Protein AF-0000000078100339 (afdb_homodimer)

Radius of gyration: 32.19 Å; Cα contacts (8 Å, |Δi|>4): 908; chains: 2; bounding box: 98×100×59 Å

Organism: Rosa chinensis (NCBI:txid74649)

Secondary structure (DSSP, 8-state):
-HHHHHHHHHHHHHHHHHHHHHHHHHHHHHHHHHHHHHHTS---HHHHHHHHHHHHHHHHHHHHHTT--HHHHHHHHHHHHHHTS-HHHHHHHHTTHHHHHHHHHHHTT-S---TT-HHHHHHHHHHHHHHHHHHHHHH---SB----TTTTSSHHHHHHHHHHHTT---------HHHHHHHHHHHHHHHHHHHHHHHHHHHH-THHHHHHHHHHHHHHHHHHHHHHHHHH---GGGG---TTHHHHHHHHHHIIIIIIHHHHHHHHHHHH-TTTTGGGTTHHHHHHHHHHHHH-TT--BHHHHHHHHHHHHHHHHHHHHHHHHHHHHHHHHHHHHHHHHHHHHHHTS-GGGS----/-HHHHHHHHHHHHHHHHHHHHHHHHHHHHHHHHHHHHHHTS---HHHHHHHHHHHHHHHHHHHHHTT-THHHHHHHHHHHHHHTS-HHHHHHHHTTHHHHHHHHHHHTT-S---TT-HHHHHHHHHHHHHHHHHHHHHH---SB----TTTTSSHHHHHHHHHHHTT---------HHHHHHHHHHHHHHHHHHHHHHHHHHHH-THHHHHHHHHHHHHHHHHHHHHHHHHH---GGGG---TTHHHHHHHHHHIIIIIIHHHHHHHHHHHH-TTTTGGGTTHHHHHHHHHHHHH-TT--BHHHHHHHHHHHHHHHHHHHHHHHHHHHHHHHHHHHHHHHHHHHHHTTS-GGG-----

Sequence (716 aa):
MMGIIMRSVKLVEMLPFSVMVVMEGCTILLTIWAKTSMTEYDMSPFVFVVYTHVLSSIILLLYSFVFHCKIAVSQNLAFLGLSYSSPILVCAMGLMLPTFSFLLSIILRRTKTDWRSSSFQAKVVGTIISIMGAIVVELYKGPYIRPSSVLSSSSYSVLFQKAGQYLVFSSPATEHWVLGGILLAGASISVSVWNIIQIGTMKLYPEVEVMEVVSYYSLLGTIQCVIFSLFIERSLSVWKLKLNMDLLLIVLTACFGGLVRSRVHNWCINMKGTHYVPMFKPFGIVFATIFGVSLSANNLHYGSVLGAVVTGVGYFTIMWGQIKEDEDEQCVNHNDQSHLESANSEAKVPLLEEEIGVMMGIIMRSVKLVEMLPFSVMVVMEGCTILLTIWAKTSMTEYDMSPFVFVVYTHVLSSIILLLYSFVFHCKIAVSQNLAFLGLSYSSPILVCAMGLMLPTFSFLLSIILRRTKTDWRSSSFQAKVVGTIISIMGAIVVELYKGPYIRPSSVLSSSSYSVLFQKAGQYLVFSSPATEHWVLGGILLAGASISVSVWNIIQIGTMKLYPEVEVMEVVSYYSLLGTIQCVIFSLFIERSLSVWKLKLNMDLLLIVLTACFGGLVRSRVHNWCINMKGTHYVPMFKPFGIVFATIFGVSLSANNLHYGSVLGAVVTGVGYFTIMWGQIKEDEDEQCVNHNDQSHLESANSEAKVPLLEEEIGV

Solvent-accessible surface area (backbone atoms only — not comparable to full-atom values): 36190 Å² total; per-residue (Å²): 112,65,62,58,48,49,44,48,51,49,44,62,65,40,41,60,56,53,52,49,52,50,49,34,44,49,51,44,51,42,48,46,47,53,40,42,38,35,68,70,63,63,37,48,49,48,50,50,53,32,53,21,34,47,51,20,25,50,55,36,43,57,63,50,50,75,77,48,59,38,53,28,55,20,48,51,28,36,41,49,10,39,71,26,43,46,60,50,53,52,48,34,36,56,46,40,28,65,44,44,35,50,53,49,33,56,73,66,63,71,55,85,84,45,81,86,37,70,32,51,46,32,32,52,53,11,35,53,39,23,51,52,10,50,50,32,36,64,72,34,49,66,60,73,51,68,62,61,75,70,61,68,69,45,74,67,33,47,54,44,31,53,54,12,59,76,38,55,76,64,80,73,70,86,56,47,46,61,56,11,49,51,30,27,43,48,13,28,44,40,41,27,50,41,48,52,51,50,53,52,43,43,71,75,37,57,61,56,62,55,49,50,48,50,32,40,50,38,39,51,20,28,53,46,29,43,56,53,30,51,70,70,53,71,57,69,74,69,66,61,76,57,91,50,73,55,47,54,48,35,52,51,38,10,47,48,68,33,52,49,42,51,52,51,51,52,53,41,30,74,73,70,30,81,67,52,64,68,68,50,55,57,55,28,52,56,42,28,50,53,44,30,41,56,36,31,60,85,72,40,29,49,20,37,53,53,10,29,52,38,15,36,53,10,38,51,33,28,51,51,14,49,54,48,45,54,52,50,51,50,51,48,52,50,48,49,52,49,48,50,51,50,49,57,57,57,65,67,58,75,79,70,78,66,83,77,78,116,112,66,64,58,48,48,47,48,50,48,45,61,65,40,41,60,56,53,52,50,53,51,48,34,43,50,52,44,50,41,47,46,48,54,39,43,38,36,69,71,64,64,37,48,49,51,52,51,51,32,54,23,34,44,50,20,27,50,54,36,44,56,62,50,51,73,78,48,60,38,52,28,54,20,50,50,28,37,41,50,11,38,70,25,43,48,62,50,55,51,47,35,35,56,47,40,29,64,44,44,35,49,53,50,34,57,74,68,62,71,55,84,83,44,79,86,36,69,32,51,46,32,32,52,52,12,37,54,39,23,51,52,10,50,49,33,36,66,72,33,48,66,61,72,51,68,62,61,76,70,62,68,69,46,73,68,33,49,55,43,31,54,56,11,58,76,37,53,74,63,81,75,66,85,57,48,45,61,56,11,49,50,30,27,43,47,13,28,43,41,41,28,53,40,49,52,50,49,53,52,42,42,70,74,36,55,62,54,61,55,47,50,48,50,33,39,50,38,40,52,22,30,52,46,30,44,56,53,31,52,71,71,54,71,56,68,76,69,67,60,76,58,91,50,74,55,46,55,49,35,50,51,37,10,46,49,68,34,52,50,41,51,52,52,52,51,51,42,30,74,72,69,29,81,68,51,65,66,68,48,55,58,57,28,52,57,42,28,50,55,44,30,40,56,36,30,59,84,72,39,29,48,20,38,54,52,11,28,51,37,14,36,52,10,37,51,33,28,50,50,13,50,54,49,44,53,52,51,51,52,51,50,53,50,48,50,51,49,48,52,50,51,51,58,57,58,68,64,59,75,77,71,75,70,77,87,73,128

Structure (mmCIF, N/CA/C/O backbone):
data_AF-0000000078100339-model_v1
#
loop_
_entity.id
_entity.type
_entity.pdbx_description
1 polymer 'WAT1-related protein'
#
loop_
_atom_site.group_PDB
_atom_site.id
_atom_site.type_symbol
_atom_site.label_atom_id
_atom_site.label_alt_id
_atom_site.label_comp_id
_atom_site.label_asym_id
_atom_site.label_entity_id
_atom_site.label_seq_id
_atom_site.pdbx_PDB_ins_code
_atom_site.Cartn_x
_atom_site.Cartn_y
_atom_site.Cartn_z
_atom_site.occupancy
_atom_site.B_iso_or_equiv
_atom_site.auth_seq_id
_atom_site.auth_comp_id
_atom_site.auth_asym_id
_atom_site.auth_atom_id
_atom_site.pdbx_PDB_model_num
ATOM 1 N N . MET A 1 1 ? 16.875 34.719 -25.969 1 46.16 1 MET A N 1
ATOM 2 C CA . MET A 1 1 ? 16.906 33.281 -25.797 1 46.16 1 MET A CA 1
ATOM 3 C C . MET A 1 1 ? 17.453 32.906 -24.422 1 46.16 1 MET A C 1
ATOM 5 O O . MET A 1 1 ? 16.891 32.062 -23.734 1 46.16 1 MET A O 1
ATOM 9 N N . MET A 1 2 ? 18.438 33.5 -23.938 1 53.81 2 MET A N 1
ATOM 10 C CA . MET A 1 2 ? 19.047 33.219 -22.641 1 53.81 2 MET A CA 1
ATOM 11 C C . MET A 1 2 ? 18.141 33.656 -21.5 1 53.81 2 MET A C 1
ATOM 13 O O . MET A 1 2 ? 18.031 32.969 -20.484 1 53.81 2 MET A O 1
ATOM 17 N N . GLY A 1 3 ? 17.516 34.656 -21.609 1 53.03 3 GLY A N 1
ATOM 18 C CA . GLY A 1 3 ? 16.609 35.156 -20.578 1 53.03 3 GLY A CA 1
ATOM 19 C C . GLY A 1 3 ? 15.406 34.281 -20.344 1 53.03 3 GLY A C 1
ATOM 20 O O . GLY A 1 3 ? 14.977 34.094 -19.203 1 53.03 3 GLY A O 1
ATOM 21 N N . ILE A 1 4 ? 14.859 33.812 -21.422 1 51.44 4 ILE A N 1
ATOM 22 C CA . ILE A 1 4 ? 13.719 32.906 -21.344 1 51.44 4 ILE A CA 1
ATOM 23 C C . ILE A 1 4 ? 14.148 31.594 -20.703 1 51.44 4 ILE A C 1
ATOM 25 O O . ILE A 1 4 ? 13.422 31.016 -19.891 1 51.44 4 ILE A O 1
ATOM 29 N N . ILE A 1 5 ? 15.305 31.188 -21.109 1 49.72 5 ILE A N 1
ATOM 30 C CA . ILE A 1 5 ? 15.828 29.953 -20.531 1 49.72 5 ILE A CA 1
ATOM 31 C C . ILE A 1 5 ? 16.109 30.172 -19.047 1 49.72 5 ILE A C 1
ATOM 33 O O . ILE A 1 5 ? 15.812 29.312 -18.219 1 49.72 5 ILE A O 1
ATOM 37 N N . MET A 1 6 ? 16.734 31.375 -18.828 1 49.78 6 MET A N 1
ATOM 38 C CA . MET A 1 6 ? 17.031 31.625 -17.422 1 49.78 6 MET A CA 1
ATOM 39 C C . MET A 1 6 ? 15.75 31.75 -16.609 1 49.78 6 MET A C 1
ATOM 41 O O . MET A 1 6 ? 15.695 31.312 -15.461 1 49.78 6 MET A O 1
ATOM 45 N N . ARG A 1 7 ? 14.852 32.344 -17.234 1 49.59 7 ARG A N 1
ATOM 46 C CA . ARG A 1 7 ? 13.562 32.5 -16.562 1 49.59 7 ARG A CA 1
ATOM 47 C C . ARG A 1 7 ? 12.859 31.156 -16.422 1 49.59 7 ARG A C 1
ATOM 49 O O . ARG A 1 7 ? 12.227 30.891 -15.391 1 49.59 7 ARG A O 1
ATOM 56 N N . SER A 1 8 ? 12.961 30.438 -17.469 1 54.66 8 SER A N 1
ATOM 57 C CA . SER A 1 8 ? 12.391 29.094 -17.422 1 54.66 8 SER A CA 1
ATOM 58 C C . SER A 1 8 ? 13.07 28.234 -16.359 1 54.66 8 SER A C 1
ATOM 60 O O . SER A 1 8 ? 12.414 27.453 -15.672 1 54.66 8 SER A O 1
ATOM 62 N N . VAL A 1 9 ? 14.414 28.422 -16.359 1 56.97 9 VAL A N 1
ATOM 63 C CA . VAL A 1 9 ? 15.172 27.672 -15.352 1 56.97 9 VAL A CA 1
ATOM 64 C C . VAL A 1 9 ? 14.812 28.188 -13.961 1 56.97 9 VAL A C 1
ATOM 66 O O . VAL A 1 9 ? 14.625 27.391 -13.031 1 56.97 9 VAL A O 1
ATOM 69 N N . LYS A 1 10 ? 14.766 29.484 -13.867 1 56.16 10 LYS A N 1
ATOM 70 C CA . LYS A 1 10 ? 14.414 30.078 -12.586 1 56.16 10 LYS A CA 1
ATOM 71 C C . LYS A 1 10 ? 12.984 29.719 -12.18 1 56.16 10 LYS A C 1
ATOM 73 O O . LYS A 1 10 ? 12.711 29.484 -11 1 56.16 10 LYS A O 1
ATOM 78 N N . LEU A 1 11 ? 12.172 29.703 -13.156 1 56.75 11 LEU A N 1
ATOM 79 C CA . LEU A 1 11 ? 10.781 29.328 -12.891 1 56.75 11 LEU A CA 1
ATOM 80 C C . LEU A 1 11 ? 10.672 27.875 -12.484 1 56.75 11 LEU A C 1
ATOM 82 O O . LEU A 1 11 ? 9.891 27.531 -11.586 1 56.75 11 LEU A O 1
ATOM 86 N N . VAL A 1 12 ? 11.375 27.078 -13.18 1 62.19 12 VAL A N 1
ATOM 87 C CA . VAL A 1 12 ? 11.375 25.656 -12.836 1 62.19 12 VAL A CA 1
ATOM 88 C C . VAL A 1 12 ? 11.969 25.453 -11.445 1 62.19 12 VAL A C 1
ATOM 90 O O . VAL A 1 12 ? 11.516 24.609 -10.68 1 62.19 12 VAL A O 1
ATOM 93 N N . GLU A 1 13 ? 12.875 26.391 -11.078 1 70.81 13 GLU A N 1
ATOM 94 C CA . GLU A 1 13 ? 13.492 26.281 -9.758 1 70.81 13 GLU A CA 1
ATOM 95 C C . GLU A 1 13 ? 12.562 26.812 -8.664 1 70.81 13 GLU A C 1
ATOM 97 O O . GLU A 1 13 ? 12.609 26.359 -7.523 1 70.81 13 GLU A O 1
ATOM 102 N N . MET A 1 14 ? 11.711 27.719 -9.172 1 81.94 14 MET A N 1
ATOM 103 C CA . MET A 1 14 ? 10.844 28.312 -8.164 1 81.94 14 MET A CA 1
ATOM 104 C C . MET A 1 14 ? 9.5 27.594 -8.102 1 81.94 14 MET A C 1
ATOM 106 O O . MET A 1 14 ? 8.672 27.891 -7.238 1 81.94 14 MET A O 1
ATOM 110 N N . LEU A 1 15 ? 9.328 26.672 -8.898 1 86.62 15 LEU A N 1
ATOM 111 C CA . LEU A 1 15 ? 8.039 26 -8.992 1 86.62 15 LEU A CA 1
ATOM 112 C C . LEU A 1 15 ? 7.738 25.219 -7.719 1 86.62 15 LEU A C 1
ATOM 114 O O . LEU A 1 15 ? 6.656 25.344 -7.145 1 86.62 15 LEU A O 1
ATOM 118 N N . PRO A 1 16 ? 8.695 24.531 -7.219 1 88.81 16 PRO A N 1
ATOM 119 C CA . PRO A 1 16 ? 8.398 23.812 -5.98 1 88.81 16 PRO A CA 1
ATOM 120 C C . PRO A 1 16 ? 8.094 24.734 -4.809 1 88.81 16 PRO A C 1
ATOM 122 O O . PRO A 1 16 ? 7.246 24.422 -3.969 1 88.81 16 PRO A O 1
ATOM 125 N N . PHE A 1 17 ? 8.734 25.875 -4.836 1 90.69 17 PHE A N 1
ATOM 126 C CA . PHE A 1 17 ? 8.508 26.859 -3.779 1 90.69 17 PHE A CA 1
ATOM 127 C C . PHE A 1 17 ? 7.09 27.422 -3.861 1 90.69 17 PHE A C 1
ATOM 129 O O . PHE A 1 17 ? 6.371 27.453 -2.861 1 90.69 17 PHE A O 1
ATOM 136 N N . SER A 1 18 ? 6.727 27.812 -5.027 1 91.12 18 SER A N 1
ATOM 137 C CA . SER A 1 18 ? 5.406 28.406 -5.211 1 91.12 18 SER A CA 1
ATOM 138 C C . SER A 1 18 ? 4.305 27.391 -4.938 1 91.12 18 SER A C 1
ATOM 140 O O . SER A 1 18 ? 3.289 27.719 -4.316 1 91.12 18 SER A O 1
ATOM 142 N N . VAL A 1 19 ? 4.566 26.188 -5.359 1 92.12 19 VAL A N 1
ATOM 143 C CA . VAL A 1 19 ? 3.557 25.141 -5.188 1 92.12 19 VAL A CA 1
ATOM 144 C C . VAL A 1 19 ? 3.391 24.828 -3.705 1 92.12 19 VAL A C 1
ATOM 146 O O . VAL A 1 19 ? 2.27 24.625 -3.229 1 92.12 19 VAL A O 1
ATOM 149 N N . MET A 1 20 ? 4.457 24.891 -2.971 1 92.69 20 MET A N 1
ATOM 150 C CA . MET A 1 20 ? 4.387 24.578 -1.546 1 92.69 20 MET A CA 1
ATOM 151 C C . MET A 1 20 ? 3.713 25.703 -0.774 1 92.69 20 MET A C 1
ATOM 153 O O . MET A 1 20 ? 2.969 25.453 0.176 1 92.69 20 MET A O 1
ATOM 157 N N . VAL A 1 21 ? 3.943 26.906 -1.198 1 91.19 21 VAL A N 1
ATOM 158 C CA . VAL A 1 21 ? 3.311 28.047 -0.551 1 91.19 21 VAL A CA 1
ATOM 159 C C . VAL A 1 21 ? 1.803 28 -0.789 1 91.19 21 VAL A C 1
ATOM 161 O O . VAL A 1 21 ? 1.016 28.188 0.144 1 91.19 21 VAL A O 1
ATOM 164 N N . VAL A 1 22 ? 1.455 27.703 -2.004 1 90.81 22 VAL A N 1
ATOM 165 C CA . VAL A 1 22 ? 0.04 27.609 -2.346 1 90.81 22 VAL A CA 1
ATOM 166 C C . VAL A 1 22 ? -0.602 26.453 -1.585 1 90.81 22 VAL A C 1
ATOM 168 O O . VAL A 1 22 ? -1.73 26.562 -1.104 1 90.81 22 VAL A O 1
ATOM 171 N N . MET A 1 23 ? 0.141 25.375 -1.474 1 91.56 23 MET A N 1
ATOM 172 C CA . MET A 1 23 ? -0.399 24.219 -0.785 1 91.56 23 MET A CA 1
ATOM 173 C C . MET A 1 23 ? -0.635 24.516 0.691 1 91.56 23 MET A C 1
ATOM 175 O O . MET A 1 23 ? -1.619 24.047 1.272 1 91.56 23 MET A O 1
ATOM 179 N N . GLU A 1 24 ? 0.197 25.297 1.259 1 91.25 24 GLU A N 1
ATOM 180 C CA . GLU A 1 24 ? -0.001 25.672 2.656 1 91.25 24 GLU A CA 1
ATOM 181 C C . GLU A 1 24 ? -1.207 26.594 2.816 1 91.25 24 GLU A C 1
ATOM 183 O O . GLU A 1 24 ? -1.96 26.469 3.785 1 91.25 24 GLU A O 1
ATOM 188 N N . GLY A 1 25 ? -1.318 27.5 1.883 1 89.69 25 GLY A N 1
ATOM 189 C CA . GLY A 1 25 ? -2.51 28.328 1.888 1 89.69 25 GLY A CA 1
ATOM 190 C C . GLY A 1 25 ? -3.795 27.531 1.744 1 89.69 25 GLY A C 1
ATOM 191 O O . GLY A 1 25 ? -4.77 27.781 2.457 1 89.69 25 GLY A O 1
ATOM 192 N N . CYS A 1 26 ? -3.75 26.594 0.891 1 89.12 26 CYS A N 1
ATOM 193 C CA . CYS A 1 26 ? -4.91 25.734 0.688 1 89.12 26 CYS A CA 1
ATOM 194 C C . CYS A 1 26 ? -5.211 24.906 1.938 1 89.12 26 CYS A C 1
ATOM 196 O O . CYS A 1 26 ? -6.371 24.719 2.301 1 89.12 26 CYS A O 1
ATOM 198 N N . THR A 1 27 ? -4.191 24.453 2.529 1 88.88 27 THR A N 1
ATOM 199 C CA . THR A 1 27 ? -4.367 23.641 3.729 1 88.88 27 THR A CA 1
ATOM 200 C C . THR A 1 27 ? -5.035 24.453 4.836 1 88.88 27 THR A C 1
ATOM 202 O O . THR A 1 27 ? -5.918 23.953 5.535 1 88.88 27 THR A O 1
ATOM 205 N N . ILE A 1 28 ? -4.648 25.641 5 1 88.56 28 ILE A N 1
ATOM 206 C CA . ILE A 1 28 ? -5.234 26.5 6.031 1 88.56 28 ILE A CA 1
ATOM 207 C C . ILE A 1 28 ? -6.676 26.844 5.66 1 88.56 28 ILE A C 1
ATOM 209 O O . ILE A 1 28 ? -7.555 26.875 6.523 1 88.56 28 ILE A O 1
ATOM 213 N N . LEU A 1 29 ? -6.887 27.062 4.422 1 85.75 29 LEU A N 1
ATOM 214 C CA . LEU A 1 29 ? -8.242 27.328 3.959 1 85.75 29 LEU A CA 1
ATOM 215 C C . LEU A 1 29 ? -9.164 26.141 4.246 1 85.75 29 LEU A C 1
ATOM 217 O O . LEU A 1 29 ? -10.312 26.328 4.648 1 85.75 29 LEU A O 1
ATOM 221 N N . LEU A 1 30 ? -8.664 25.016 4.07 1 86.81 30 LEU A N 1
ATOM 222 C CA . LEU A 1 30 ? -9.438 23.812 4.348 1 86.81 30 LEU A CA 1
ATOM 223 C C . LEU A 1 30 ? -9.75 23.688 5.836 1 86.81 30 LEU A C 1
ATOM 225 O O . LEU A 1 30 ? -10.828 23.234 6.215 1 86.81 30 LEU A O 1
ATOM 229 N N . THR A 1 31 ? -8.836 24.047 6.617 1 86.56 31 THR A N 1
ATOM 230 C CA . THR A 1 31 ? -9.047 24.016 8.062 1 86.56 31 THR A CA 1
ATOM 231 C C . THR A 1 31 ? -10.148 25 8.461 1 86.56 31 THR A C 1
ATOM 233 O O . THR A 1 31 ? -10.984 24.688 9.312 1 86.56 31 THR A O 1
ATOM 236 N N . ILE A 1 32 ? -10.086 26.062 7.848 1 83.31 32 ILE A N 1
ATOM 237 C CA . ILE A 1 32 ? -11.102 27.062 8.125 1 83.31 32 ILE A CA 1
ATOM 238 C C . ILE A 1 32 ? -12.469 26.562 7.652 1 83.31 32 ILE A C 1
ATOM 240 O O . ILE A 1 32 ? -13.477 26.75 8.344 1 83.31 32 ILE A O 1
ATOM 244 N N . TRP A 1 33 ? -12.438 25.938 6.531 1 80.62 33 TRP A N 1
ATOM 245 C CA . TRP A 1 33 ? -13.68 25.375 6.004 1 80.62 33 TRP A CA 1
ATOM 246 C C . TRP A 1 33 ? -14.203 24.266 6.914 1 80.62 33 TRP A C 1
ATOM 248 O O . TRP A 1 33 ? -15.414 24.125 7.105 1 80.62 33 TRP A O 1
ATOM 258 N N . ALA A 1 34 ? -13.367 23.5 7.418 1 84.06 34 ALA A N 1
ATOM 259 C CA . ALA A 1 34 ? -13.766 22.453 8.344 1 84.06 34 ALA A CA 1
ATOM 260 C C . ALA A 1 34 ? -14.414 23.031 9.594 1 84.06 34 ALA A C 1
ATOM 262 O O . ALA A 1 34 ? -15.43 22.531 10.07 1 84.06 34 ALA A O 1
ATOM 263 N N . LYS A 1 35 ? -13.859 24.062 10.062 1 83.62 35 LYS A N 1
ATOM 264 C CA . LYS A 1 35 ? -14.43 24.688 11.242 1 83.62 35 LYS A CA 1
ATOM 265 C C . LYS A 1 35 ? -15.812 25.266 10.945 1 83.62 35 LYS A C 1
ATOM 267 O O . LYS A 1 35 ? -16.734 25.172 11.758 1 83.62 35 LYS A O 1
ATOM 272 N N . THR A 1 36 ? -15.922 25.844 9.797 1 79.12 36 THR A N 1
ATOM 273 C CA . THR A 1 36 ? -17.188 26.438 9.391 1 79.12 36 THR A CA 1
ATOM 274 C C . THR A 1 36 ? -18.281 25.375 9.297 1 79.12 36 THR A C 1
ATOM 276 O O . THR A 1 36 ? -19.438 25.625 9.664 1 79.12 36 THR A O 1
ATOM 279 N N . SER A 1 37 ? -17.906 24.234 8.875 1 79.81 37 SER A N 1
ATOM 280 C CA . SER A 1 37 ? -18.875 23.141 8.766 1 79.81 37 SER A CA 1
ATOM 281 C C . SER A 1 37 ? -19.328 22.672 10.141 1 79.81 37 SER A C 1
ATOM 283 O O . SER A 1 37 ? -20.484 22.266 10.32 1 79.81 37 SER A O 1
ATOM 285 N N . MET A 1 38 ? -18.484 22.828 11.078 1 81.25 38 MET A N 1
ATOM 286 C CA . MET A 1 38 ? -18.797 22.328 12.414 1 81.25 38 MET A CA 1
ATOM 287 C C . MET A 1 38 ? -19.562 23.375 13.219 1 81.25 38 MET A C 1
ATOM 289 O O . MET A 1 38 ? -20.453 23.031 14.008 1 81.25 38 MET A O 1
ATOM 293 N N . THR A 1 39 ? -19.266 24.562 12.977 1 77.31 39 THR A N 1
ATOM 294 C CA . THR A 1 39 ? -19.875 25.625 13.773 1 77.31 39 THR A CA 1
ATOM 295 C C . THR A 1 39 ? -21.156 26.125 13.117 1 77.31 39 THR A C 1
ATOM 297 O O . THR A 1 39 ? -22.172 26.328 13.789 1 77.31 39 THR A O 1
ATOM 300 N N . GLU A 1 40 ? -21.094 26.266 11.836 1 73.94 40 GLU A N 1
ATOM 301 C CA . GLU A 1 40 ? -22.219 26.859 11.141 1 73.94 40 GLU A CA 1
ATOM 302 C C . GLU A 1 40 ? -23.25 25.812 10.75 1 73.94 40 GLU A C 1
ATOM 304 O O . GLU A 1 40 ? -24.453 26.047 10.82 1 73.94 40 GLU A O 1
ATOM 309 N N . TYR A 1 41 ? -22.734 24.734 10.43 1 76 41 TYR A N 1
ATOM 310 C CA . TYR A 1 41 ? -23.672 23.734 9.906 1 76 41 TYR A CA 1
ATOM 311 C C . TYR A 1 41 ? -23.875 22.609 10.906 1 76 41 TYR A C 1
ATOM 313 O O . TYR A 1 41 ? -24.547 21.609 10.602 1 76 41 TYR A O 1
ATOM 321 N N . ASP A 1 42 ? -23.312 22.719 12.031 1 78.81 42 ASP A N 1
ATOM 322 C CA . ASP A 1 42 ? -23.5 21.828 13.172 1 78.81 42 ASP A CA 1
ATOM 323 C C . ASP A 1 42 ? -23.141 20.391 12.805 1 78.81 42 ASP A C 1
ATOM 325 O O . ASP A 1 42 ? -23.859 19.453 13.18 1 78.81 42 ASP A O 1
ATOM 329 N N . MET A 1 43 ? -22.234 20.266 12.055 1 83.25 43 MET A N 1
ATOM 330 C CA . MET A 1 43 ? -21.766 18.922 11.734 1 83.25 43 MET A CA 1
ATOM 331 C C . MET A 1 43 ? -20.812 18.406 12.797 1 83.25 43 MET A C 1
ATOM 333 O O . MET A 1 43 ? -19.953 19.156 13.289 1 83.25 43 MET A O 1
ATOM 337 N N . SER A 1 44 ? -21.047 17.234 13.117 1 85.94 44 SER A N 1
ATOM 338 C CA . SER A 1 44 ? -20.141 16.609 14.07 1 85.94 44 SER A CA 1
ATOM 339 C C . SER A 1 44 ? -18.734 16.469 13.484 1 85.94 44 SER A C 1
ATOM 341 O O . SER A 1 44 ? -18.578 16.125 12.32 1 85.94 44 SER A O 1
ATOM 343 N N . PRO A 1 45 ? -17.766 16.859 14.305 1 86.38 45 PRO A N 1
ATOM 344 C CA . PRO A 1 45 ? -16.391 16.734 13.812 1 86.38 45 PRO A CA 1
ATOM 345 C C . PRO A 1 45 ? -16.016 15.305 13.43 1 86.38 45 PRO A C 1
ATOM 347 O O . PRO A 1 45 ? -15.266 15.094 12.484 1 86.38 45 PRO A O 1
ATOM 350 N N . PHE A 1 46 ? -16.547 14.352 14.062 1 86.69 46 PHE A N 1
ATOM 351 C CA . PHE A 1 46 ? -16.25 12.953 13.766 1 86.69 46 PHE A CA 1
ATOM 352 C C . PHE A 1 46 ? -16.844 12.547 12.422 1 86.69 46 PHE A C 1
ATOM 354 O O . PHE A 1 46 ? -16.203 11.828 11.656 1 86.69 46 PHE A O 1
ATOM 361 N N . VAL A 1 47 ? -18 13.016 12.188 1 86.06 47 VAL A N 1
ATOM 362 C CA . VAL A 1 47 ? -18.656 12.68 10.938 1 86.06 47 VAL A CA 1
ATOM 363 C C . VAL A 1 47 ? -17.969 13.383 9.773 1 86.06 47 VAL A C 1
ATOM 365 O O . VAL A 1 47 ? -17.828 12.812 8.688 1 86.06 47 VAL A O 1
ATOM 368 N N . PHE A 1 48 ? -17.547 14.602 10.039 1 86.62 48 PHE A N 1
ATOM 369 C CA . PHE A 1 48 ? -16.828 15.352 9.016 1 86.62 48 PHE A CA 1
ATOM 370 C C . PHE A 1 48 ? -15.539 14.633 8.617 1 86.62 48 PHE A C 1
ATOM 372 O O . PHE A 1 48 ? -15.219 14.531 7.434 1 86.62 48 PHE A O 1
ATOM 379 N N . VAL A 1 49 ? -14.883 14.164 9.633 1 86.44 49 VAL A N 1
ATOM 380 C CA . VAL A 1 49 ? -13.625 13.461 9.383 1 86.44 49 VAL A CA 1
ATOM 381 C C . VAL A 1 49 ? -13.883 12.203 8.555 1 86.44 49 VAL A C 1
ATOM 383 O O . VAL A 1 49 ? -13.156 11.922 7.598 1 86.44 49 VAL A O 1
ATOM 386 N N . VAL A 1 50 ? -14.898 11.523 8.836 1 88.12 50 VAL A N 1
ATOM 387 C CA . VAL A 1 50 ? -15.219 10.281 8.141 1 88.12 50 VAL A CA 1
ATOM 388 C C . VAL A 1 50 ? -15.562 10.57 6.688 1 88.12 50 VAL A C 1
ATOM 390 O O . VAL A 1 50 ? -15.039 9.93 5.773 1 88.12 50 VAL A O 1
ATOM 393 N N . TYR A 1 51 ? -16.391 11.555 6.469 1 88 51 TYR A N 1
ATOM 394 C CA . TYR A 1 51 ? -16.828 11.844 5.105 1 88 51 TYR A CA 1
ATOM 395 C C . TYR A 1 51 ? -15.656 12.305 4.246 1 88 51 TYR A C 1
ATOM 397 O O . TYR A 1 51 ? -15.531 11.898 3.09 1 88 51 TYR A O 1
ATOM 405 N N . THR A 1 52 ? -14.805 13.094 4.809 1 88.31 52 THR A N 1
ATOM 406 C CA . THR A 1 52 ? -13.664 13.602 4.051 1 88.31 52 THR A CA 1
ATOM 407 C C . THR A 1 52 ? -12.672 12.477 3.754 1 88.31 52 THR A C 1
ATOM 409 O O . THR A 1 52 ? -12.148 12.383 2.643 1 88.31 52 THR A O 1
ATOM 412 N N . HIS A 1 53 ? -12.469 11.656 4.688 1 88.25 53 HIS A N 1
ATOM 413 C CA . HIS A 1 53 ? -11.508 10.578 4.496 1 88.25 53 HIS A CA 1
ATOM 414 C C . HIS A 1 53 ? -12.062 9.508 3.564 1 88.25 53 HIS A C 1
ATOM 416 O O . HIS A 1 53 ? -11.32 8.914 2.777 1 88.25 53 HIS A O 1
ATOM 422 N N . VAL A 1 54 ? -13.352 9.227 3.666 1 88.69 54 VAL A N 1
ATOM 423 C CA . VAL A 1 54 ? -13.977 8.258 2.777 1 88.69 54 VAL A CA 1
ATOM 424 C C . VAL A 1 54 ? -13.867 8.734 1.331 1 88.69 54 VAL A C 1
ATOM 426 O O . VAL A 1 54 ? -13.461 7.977 0.448 1 88.69 54 VAL A O 1
ATOM 429 N N . LEU A 1 55 ? -14.203 9.961 1.179 1 88.81 55 LEU A N 1
ATOM 430 C CA . LEU A 1 55 ? -14.141 10.508 -0.172 1 88.81 55 LEU A CA 1
ATOM 431 C C . LEU A 1 55 ? -12.703 10.555 -0.679 1 88.81 55 LEU A C 1
ATOM 433 O O . LEU A 1 55 ? -12.438 10.227 -1.837 1 88.81 55 LEU A O 1
ATOM 437 N N . SER A 1 56 ? -11.828 10.961 0.183 1 88.38 56 SER A N 1
ATOM 438 C CA . SER A 1 56 ? -10.422 10.977 -0.199 1 88.38 56 SER A CA 1
ATOM 439 C C . SER A 1 56 ? -9.93 9.578 -0.554 1 88.38 56 SER A C 1
ATOM 441 O O . SER A 1 56 ? -9.203 9.398 -1.533 1 88.38 56 SER A O 1
ATOM 443 N N . SER A 1 57 ? -10.266 8.602 0.195 1 86.94 57 SER A N 1
ATOM 444 C CA . SER A 1 57 ? -9.852 7.223 -0.045 1 86.94 57 SER A CA 1
ATOM 445 C C . SER A 1 57 ? -10.414 6.699 -1.362 1 86.94 57 SER A C 1
ATOM 447 O O . SER A 1 57 ? -9.734 5.984 -2.096 1 86.94 57 SER A O 1
ATOM 449 N N . ILE A 1 58 ? -11.617 7.035 -1.68 1 86.25 58 ILE A N 1
ATOM 450 C CA . ILE A 1 58 ? -12.242 6.605 -2.926 1 86.25 58 ILE A CA 1
ATOM 451 C C . ILE A 1 58 ? -11.508 7.223 -4.113 1 86.25 58 ILE A C 1
ATOM 453 O O . ILE A 1 58 ? -11.211 6.539 -5.094 1 86.25 58 ILE A O 1
ATOM 457 N N . ILE A 1 59 ? -11.195 8.477 -3.973 1 85.88 59 ILE A N 1
ATOM 458 C CA . ILE A 1 59 ? -10.492 9.18 -5.043 1 85.88 59 ILE A CA 1
ATOM 459 C C . ILE A 1 59 ? -9.117 8.547 -5.258 1 85.88 59 ILE A C 1
ATOM 461 O O . ILE A 1 59 ? -8.719 8.281 -6.395 1 85.88 59 ILE A O 1
ATOM 465 N N . LEU A 1 60 ? -8.484 8.266 -4.188 1 84.69 60 LEU A N 1
ATOM 466 C CA . LEU A 1 60 ? -7.152 7.676 -4.281 1 84.69 60 LEU A CA 1
ATOM 467 C C . LEU A 1 60 ? -7.223 6.242 -4.797 1 84.69 60 LEU A C 1
ATOM 469 O O . LEU A 1 60 ? -6.352 5.805 -5.551 1 84.69 60 LEU A O 1
ATOM 473 N N . LEU A 1 61 ? -8.211 5.551 -4.398 1 82.31 61 LEU A N 1
ATOM 474 C CA . LEU A 1 61 ? -8.406 4.18 -4.852 1 82.31 61 LEU A CA 1
ATOM 475 C C . LEU A 1 61 ? -8.664 4.133 -6.352 1 82.31 61 LEU A C 1
ATOM 477 O O . LEU A 1 61 ? -8.141 3.27 -7.055 1 82.31 61 LEU A O 1
ATOM 481 N N . LEU A 1 62 ? -9.5 5.035 -6.797 1 79.25 62 LEU A N 1
ATOM 482 C CA . LEU A 1 62 ? -9.805 5.102 -8.219 1 79.25 62 LEU A CA 1
ATOM 483 C C . LEU A 1 62 ? -8.562 5.434 -9.031 1 79.25 62 LEU A C 1
ATOM 485 O O . LEU A 1 62 ? -8.375 4.914 -10.133 1 79.25 62 LEU A O 1
ATOM 489 N N . TYR A 1 63 ? -7.789 6.188 -8.445 1 74.44 63 TYR A N 1
ATOM 490 C CA . TYR A 1 63 ? -6.523 6.531 -9.086 1 74.44 63 TYR A CA 1
ATOM 491 C C . TYR A 1 63 ? -5.629 5.305 -9.211 1 74.44 63 TYR A C 1
ATOM 493 O O . TYR A 1 63 ? -5 5.09 -10.25 1 74.44 63 TYR A O 1
ATOM 501 N N . SER A 1 64 ? -5.629 4.453 -8.18 1 73.94 64 SER A N 1
ATOM 502 C CA . SER A 1 64 ? -4.777 3.268 -8.164 1 73.94 64 SER A CA 1
ATOM 503 C C . SER A 1 64 ? -5.387 2.141 -8.992 1 73.94 64 SER A C 1
ATOM 505 O O . SER A 1 64 ? -4.66 1.3 -9.531 1 73.94 64 SER A O 1
ATOM 507 N N . PHE A 1 65 ? -6.699 2.123 -9.125 1 73.25 65 PHE A N 1
ATOM 508 C CA . PHE A 1 65 ? -7.438 1.061 -9.797 1 73.25 65 PHE A CA 1
ATOM 509 C C . PHE A 1 65 ? -7.062 0.996 -11.273 1 73.25 65 PHE A C 1
ATOM 511 O O . PHE A 1 65 ? -6.984 -0.09 -11.852 1 73.25 65 PHE A O 1
ATOM 518 N N . VAL A 1 66 ? -6.746 2.018 -11.844 1 63.25 66 VAL A N 1
ATOM 519 C CA . VAL A 1 66 ? -6.5 2.057 -13.281 1 63.25 66 VAL A CA 1
ATOM 520 C C . VAL A 1 66 ? -5.156 1.395 -13.594 1 63.25 66 VAL A C 1
ATOM 522 O O . VAL A 1 66 ? -5.012 0.728 -14.625 1 63.25 66 VAL A O 1
ATOM 525 N N . PHE A 1 67 ? -4.289 1.307 -12.641 1 62.41 67 PHE A N 1
ATOM 526 C CA . PHE A 1 67 ? -2.947 0.833 -12.953 1 62.41 67 PHE A CA 1
ATOM 527 C C . PHE A 1 67 ? -2.766 -0.613 -12.508 1 62.41 67 PHE A C 1
ATOM 529 O O . PHE A 1 67 ? -1.758 -1.245 -12.828 1 62.41 67 PHE A O 1
ATOM 536 N N . HIS A 1 68 ? -3.83 -1.171 -11.82 1 68.25 68 HIS A N 1
ATOM 537 C CA . HIS A 1 68 ? -3.518 -2.492 -11.289 1 68.25 68 HIS A CA 1
ATOM 538 C C . HIS A 1 68 ? -4.637 -3.484 -11.586 1 68.25 68 HIS A C 1
ATOM 540 O O . HIS A 1 68 ? -5.148 -4.141 -10.68 1 68.25 68 HIS A O 1
ATOM 546 N N . CYS A 1 69 ? -5.004 -3.668 -12.797 1 65.38 69 CYS A N 1
ATOM 547 C CA . CYS A 1 69 ? -6.008 -4.68 -13.102 1 65.38 69 CYS A CA 1
ATOM 548 C C . CYS A 1 69 ? -5.359 -6.047 -13.305 1 65.38 69 CYS A C 1
ATOM 550 O O . CYS A 1 69 ? -6.016 -6.992 -13.742 1 65.38 69 CYS A O 1
ATOM 552 N N . LYS A 1 70 ? -4.176 -6.211 -12.938 1 68.06 70 LYS A N 1
ATOM 553 C CA . LYS A 1 70 ? -3.355 -7.391 -13.188 1 68.06 70 LYS A CA 1
ATOM 554 C C . LYS A 1 70 ? -3.895 -8.609 -12.438 1 68.06 70 LYS A C 1
ATOM 556 O O . LYS A 1 70 ? -4.09 -9.672 -13.031 1 68.06 70 LYS A O 1
ATOM 561 N N . ILE A 1 71 ? -4.258 -8.438 -11.234 1 71.5 71 ILE A N 1
ATOM 562 C CA . ILE A 1 71 ? -4.582 -9.57 -10.359 1 71.5 71 ILE A CA 1
ATOM 563 C C . ILE A 1 71 ? -5.941 -10.141 -10.742 1 71.5 71 ILE A C 1
ATOM 565 O O . ILE A 1 71 ? -6.094 -11.359 -10.867 1 71.5 71 ILE A O 1
ATOM 569 N N . ALA A 1 72 ? -6.816 -9.25 -11.109 1 77.81 72 ALA A N 1
ATOM 570 C CA . ALA A 1 72 ? -8.18 -9.711 -11.367 1 77.81 72 ALA A CA 1
ATOM 571 C C . ALA A 1 72 ? -8.258 -10.516 -12.656 1 77.81 72 ALA A C 1
ATOM 573 O O . ALA A 1 72 ? -8.859 -11.594 -12.688 1 77.81 72 ALA A O 1
ATOM 574 N N . VAL A 1 73 ? -7.629 -10.031 -13.68 1 81.19 73 VAL A N 1
ATOM 575 C CA . VAL A 1 73 ? -7.711 -10.711 -14.969 1 81.19 73 VAL A CA 1
ATOM 576 C C . VAL A 1 73 ? -6.938 -12.023 -14.914 1 81.19 73 VAL A C 1
ATOM 578 O O . VAL A 1 73 ? -7.449 -13.07 -15.336 1 81.19 73 VAL A O 1
ATOM 581 N N . SER A 1 74 ? -5.812 -11.977 -14.367 1 87.06 74 SER A N 1
ATOM 582 C CA . SER A 1 74 ? -4.957 -13.156 -14.352 1 87.06 74 SER A CA 1
ATOM 583 C C . SER A 1 74 ? -5.539 -14.242 -13.453 1 87.06 74 SER A C 1
ATOM 585 O O . SER A 1 74 ? -5.551 -15.422 -13.82 1 87.06 74 SER A O 1
ATOM 587 N N . GLN A 1 75 ? -6.047 -13.875 -12.344 1 86.06 75 GLN A N 1
ATOM 588 C CA . GLN A 1 75 ? -6.547 -14.875 -11.406 1 86.06 75 GLN A CA 1
ATOM 589 C C . GLN A 1 75 ? -7.844 -15.5 -11.914 1 86.06 75 GLN A C 1
ATOM 591 O O . GLN A 1 75 ? -8.055 -16.703 -11.766 1 86.06 75 GLN A O 1
ATOM 596 N N . ASN A 1 76 ? -8.734 -14.688 -12.469 1 87.44 76 ASN A N 1
ATOM 597 C CA . ASN A 1 76 ? -9.977 -15.234 -13 1 87.44 76 ASN A CA 1
ATOM 598 C C . ASN A 1 76 ? -9.719 -16.172 -14.18 1 87.44 76 ASN A C 1
ATOM 600 O O . ASN A 1 76 ? -10.359 -17.219 -14.297 1 87.44 76 ASN A O 1
ATOM 604 N N . LEU A 1 77 ? -8.797 -15.805 -14.977 1 89.31 77 LEU A N 1
ATOM 605 C CA . LEU A 1 77 ? -8.445 -16.672 -16.094 1 89.31 77 LEU A CA 1
ATOM 606 C C . LEU A 1 77 ? -7.777 -17.953 -15.602 1 89.31 77 LEU A C 1
ATOM 608 O O . LEU A 1 77 ? -8.031 -19.031 -16.141 1 89.31 77 LEU A O 1
ATOM 612 N N . ALA A 1 78 ? -6.984 -17.781 -14.633 1 89.44 78 ALA A N 1
ATOM 613 C CA . ALA A 1 78 ? -6.262 -18.938 -14.102 1 89.44 78 ALA A CA 1
ATOM 614 C C . ALA A 1 78 ? -7.223 -19.953 -13.477 1 89.44 78 ALA A C 1
ATOM 616 O O . ALA A 1 78 ? -7.129 -21.156 -13.734 1 89.44 78 ALA A O 1
ATOM 617 N N . PHE A 1 79 ? -8.133 -19.484 -12.703 1 88.06 79 PHE A N 1
ATOM 618 C CA . PHE A 1 79 ? -9.039 -20.406 -12.031 1 88.06 79 PHE A CA 1
ATOM 619 C C . PHE A 1 79 ? -10.086 -20.953 -13 1 88.06 79 PHE A C 1
ATOM 621 O O . PHE A 1 79 ? -10.523 -22.094 -12.883 1 88.06 79 PHE A O 1
ATOM 628 N N . LEU A 1 80 ? -10.484 -20.109 -13.883 1 87 80 LEU A N 1
ATOM 629 C CA . LEU A 1 80 ? -11.359 -20.609 -14.938 1 87 80 LEU A CA 1
ATOM 630 C C . LEU A 1 80 ? -10.648 -21.688 -15.758 1 87 80 LEU A C 1
ATOM 632 O O . LEU A 1 80 ? -11.25 -22.719 -16.094 1 87 80 LEU A O 1
ATOM 636 N N . GLY A 1 81 ? -9.398 -21.406 -16.062 1 89.44 81 GLY A N 1
ATOM 637 C CA . GLY A 1 81 ? -8.617 -22.406 -16.781 1 89.44 81 GLY A CA 1
ATOM 638 C C . GLY A 1 81 ? -8.414 -23.688 -15.992 1 89.44 81 GLY A C 1
ATOM 639 O O . GLY A 1 81 ? -8.422 -24.781 -16.562 1 89.44 81 GLY A O 1
ATOM 640 N N . LEU A 1 82 ? -8.227 -23.516 -14.758 1 86.69 82 LEU A N 1
ATOM 641 C CA . LEU A 1 82 ? -8.047 -24.656 -13.875 1 86.69 82 LEU A CA 1
ATOM 642 C C . LEU A 1 82 ? -9.289 -25.547 -13.867 1 86.69 82 LEU A C 1
ATOM 644 O O . LEU A 1 82 ? -9.188 -26.766 -13.797 1 86.69 82 LEU A O 1
ATOM 648 N N . SER A 1 83 ? -10.43 -24.938 -13.977 1 85.56 83 SER A N 1
ATOM 649 C CA . SER A 1 83 ? -11.68 -25.688 -13.969 1 85.56 83 SER A CA 1
ATOM 650 C C . SER A 1 83 ? -11.773 -26.594 -15.188 1 85.56 83 SER A C 1
ATOM 652 O O . SER A 1 83 ? -12.406 -27.656 -15.125 1 85.56 83 SER A O 1
ATOM 654 N N . TYR A 1 84 ? -11.023 -26.203 -16.266 1 83.88 84 TYR A N 1
ATOM 655 C CA . TYR A 1 84 ? -11.078 -26.984 -17.5 1 83.88 84 TYR A CA 1
ATOM 656 C C . TYR A 1 84 ? -9.82 -27.828 -17.672 1 83.88 84 TYR A C 1
ATOM 658 O O . TYR A 1 84 ? -9.633 -28.469 -18.703 1 83.88 84 TYR A O 1
ATOM 666 N N . SER A 1 85 ? -9.016 -27.797 -16.672 1 85.75 85 SER A N 1
ATOM 667 C CA . SER A 1 85 ? -7.73 -28.453 -16.875 1 85.75 85 SER A CA 1
ATOM 668 C C . SER A 1 85 ? -7.27 -29.172 -15.617 1 85.75 85 SER A C 1
ATOM 670 O O . SER A 1 85 ? -8.078 -29.484 -14.742 1 85.75 85 SER A O 1
ATOM 672 N N . SER A 1 86 ? -5.996 -29.609 -15.617 1 82.44 86 SER A N 1
ATOM 673 C CA . SER A 1 86 ? -5.391 -30.297 -14.484 1 82.44 86 SER A CA 1
ATOM 674 C C . SER A 1 86 ? -4.344 -29.422 -13.797 1 82.44 86 SER A C 1
ATOM 676 O O . SER A 1 86 ? -3.865 -28.453 -14.375 1 82.44 86 SER A O 1
ATOM 678 N N . PRO A 1 87 ? -4.125 -29.719 -12.547 1 84 87 PRO A N 1
ATOM 679 C CA . PRO A 1 87 ? -3.131 -28.938 -11.805 1 84 87 PRO A CA 1
ATOM 680 C C . PRO A 1 87 ? -1.76 -28.938 -12.477 1 84 87 PRO A C 1
ATOM 682 O O . PRO A 1 87 ? -1.031 -27.953 -12.406 1 84 87 PRO A O 1
ATOM 685 N N . ILE A 1 88 ? -1.395 -30.031 -13.156 1 85.5 88 ILE A N 1
ATOM 686 C CA . ILE A 1 88 ? -0.091 -30.094 -13.805 1 85.5 88 ILE A CA 1
ATOM 687 C C . ILE A 1 88 ? -0.058 -29.125 -14.984 1 85.5 88 ILE A C 1
ATOM 689 O O . ILE A 1 88 ? 0.978 -28.516 -15.273 1 85.5 88 ILE A O 1
ATOM 693 N N . LEU A 1 89 ? -1.155 -29 -15.648 1 86.94 89 LEU A N 1
ATOM 694 C CA . LEU A 1 89 ? -1.242 -28.047 -16.75 1 86.94 89 LEU A CA 1
ATOM 695 C C . LEU A 1 89 ? -1.126 -26.625 -16.25 1 86.94 89 LEU A C 1
ATOM 697 O O . LEU A 1 89 ? -0.505 -25.781 -16.891 1 86.94 89 LEU A O 1
ATOM 701 N N . VAL A 1 90 ? -1.722 -26.344 -15.078 1 88.38 90 VAL A N 1
ATOM 702 C CA . VAL A 1 90 ? -1.635 -25.031 -14.469 1 88.38 90 VAL A CA 1
ATOM 703 C C . VAL A 1 90 ? -0.179 -24.703 -14.141 1 88.38 90 VAL A C 1
ATOM 705 O O . VAL A 1 90 ? 0.293 -23.594 -14.406 1 88.38 90 VAL A O 1
ATOM 708 N N . CYS A 1 91 ? 0.45 -25.625 -13.641 1 89.19 91 CYS A N 1
ATOM 709 C CA . CYS A 1 91 ? 1.852 -25.453 -13.273 1 89.19 91 CYS A CA 1
ATOM 710 C C . CYS A 1 91 ? 2.709 -25.219 -14.516 1 89.19 91 CYS A C 1
ATOM 712 O O . CYS A 1 91 ? 3.529 -24.297 -14.547 1 89.19 91 CYS A O 1
ATOM 714 N N . ALA A 1 92 ? 2.518 -26.031 -15.516 1 89.69 92 ALA A N 1
ATOM 715 C CA . ALA A 1 92 ? 3.301 -25.922 -16.75 1 89.69 92 ALA A CA 1
ATOM 716 C C . ALA A 1 92 ? 3.08 -24.578 -17.438 1 89.69 92 ALA A C 1
ATOM 718 O O . ALA A 1 92 ? 4.035 -23.938 -17.875 1 89.69 92 ALA A O 1
ATOM 719 N N . MET A 1 93 ? 1.841 -24.172 -17.484 1 90.88 93 MET A N 1
ATOM 720 C CA . MET A 1 93 ? 1.538 -22.906 -18.156 1 90.88 93 MET A CA 1
ATOM 721 C C . MET A 1 93 ? 2.018 -21.719 -17.328 1 90.88 93 MET A C 1
ATOM 723 O O . MET A 1 93 ? 2.367 -20.672 -17.875 1 90.88 93 MET A O 1
ATOM 727 N N . GLY A 1 94 ? 2.049 -21.906 -16.016 1 91.5 94 GLY A N 1
ATOM 728 C CA . GLY A 1 94 ? 2.617 -20.875 -15.164 1 91.5 94 GLY A CA 1
ATOM 729 C C . GLY A 1 94 ? 4.094 -20.625 -15.422 1 91.5 94 GLY A C 1
ATOM 730 O O . GLY A 1 94 ? 4.578 -19.516 -15.258 1 91.5 94 GLY A O 1
ATOM 731 N N . LEU A 1 95 ? 4.754 -21.656 -15.914 1 93.19 95 LEU A N 1
ATOM 732 C CA . LEU A 1 95 ? 6.184 -21.562 -16.188 1 93.19 95 LEU A CA 1
ATOM 733 C C . LEU A 1 95 ? 6.449 -20.797 -17.469 1 93.19 95 LEU A C 1
ATOM 735 O O . LEU A 1 95 ? 7.59 -20.438 -17.766 1 93.19 95 LEU A O 1
ATOM 739 N N . MET A 1 96 ? 5.359 -20.406 -18.141 1 93.31 96 MET A N 1
ATOM 740 C CA . MET A 1 96 ? 5.508 -19.688 -19.406 1 93.31 96 MET A CA 1
ATOM 741 C C . MET A 1 96 ? 5.59 -18.188 -19.172 1 93.31 96 MET A C 1
ATOM 743 O O . MET A 1 96 ? 5.758 -17.422 -20.109 1 93.31 96 MET A O 1
ATOM 747 N N . LEU A 1 97 ? 5.547 -17.797 -17.969 1 91.94 97 LEU A N 1
ATOM 748 C CA . LEU A 1 97 ? 5.523 -16.375 -17.656 1 91.94 97 LEU A CA 1
ATOM 749 C C . LEU A 1 97 ? 6.77 -15.688 -18.188 1 91.94 97 LEU A C 1
ATOM 751 O O . LEU A 1 97 ? 6.668 -14.695 -18.922 1 91.94 97 LEU A O 1
ATOM 755 N N . PRO A 1 98 ? 7.961 -16.172 -17.906 1 90.81 98 PRO A N 1
ATOM 756 C CA . PRO A 1 98 ? 9.141 -15.484 -18.438 1 90.81 98 PRO A CA 1
ATOM 757 C C . PRO A 1 98 ? 9.227 -15.547 -19.953 1 90.81 98 PRO A C 1
ATOM 759 O O . PRO A 1 98 ? 9.781 -14.641 -20.594 1 90.81 98 PRO A O 1
ATOM 762 N N . THR A 1 99 ? 8.711 -16.641 -20.484 1 92.5 99 THR A N 1
ATOM 763 C CA . THR A 1 99 ? 8.672 -16.766 -21.938 1 92.5 99 THR A CA 1
ATOM 764 C C . THR A 1 99 ? 7.844 -15.656 -22.562 1 92.5 99 THR A C 1
ATOM 766 O O . THR A 1 99 ? 8.312 -14.961 -23.469 1 92.5 99 THR A O 1
ATOM 769 N N . PHE A 1 100 ? 6.695 -15.453 -22.047 1 93.44 100 PHE A N 1
ATOM 770 C CA . PHE A 1 100 ? 5.824 -14.406 -22.578 1 93.44 100 PHE A CA 1
ATOM 771 C C . PHE A 1 100 ? 6.395 -13.023 -22.281 1 93.44 100 PHE A C 1
ATOM 773 O O . PHE A 1 100 ? 6.262 -12.109 -23.094 1 93.44 100 PHE A O 1
ATOM 780 N N . SER A 1 101 ? 6.922 -12.891 -21.109 1 90.94 101 SER A N 1
ATOM 781 C CA . SER A 1 101 ? 7.547 -11.617 -20.766 1 90.94 101 SER A CA 1
ATOM 782 C C . SER A 1 101 ? 8.664 -11.273 -21.75 1 90.94 101 SER A C 1
ATOM 784 O O . SER A 1 101 ? 8.797 -10.117 -22.172 1 90.94 101 SER A O 1
ATOM 786 N N . PHE A 1 102 ? 9.453 -12.266 -22.109 1 91 102 PHE A N 1
ATOM 787 C CA . PHE A 1 102 ? 10.555 -12.047 -23.031 1 91 102 PHE A CA 1
ATOM 788 C C . PHE A 1 102 ? 10.031 -11.719 -24.422 1 91 102 PHE A C 1
ATOM 790 O O . PHE A 1 102 ? 10.508 -10.789 -25.078 1 91 102 PHE A O 1
ATOM 797 N N . LEU A 1 103 ? 9.078 -12.43 -24.844 1 91.12 103 LEU A N 1
ATOM 798 C CA . LEU A 1 103 ? 8.49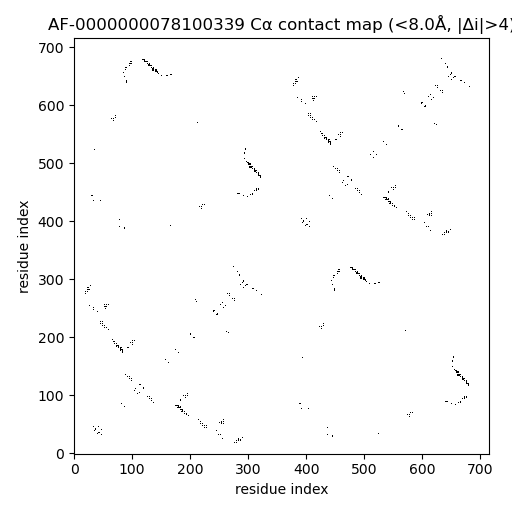2 -12.195 -26.156 1 91.12 103 LEU A CA 1
ATOM 799 C C . LEU A 1 103 ? 7.887 -10.805 -26.234 1 91.12 103 LEU A C 1
ATOM 801 O O . LEU A 1 103 ? 8.078 -10.094 -27.234 1 91.12 103 LEU A O 1
ATOM 805 N N . LEU A 1 104 ? 7.219 -10.453 -25.234 1 89.44 104 LEU A N 1
ATOM 806 C CA . LEU A 1 104 ? 6.602 -9.133 -25.188 1 89.44 104 LEU A CA 1
ATOM 807 C C . LEU A 1 104 ? 7.664 -8.039 -25.156 1 89.44 104 LEU A C 1
ATOM 809 O O . LEU A 1 104 ? 7.484 -6.969 -25.75 1 89.44 104 LEU A O 1
ATOM 813 N N . SER A 1 105 ? 8.711 -8.312 -24.422 1 86.62 105 SER A N 1
ATOM 814 C CA . SER A 1 105 ? 9.789 -7.336 -24.344 1 86.62 105 SER A CA 1
ATOM 815 C C . SER A 1 105 ? 10.445 -7.121 -25.703 1 86.62 105 SER A C 1
ATOM 817 O O . SER A 1 105 ? 10.883 -6.016 -26.016 1 86.62 105 SER A O 1
ATOM 819 N N . ILE A 1 106 ? 10.539 -8.148 -26.531 1 85.19 106 ILE A N 1
ATOM 820 C CA . ILE A 1 106 ? 11.078 -8.039 -27.875 1 85.19 106 ILE A CA 1
ATOM 821 C C . ILE A 1 106 ? 10.125 -7.223 -28.75 1 85.19 106 ILE A C 1
ATOM 823 O O . ILE A 1 106 ? 10.562 -6.352 -29.5 1 85.19 106 ILE A O 1
ATOM 827 N N . ILE A 1 107 ? 8.875 -7.496 -28.578 1 84.75 107 ILE A N 1
ATOM 828 C CA . ILE A 1 107 ? 7.855 -6.832 -29.375 1 84.75 107 ILE A CA 1
ATOM 829 C C . ILE A 1 107 ? 7.832 -5.34 -29.047 1 84.75 107 ILE A C 1
ATOM 831 O O . ILE A 1 107 ? 7.695 -4.508 -29.953 1 84.75 107 ILE A O 1
ATOM 835 N N . LEU A 1 108 ? 8 -5.031 -27.781 1 81.81 108 LEU A N 1
ATOM 836 C CA . LEU A 1 108 ? 7.949 -3.635 -27.359 1 81.81 108 LEU A CA 1
ATOM 837 C C . LEU A 1 108 ? 9.32 -2.977 -27.5 1 81.81 108 LEU A C 1
ATOM 839 O O . LEU A 1 108 ? 9.484 -1.799 -27.172 1 81.81 108 LEU A O 1
ATOM 843 N N . ARG A 1 109 ? 10.32 -3.615 -28 1 71.25 109 ARG A N 1
ATOM 844 C CA . ARG A 1 109 ? 11.664 -3.125 -28.281 1 71.25 109 ARG A CA 1
ATOM 845 C C . ARG A 1 109 ? 12.305 -2.533 -27.031 1 71.25 109 ARG A C 1
ATOM 847 O O . ARG A 1 109 ? 12.891 -1.451 -27.062 1 71.25 109 ARG A O 1
ATOM 854 N N . ARG A 1 110 ? 12.07 -3.219 -26 1 71.56 110 ARG A N 1
ATOM 855 C CA . ARG A 1 110 ? 12.633 -2.74 -24.75 1 71.56 110 ARG A CA 1
ATOM 856 C C . ARG A 1 110 ? 13.992 -3.387 -24.469 1 71.56 110 ARG A C 1
ATOM 858 O O . ARG A 1 110 ? 14.781 -2.867 -23.688 1 71.56 110 ARG A O 1
ATOM 865 N N . THR A 1 111 ? 14.203 -4.562 -25.078 1 66.06 111 THR A N 1
ATOM 866 C CA . THR A 1 111 ? 15.461 -5.27 -24.844 1 66.06 111 THR A CA 1
ATOM 867 C C . THR A 1 111 ? 16.453 -4.992 -25.953 1 66.06 111 THR A C 1
ATOM 869 O O . THR A 1 111 ? 16.062 -4.777 -27.109 1 66.06 111 THR A O 1
ATOM 872 N N . LYS A 1 112 ? 17.672 -4.773 -25.438 1 67.19 112 LYS A N 1
ATOM 873 C CA . LYS A 1 112 ? 18.75 -4.688 -26.422 1 67.19 112 LYS A CA 1
ATOM 874 C C . LYS A 1 112 ? 18.938 -6.02 -27.141 1 67.19 112 LYS A C 1
ATOM 876 O O . LYS A 1 112 ? 19.203 -7.039 -26.5 1 67.19 112 LYS A O 1
ATOM 881 N N . THR A 1 113 ? 18.516 -6.047 -28.344 1 74.38 113 THR A N 1
ATOM 882 C CA . THR A 1 113 ? 18.625 -7.285 -29.109 1 74.38 113 THR A CA 1
ATOM 883 C C . THR A 1 113 ? 20.047 -7.457 -29.641 1 74.38 113 THR A C 1
ATOM 885 O O . THR A 1 113 ? 20.359 -7.023 -30.75 1 74.38 113 THR A O 1
ATOM 888 N N . ASP A 1 114 ? 20.859 -7.754 -28.656 1 77.44 114 ASP A N 1
ATOM 889 C CA . ASP A 1 114 ? 22.203 -8.125 -29.109 1 77.44 114 ASP A CA 1
ATOM 890 C C . ASP A 1 114 ? 22.297 -9.625 -29.344 1 77.44 114 ASP A C 1
ATOM 892 O O . ASP A 1 114 ? 22.484 -10.398 -28.406 1 77.44 114 ASP A O 1
ATOM 896 N N . TRP A 1 115 ? 22.25 -9.984 -30.609 1 79.75 115 TRP A N 1
ATOM 897 C CA . TRP A 1 115 ? 22.234 -11.398 -30.969 1 79.75 115 TRP A CA 1
ATOM 898 C C . TRP A 1 115 ? 23.531 -12.078 -30.562 1 79.75 115 TRP A C 1
ATOM 900 O O . TRP A 1 115 ? 23.578 -13.297 -30.422 1 79.75 115 TRP A O 1
ATOM 910 N N . ARG A 1 116 ? 24.625 -11.219 -30.359 1 78.44 116 ARG A N 1
ATOM 911 C CA . ARG A 1 116 ? 25.938 -11.781 -30.031 1 78.44 116 ARG A CA 1
ATOM 912 C C . ARG A 1 116 ? 26.078 -11.992 -28.531 1 78.44 116 ARG A C 1
ATOM 914 O O . ARG A 1 116 ? 26.969 -12.711 -28.078 1 78.44 116 ARG A O 1
ATOM 921 N N . SER A 1 117 ? 25.078 -11.641 -27.781 1 85.88 117 SER A N 1
ATOM 922 C CA . SER A 1 117 ? 25.188 -11.766 -26.328 1 85.88 117 SER A CA 1
ATOM 923 C C . SER A 1 117 ? 24.703 -13.133 -25.844 1 85.88 117 SER A C 1
ATOM 925 O O . SER A 1 117 ? 23.688 -13.633 -26.312 1 85.88 117 SER A O 1
ATOM 927 N N . SER A 1 118 ? 25.5 -13.867 -25.078 1 88.25 118 SER A N 1
ATOM 928 C CA . SER A 1 118 ? 25.172 -15.18 -24.531 1 88.25 118 SER A CA 1
ATOM 929 C C . SER A 1 118 ? 23.859 -15.141 -23.766 1 88.25 118 SER A C 1
ATOM 931 O O . SER A 1 118 ? 23.109 -16.109 -23.75 1 88.25 118 SER A O 1
ATOM 933 N N . SER A 1 119 ? 23.594 -14.016 -23.203 1 89.19 119 SER A N 1
ATOM 934 C CA . SER A 1 119 ? 22.359 -13.859 -22.438 1 89.19 119 SER A CA 1
ATOM 935 C C . SER A 1 119 ? 21.141 -13.867 -23.359 1 89.19 119 SER A C 1
ATOM 937 O O . SER A 1 119 ? 20.141 -14.531 -23.078 1 89.19 119 SER A O 1
ATOM 939 N N . PHE A 1 120 ? 21.188 -13.195 -24.406 1 90.19 120 PHE A N 1
ATOM 940 C CA . PHE A 1 120 ? 20.094 -13.133 -25.359 1 90.19 120 PHE A CA 1
ATOM 941 C C . PHE A 1 120 ? 19.875 -14.484 -26.016 1 90.19 120 PHE A C 1
ATOM 943 O O . PHE A 1 120 ? 18.719 -14.914 -26.203 1 90.19 120 PHE A O 1
ATOM 950 N N . GLN A 1 121 ? 20.953 -15.172 -26.391 1 92.75 121 GLN A N 1
ATOM 951 C CA . GLN A 1 121 ? 20.844 -16.5 -27.016 1 92.75 121 GLN A CA 1
ATOM 952 C C . GLN A 1 121 ? 20.172 -17.484 -26.062 1 92.75 121 GLN A C 1
ATOM 954 O O . GLN A 1 121 ? 19.344 -18.297 -26.484 1 92.75 121 GLN A O 1
ATOM 959 N N . ALA A 1 122 ? 20.578 -17.438 -24.844 1 93.44 122 ALA A N 1
ATOM 960 C CA . ALA A 1 122 ? 19.984 -18.312 -23.844 1 93.44 122 ALA A CA 1
ATOM 961 C C . ALA A 1 122 ? 18.484 -18.062 -23.734 1 93.44 122 ALA A C 1
ATOM 963 O O . ALA A 1 122 ? 17.688 -19.016 -23.641 1 93.44 122 ALA A O 1
ATOM 964 N N . LYS A 1 123 ? 18.062 -16.875 -23.766 1 94.06 123 LYS A N 1
ATOM 965 C CA . LYS A 1 123 ? 16.641 -16.531 -23.641 1 94.06 123 LYS A CA 1
ATOM 966 C C . LYS A 1 123 ? 15.859 -17 -24.859 1 94.06 123 LYS A C 1
ATOM 968 O O . LYS A 1 123 ? 14.734 -17.484 -24.734 1 94.06 123 LYS A O 1
ATOM 973 N N . VAL A 1 124 ? 16.453 -16.875 -26.031 1 94.12 124 VAL A N 1
ATOM 974 C CA . VAL A 1 124 ? 15.805 -17.312 -27.25 1 94.12 124 VAL A CA 1
ATOM 975 C C . VAL A 1 124 ? 15.648 -18.828 -27.25 1 94.12 124 VAL A C 1
ATOM 977 O O . VAL A 1 124 ? 14.57 -19.359 -27.516 1 94.12 124 VAL A O 1
ATOM 980 N N . VAL A 1 125 ? 16.734 -19.516 -26.938 1 95.25 125 VAL A N 1
ATOM 981 C CA . VAL A 1 125 ? 16.703 -20.984 -26.891 1 95.25 125 VAL A CA 1
ATOM 982 C C . VAL A 1 125 ? 15.703 -21.438 -25.828 1 95.25 125 VAL A C 1
ATOM 984 O O . VAL A 1 125 ? 14.922 -22.359 -26.078 1 95.25 125 VAL A O 1
ATOM 987 N N . GLY A 1 126 ? 15.789 -20.812 -24.672 1 96.12 126 GLY A N 1
ATOM 988 C CA . GLY A 1 126 ? 14.836 -21.125 -23.625 1 96.12 126 GLY A CA 1
ATOM 989 C C . GLY A 1 126 ? 13.391 -20.922 -24.047 1 96.12 126 GLY A C 1
ATOM 990 O O . GLY A 1 126 ? 12.516 -21.719 -23.688 1 96.12 126 GLY A O 1
ATOM 991 N N . THR A 1 127 ? 13.141 -19.891 -24.766 1 95.56 127 THR A N 1
ATOM 992 C CA . THR A 1 127 ? 11.797 -19.594 -25.266 1 95.56 127 THR A CA 1
ATOM 993 C C . THR A 1 127 ? 11.312 -20.688 -26.203 1 95.56 127 THR A C 1
ATOM 995 O O . THR A 1 127 ? 10.18 -21.156 -26.094 1 95.56 127 THR A O 1
ATOM 998 N N . ILE A 1 128 ? 12.164 -21.125 -27.094 1 95.88 128 ILE A N 1
ATOM 999 C CA . ILE A 1 128 ? 11.812 -22.172 -28.047 1 95.88 128 ILE A CA 1
ATOM 1000 C C . ILE A 1 128 ? 11.508 -23.469 -27.297 1 95.88 128 ILE A C 1
ATOM 1002 O O . ILE A 1 128 ? 10.492 -24.109 -27.547 1 95.88 128 ILE A O 1
ATOM 1006 N N . ILE A 1 129 ? 12.328 -23.797 -26.359 1 96.06 129 ILE A N 1
ATOM 1007 C CA . ILE A 1 129 ? 12.148 -25.016 -25.578 1 96.06 129 ILE A CA 1
ATOM 1008 C C . ILE A 1 129 ? 10.844 -24.922 -24.797 1 96.06 129 ILE A C 1
ATOM 1010 O O . ILE A 1 129 ? 10.078 -25.891 -24.734 1 96.06 129 ILE A O 1
ATOM 1014 N N . SER A 1 130 ? 10.602 -23.797 -24.188 1 95.88 130 SER A N 1
ATOM 1015 C CA . SER A 1 130 ? 9.398 -23.609 -23.391 1 95.88 130 SER A CA 1
ATOM 1016 C C . SER A 1 130 ? 8.141 -23.734 -24.234 1 95.88 130 SER A C 1
ATOM 1018 O O . SER A 1 130 ? 7.16 -24.359 -23.828 1 95.88 130 SER A O 1
ATOM 1020 N N . ILE A 1 131 ? 8.148 -23.172 -25.406 1 93.94 131 ILE A N 1
ATOM 1021 C CA . ILE A 1 131 ? 6.996 -23.234 -26.297 1 93.94 131 ILE A CA 1
ATOM 1022 C C . ILE A 1 131 ? 6.773 -24.672 -26.75 1 93.94 131 ILE A C 1
ATOM 1024 O O . ILE A 1 131 ? 5.633 -25.156 -26.781 1 93.94 131 ILE A O 1
ATOM 1028 N N . MET A 1 132 ? 7.809 -25.344 -27.078 1 94.06 132 MET A N 1
ATOM 1029 C CA . MET A 1 132 ? 7.703 -26.75 -27.438 1 94.06 132 MET A CA 1
ATOM 1030 C C . MET A 1 132 ? 7.102 -27.562 -26.297 1 94.06 132 MET A C 1
ATOM 1032 O O . MET A 1 132 ? 6.254 -28.438 -26.516 1 94.06 132 MET A O 1
ATOM 1036 N N . GLY A 1 133 ? 7.598 -27.312 -25.109 1 93.69 133 GLY A N 1
ATOM 1037 C CA . GLY A 1 133 ? 7.035 -27.984 -23.953 1 93.69 133 GLY A CA 1
ATOM 1038 C C . GLY A 1 133 ? 5.555 -27.719 -23.766 1 93.69 133 GLY A C 1
ATOM 1039 O O . GLY A 1 133 ? 4.789 -28.625 -23.453 1 93.69 133 GLY A O 1
ATOM 1040 N N . ALA A 1 134 ? 5.141 -26.484 -23.938 1 91.44 134 ALA A N 1
ATOM 1041 C CA . ALA A 1 134 ? 3.738 -26.094 -23.812 1 91.44 134 ALA A CA 1
ATOM 1042 C C . ALA A 1 134 ? 2.875 -26.828 -24.844 1 91.44 134 ALA A C 1
ATOM 1044 O O . ALA A 1 134 ? 1.764 -27.25 -24.531 1 91.44 134 ALA A O 1
ATOM 1045 N N . ILE A 1 135 ? 3.379 -26.953 -26.062 1 89.38 135 ILE A N 1
ATOM 1046 C CA . ILE A 1 135 ? 2.66 -27.656 -27.109 1 89.38 135 ILE A CA 1
ATOM 1047 C C . ILE A 1 135 ? 2.506 -29.125 -26.734 1 89.38 135 ILE A C 1
ATOM 1049 O O . ILE A 1 135 ? 1.435 -29.703 -26.906 1 89.38 135 ILE A O 1
ATOM 1053 N N . VAL A 1 136 ? 3.547 -29.672 -26.188 1 89.81 136 VAL A N 1
ATOM 1054 C CA . VAL A 1 136 ? 3.521 -31.078 -25.797 1 89.81 136 VAL A CA 1
ATOM 1055 C C . VAL A 1 136 ? 2.502 -31.297 -24.688 1 89.81 136 VAL A C 1
ATOM 1057 O O . VAL A 1 136 ? 1.698 -32.219 -24.734 1 89.81 136 VAL A O 1
ATOM 1060 N N . VAL A 1 137 ? 2.508 -30.453 -23.734 1 87.81 137 VAL A N 1
ATOM 1061 C CA . VAL A 1 137 ? 1.605 -30.609 -22.594 1 87.81 137 VAL A CA 1
ATOM 1062 C C . VAL A 1 137 ? 0.157 -30.484 -23.062 1 87.81 137 VAL A C 1
ATOM 1064 O O . VAL A 1 137 ? -0.732 -31.156 -22.531 1 87.81 137 VAL A O 1
ATOM 1067 N N . GLU A 1 138 ? -0.1 -29.656 -24.031 1 85.12 138 GLU A N 1
ATOM 1068 C CA . GLU A 1 138 ? -1.458 -29.359 -24.484 1 85.12 138 GLU A CA 1
ATOM 1069 C C . GLU A 1 138 ? -1.952 -30.406 -25.484 1 85.12 138 GLU A C 1
ATOM 1071 O O . GLU A 1 138 ? -3.129 -30.766 -25.469 1 85.12 138 GLU A O 1
ATOM 1076 N N . LEU A 1 139 ? -1.111 -30.875 -26.328 1 83 139 LEU A N 1
ATOM 1077 C CA . LEU A 1 139 ? -1.595 -31.672 -27.453 1 83 139 LEU A CA 1
ATOM 1078 C C . LEU A 1 139 ? -1.297 -33.156 -27.25 1 83 139 LEU A C 1
ATOM 1080 O O . LEU A 1 139 ? -1.97 -34 -27.828 1 83 139 LEU A O 1
ATOM 1084 N N . TYR A 1 140 ? -0.264 -33.438 -26.484 1 79.62 140 TYR A N 1
ATOM 1085 C CA . TYR A 1 140 ? 0.114 -34.844 -26.297 1 79.62 140 TYR A CA 1
ATOM 1086 C C . TYR A 1 140 ? -0.385 -35.375 -24.969 1 79.62 140 TYR A C 1
ATOM 1088 O O . TYR A 1 140 ? 0.123 -34.969 -23.906 1 79.62 140 TYR A O 1
ATOM 1096 N N . LYS A 1 141 ? -1.328 -36.156 -24.844 1 72.81 141 LYS A N 1
ATOM 1097 C CA . LYS A 1 141 ? -1.838 -36.719 -23.594 1 72.81 141 LYS A CA 1
ATOM 1098 C C . LYS A 1 141 ? -1.093 -38 -23.219 1 72.81 141 LYS A C 1
ATOM 1100 O O . LYS A 1 141 ? -0.606 -38.125 -22.094 1 72.81 141 LYS A O 1
ATOM 1105 N N . GLY A 1 142 ? -0.672 -38.75 -24.094 1 71.81 142 GLY A N 1
ATOM 1106 C CA . GLY A 1 142 ? 0.022 -40.031 -23.844 1 71.81 142 GLY A CA 1
ATOM 1107 C C . GLY A 1 142 ? -0.748 -40.938 -22.922 1 71.81 142 GLY A C 1
ATOM 1108 O O . GLY A 1 142 ? -1.897 -40.688 -22.578 1 71.81 142 GLY A O 1
ATOM 1109 N N . PRO A 1 143 ? -0.217 -42.094 -22.562 1 75 143 PRO A N 1
ATOM 1110 C CA . PRO A 1 143 ? -0.884 -43.062 -21.688 1 75 143 PRO A CA 1
ATOM 1111 C C . PRO A 1 143 ? -1.016 -42.594 -20.25 1 75 143 PRO A C 1
ATOM 1113 O O . PRO A 1 143 ? -0.284 -41.688 -19.828 1 75 143 PRO A O 1
ATOM 1116 N N . TYR A 1 144 ? -2.033 -43.125 -19.516 1 74.88 144 TYR A N 1
ATOM 1117 C CA . TYR A 1 144 ? -2.281 -42.781 -18.109 1 74.88 144 TYR A CA 1
ATOM 1118 C C . TYR A 1 144 ? -1.185 -43.344 -17.219 1 74.88 144 TYR A C 1
ATOM 1120 O O . TYR A 1 144 ? -0.706 -44.469 -17.438 1 74.88 144 TYR A O 1
ATOM 1128 N N . ILE A 1 145 ? -0.725 -42.438 -16.391 1 71 145 ILE A N 1
ATOM 1129 C CA . ILE A 1 145 ? 0.24 -42.906 -15.406 1 71 145 ILE A CA 1
ATOM 1130 C C . ILE A 1 145 ? -0.493 -43.562 -14.234 1 71 145 ILE A C 1
ATOM 1132 O O . ILE A 1 145 ? -1.296 -42.906 -13.555 1 71 145 ILE A O 1
ATOM 1136 N N . ARG A 1 146 ? -0.605 -44.969 -14.086 1 60.41 146 ARG A N 1
ATOM 1137 C CA . ARG A 1 146 ? -1.256 -45.719 -13.016 1 60.41 146 ARG A CA 1
ATOM 1138 C C . ARG A 1 146 ? -0.386 -45.75 -11.766 1 60.41 146 ARG A C 1
ATOM 1140 O O . ARG A 1 146 ? 0.837 -45.875 -11.859 1 60.41 146 ARG A O 1
ATOM 1147 N N . PRO A 1 147 ? -0.926 -45.156 -10.648 1 57 147 PRO A N 1
ATOM 1148 C CA . PRO A 1 147 ? -0.142 -45.281 -9.422 1 57 147 PRO A CA 1
ATOM 1149 C C . PRO A 1 147 ? 0.398 -46.688 -9.203 1 57 147 PRO A C 1
ATOM 1151 O O . PRO A 1 147 ? -0.276 -47.656 -9.523 1 57 147 PRO A O 1
ATOM 1154 N N . SER A 1 148 ? 1.604 -46.938 -9.281 1 49.06 148 SER A N 1
ATOM 1155 C CA . SER A 1 148 ? 2.076 -48.281 -8.898 1 49.06 148 SER A CA 1
ATOM 1156 C C . SER A 1 148 ? 1.416 -48.75 -7.609 1 49.06 148 SER A C 1
ATOM 1158 O O . SER A 1 148 ? 1.036 -47.938 -6.766 1 49.06 148 SER A O 1
ATOM 1160 N N . SER A 1 149 ? 0.819 -50 -7.48 1 44.06 149 SER A N 1
ATOM 1161 C CA . SER A 1 149 ? 0.365 -50.719 -6.301 1 44.06 149 SER A CA 1
ATOM 1162 C C . SER A 1 149 ? 1.146 -50.312 -5.059 1 44.06 149 SER A C 1
ATOM 1164 O O . SER A 1 149 ? 0.803 -50.719 -3.943 1 44.06 149 SER A O 1
ATOM 1166 N N . VAL A 1 150 ? 2.252 -50 -5.059 1 41.16 150 VAL A N 1
ATOM 1167 C CA . VAL A 1 150 ? 3.148 -49.781 -3.924 1 41.16 150 VAL A CA 1
ATOM 1168 C C . VAL A 1 150 ? 2.686 -48.594 -3.098 1 41.16 150 VAL A C 1
ATOM 1170 O O . VAL A 1 150 ? 2.781 -48.594 -1.867 1 41.16 150 VAL A O 1
ATOM 1173 N N . LEU A 1 151 ? 2.301 -47.5 -3.621 1 44.16 151 LEU A N 1
ATOM 1174 C CA . LEU A 1 151 ? 1.877 -46.375 -2.809 1 44.16 151 LEU A CA 1
ATOM 1175 C C . LEU A 1 151 ? 0.494 -46.625 -2.213 1 44.16 151 LEU A C 1
ATOM 1177 O O . LEU A 1 151 ? 0.042 -45.875 -1.351 1 44.16 151 LEU A O 1
ATOM 1181 N N . SER A 1 152 ? -0.378 -47.375 -2.756 1 41.88 152 SER A N 1
ATOM 1182 C CA . SER A 1 152 ? -1.671 -47.812 -2.232 1 41.88 152 SER A CA 1
ATOM 1183 C C . SER A 1 152 ? -1.523 -48.469 -0.869 1 41.88 152 SER A C 1
ATOM 1185 O O . SER A 1 152 ? -2.486 -48.562 -0.103 1 41.88 152 SER A O 1
ATOM 1187 N N . SER A 1 153 ? -0.583 -49.312 -0.626 1 38.91 153 SER A N 1
ATOM 1188 C CA . SER A 1 153 ? -0.565 -50.094 0.611 1 38.91 153 SER A CA 1
ATOM 1189 C C . SER A 1 153 ? -0.221 -49.219 1.808 1 38.91 153 SER A C 1
ATOM 1191 O O . SER A 1 153 ? -0.24 -49.656 2.951 1 38.91 153 SER A O 1
ATOM 1193 N N . SER A 1 154 ? 0.64 -48.25 1.74 1 37.88 154 SER A N 1
ATOM 1194 C CA . SER A 1 154 ? 1.04 -47.656 3.014 1 37.88 154 SER A CA 1
ATOM 1195 C C . SER A 1 154 ? -0.076 -46.812 3.604 1 37.88 154 SER A C 1
ATOM 1197 O O . SER A 1 154 ? -0.927 -46.312 2.871 1 37.88 154 SER A O 1
ATOM 1199 N N . SER A 1 155 ? -0.308 -46.844 4.965 1 40.31 155 SER A N 1
ATOM 1200 C CA . SER A 1 155 ? -1.254 -46.188 5.863 1 40.31 155 SER A CA 1
ATOM 1201 C C . SER A 1 155 ? -1.457 -44.719 5.48 1 40.31 155 SER A C 1
ATOM 1203 O O . SER A 1 155 ? -2.49 -44.125 5.801 1 40.31 155 SER A O 1
ATOM 1205 N N . TYR A 1 156 ? -0.431 -44.125 5.152 1 38.66 156 TYR A N 1
ATOM 1206 C CA . TYR A 1 156 ? -0.551 -42.688 4.902 1 38.66 156 TYR A CA 1
ATOM 1207 C C . TYR A 1 156 ? -1.318 -42.438 3.611 1 38.66 156 TYR A C 1
ATOM 1209 O O . TYR A 1 156 ? -1.865 -41.344 3.418 1 38.66 156 TYR A O 1
ATOM 1217 N N . SER A 1 157 ? -1.339 -43.312 2.66 1 42.28 157 SER A N 1
ATOM 1218 C CA . SER A 1 157 ? -2.07 -43.25 1.398 1 42.28 157 SER A CA 1
ATOM 1219 C C . SER A 1 157 ? -3.576 -43.281 1.631 1 42.28 157 SER A C 1
ATOM 1221 O O . SER A 1 157 ? -4.336 -42.688 0.861 1 42.28 157 SER A O 1
ATOM 1223 N N . VAL A 1 158 ? -3.994 -44.125 2.584 1 41.09 158 VAL A N 1
ATOM 1224 C CA . VAL A 1 158 ? -5.398 -44.125 2.982 1 41.09 158 VAL A CA 1
ATOM 1225 C C . VAL A 1 158 ? -5.832 -42.75 3.408 1 41.09 158 VAL A C 1
ATOM 1227 O O . VAL A 1 158 ? -6.945 -42.312 3.094 1 41.09 158 VAL A O 1
ATOM 1230 N N . LEU A 1 159 ? -5.008 -42.156 4.172 1 37.91 159 LEU A N 1
ATOM 1231 C CA . LEU A 1 159 ? -5.375 -40.812 4.621 1 37.91 159 LEU A CA 1
ATOM 1232 C C . LEU A 1 159 ? -5.504 -39.844 3.436 1 37.91 159 LEU A C 1
ATOM 1234 O O . LEU A 1 159 ? -6.445 -39.062 3.371 1 37.91 159 LEU A O 1
ATOM 1238 N N . PHE A 1 160 ? -4.469 -39.938 2.609 1 41.5 160 PHE A N 1
ATOM 1239 C CA . PHE A 1 160 ? -4.516 -39.125 1.41 1 41.5 160 PHE A CA 1
ATOM 1240 C C . PHE A 1 160 ? -5.543 -39.656 0.42 1 41.5 160 PHE A C 1
ATOM 1242 O O . PHE A 1 160 ? -6.191 -38.875 -0.287 1 41.5 160 PHE A O 1
ATOM 1249 N N . GLN A 1 161 ? -5.676 -41.031 0.295 1 41.69 161 GLN A N 1
ATOM 1250 C CA . GLN A 1 161 ? -6.719 -41.656 -0.513 1 41.69 161 GLN A CA 1
ATOM 1251 C C . GLN A 1 161 ? -8.109 -41.312 0.011 1 41.69 161 GLN A C 1
ATOM 1253 O O . GLN A 1 161 ? -9.023 -41.031 -0.771 1 41.69 161 GLN A O 1
ATOM 1258 N N . LYS A 1 162 ? -8.32 -41.625 1.276 1 40.31 162 LYS A N 1
ATOM 1259 C CA . LYS A 1 162 ? -9.578 -41.188 1.874 1 40.31 162 LYS A CA 1
ATOM 1260 C C . LYS A 1 162 ? -9.781 -39.688 1.688 1 40.31 162 LYS A C 1
ATOM 1262 O O . LYS A 1 162 ? -10.898 -39.219 1.417 1 40.31 162 LYS A O 1
ATOM 1267 N N . ALA A 1 163 ? -8.758 -38.969 1.98 1 39.09 163 ALA A N 1
ATOM 1268 C CA . ALA A 1 163 ? -8.852 -37.562 1.642 1 39.09 163 ALA A CA 1
ATOM 1269 C C . ALA A 1 163 ? -9.062 -37.344 0.143 1 39.09 163 ALA A C 1
ATOM 1271 O O . ALA A 1 163 ? -9.797 -36.469 -0.278 1 39.09 163 ALA A O 1
ATOM 1272 N N . GLY A 1 164 ? -8.352 -38.156 -0.677 1 39.34 164 GLY A N 1
ATOM 1273 C CA . GLY A 1 164 ? -8.5 -38.219 -2.121 1 39.34 164 GLY A CA 1
ATOM 1274 C C . GLY A 1 164 ? -9.828 -38.812 -2.553 1 39.34 164 GLY A C 1
ATOM 1275 O O . GLY A 1 164 ? -10.336 -38.5 -3.635 1 39.34 164 GLY A O 1
ATOM 1276 N N . GLN A 1 165 ? -10.273 -40.062 -1.955 1 38.19 165 GLN A N 1
ATOM 1277 C CA . GLN A 1 165 ? -11.594 -40.594 -2.252 1 38.19 165 GLN A CA 1
ATOM 1278 C C . GLN A 1 165 ? -12.664 -39.531 -2.16 1 38.19 165 GLN A C 1
ATOM 1280 O O . GLN A 1 165 ? -13.641 -39.531 -2.918 1 38.19 165 GLN A O 1
ATOM 1285 N N . TYR A 1 166 ? -12.602 -38.844 -1.13 1 33.94 166 TYR A N 1
ATOM 1286 C CA . TYR A 1 166 ? -13.5 -37.719 -1.057 1 33.94 166 TYR A CA 1
ATOM 1287 C C . TYR A 1 166 ? -13.156 -36.688 -2.123 1 33.94 166 TYR A C 1
ATOM 1289 O O . TYR A 1 166 ? -13.969 -35.812 -2.436 1 33.94 166 TYR A O 1
ATOM 1297 N N . LEU A 1 167 ? -11.914 -36.719 -2.453 1 33.66 167 LEU A N 1
ATOM 1298 C CA . LEU A 1 167 ? -11.422 -35.844 -3.527 1 33.66 167 LEU A CA 1
ATOM 1299 C C . LEU A 1 167 ? -11.57 -36.531 -4.879 1 33.66 167 LEU A C 1
ATOM 1301 O O . LEU A 1 167 ? -10.57 -36.906 -5.504 1 33.66 167 LEU A O 1
ATOM 1305 N N . VAL A 1 168 ? -12.336 -37.656 -5.008 1 32.47 168 VAL A N 1
ATOM 1306 C CA . VAL A 1 168 ? -12.57 -38.406 -6.234 1 32.47 168 VAL A CA 1
ATOM 1307 C C . VAL A 1 168 ? -12.812 -37.438 -7.395 1 32.47 168 VAL A C 1
ATOM 1309 O O . VAL A 1 168 ? -13.727 -36.594 -7.348 1 32.47 168 VAL A O 1
ATOM 1312 N N . PHE A 1 169 ? -11.805 -37.219 -8.047 1 34.69 169 PHE A N 1
ATOM 1313 C CA . PHE A 1 169 ? -11.727 -36.5 -9.32 1 34.69 169 PHE A CA 1
ATOM 1314 C C . PHE A 1 169 ? -12.625 -37.156 -10.367 1 34.69 169 PHE A C 1
ATOM 1316 O O . PHE A 1 169 ? -12.18 -38.031 -11.109 1 34.69 169 PHE A O 1
ATOM 1323 N N . SER A 1 170 ? -13.781 -37.781 -10.062 1 31.95 170 SER A N 1
ATOM 1324 C CA . SER A 1 170 ? -14.57 -38.562 -11.023 1 31.95 170 SER A CA 1
ATOM 1325 C C . SER A 1 170 ? -14.852 -37.75 -12.281 1 31.95 170 SER A C 1
ATOM 1327 O O . SER A 1 170 ? -15.383 -38.281 -13.266 1 31.95 170 SER A O 1
ATOM 1329 N N . SER A 1 171 ? -15.32 -36.469 -12.219 1 36.34 171 SER A N 1
ATOM 1330 C CA . SER A 1 171 ? -16.312 -36.25 -13.266 1 36.34 171 SER A CA 1
ATOM 1331 C C . SER A 1 171 ? -15.672 -36.219 -14.648 1 36.34 171 SER A C 1
ATOM 1333 O O . SER A 1 171 ? -14.648 -35.562 -14.852 1 36.34 171 SER A O 1
ATOM 1335 N N . PRO A 1 172 ? -15.992 -37.156 -15.617 1 37.44 172 PRO A N 1
ATOM 1336 C CA . PRO A 1 172 ? -15.773 -37.188 -17.062 1 37.44 172 PRO A CA 1
ATOM 1337 C C . PRO A 1 172 ? -15.984 -35.812 -17.734 1 37.44 172 PRO A C 1
ATOM 1339 O O . PRO A 1 172 ? -16.219 -35.75 -18.938 1 37.44 172 PRO A O 1
ATOM 1342 N N . ALA A 1 173 ? -16.516 -34.844 -17.125 1 41.41 173 ALA A N 1
ATOM 1343 C CA . ALA A 1 173 ? -16.891 -33.781 -18.031 1 41.41 173 ALA A CA 1
ATOM 1344 C C . ALA A 1 173 ? -15.828 -33.562 -19.109 1 41.41 173 ALA A C 1
ATOM 1346 O O . ALA A 1 173 ? -14.633 -33.75 -18.859 1 41.41 173 ALA A O 1
ATOM 1347 N N . THR A 1 174 ? -16.094 -33.719 -20.422 1 44.22 174 THR A N 1
ATOM 1348 C CA . THR A 1 174 ? -15.406 -33.406 -21.656 1 44.22 174 THR A CA 1
ATOM 1349 C C . THR A 1 174 ? -14.445 -32.219 -21.469 1 44.22 174 THR A C 1
ATOM 1351 O O . THR A 1 174 ? -14.883 -31.078 -21.344 1 44.22 174 THR A O 1
ATOM 1354 N N . GLU A 1 175 ? -13.461 -32.25 -20.578 1 54.34 175 GLU A N 1
ATOM 1355 C CA . GLU A 1 175 ? -12.367 -31.359 -20.203 1 54.34 175 GLU A CA 1
ATOM 1356 C C . GLU A 1 175 ? -11.766 -30.688 -21.438 1 54.34 175 GLU A C 1
ATOM 1358 O O . GLU A 1 175 ? -11.297 -31.359 -22.359 1 54.34 175 GLU A O 1
ATOM 1363 N N . HIS A 1 176 ? -12.422 -29.781 -22.016 1 72.38 176 HIS A N 1
ATOM 1364 C CA . HIS A 1 176 ? -11.797 -28.984 -23.062 1 72.38 176 HIS A CA 1
ATOM 1365 C C . HIS A 1 176 ? -10.43 -28.484 -22.625 1 72.38 176 HIS A C 1
ATOM 1367 O O . HIS A 1 176 ? -10.273 -27.312 -22.281 1 72.38 176 HIS A O 1
ATOM 1373 N N . TRP A 1 177 ? -9.492 -29.5 -22.672 1 77 177 TRP A N 1
ATOM 1374 C CA . TRP A 1 177 ? -8.109 -29.297 -22.266 1 77 177 TRP A CA 1
ATOM 1375 C C . TRP A 1 177 ? -7.477 -28.141 -23.031 1 77 177 TRP A C 1
ATOM 1377 O O . TRP A 1 177 ? -6.73 -27.328 -22.453 1 77 177 TRP A O 1
ATOM 1387 N N . VAL A 1 178 ? -7.93 -28.062 -24.234 1 83.25 178 VAL A N 1
ATOM 1388 C CA . VAL A 1 178 ? -7.348 -27.016 -25.062 1 83.25 178 VAL A CA 1
ATOM 1389 C C . VAL A 1 178 ? -7.844 -25.656 -24.594 1 83.25 178 VAL A C 1
ATOM 1391 O O . VAL A 1 178 ? -7.066 -24.688 -24.531 1 83.25 178 VAL A O 1
ATOM 1394 N N . LEU A 1 179 ? -9.094 -25.672 -24.203 1 87.25 179 LEU A N 1
ATOM 1395 C CA . LEU A 1 179 ? -9.633 -24.422 -23.688 1 87.25 179 LEU A CA 1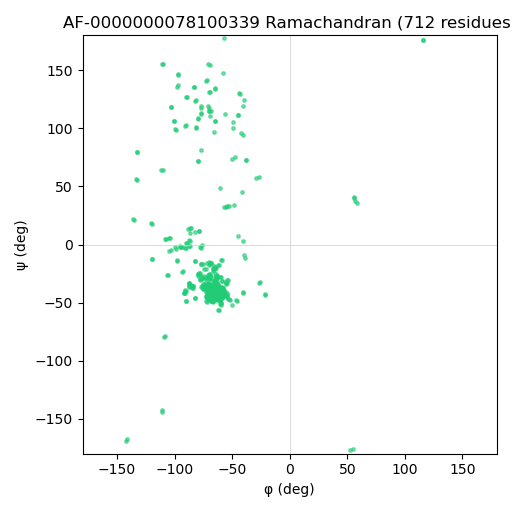
ATOM 1396 C C . LEU A 1 179 ? -8.977 -24.031 -22.375 1 87.25 179 LEU A C 1
ATOM 1398 O O . LEU A 1 179 ? -8.664 -22.859 -22.141 1 87.25 179 LEU A O 1
ATOM 1402 N N . GLY A 1 180 ? -8.781 -25.016 -21.516 1 88.94 180 GLY A N 1
ATOM 1403 C CA . GLY A 1 180 ? -8.078 -24.75 -20.266 1 88.94 180 GLY A CA 1
ATOM 1404 C C . GLY A 1 180 ? -6.676 -24.203 -20.484 1 88.94 180 GLY A C 1
ATOM 1405 O O . GLY A 1 180 ? -6.27 -23.25 -19.828 1 88.94 180 GLY A O 1
ATOM 1406 N N . GLY A 1 181 ? -6.027 -24.812 -21.484 1 88.75 181 GLY A N 1
ATOM 1407 C CA . GLY A 1 181 ? -4.68 -24.359 -21.797 1 88.75 181 GLY A CA 1
ATOM 1408 C C . GLY A 1 181 ? -4.633 -22.953 -22.344 1 88.75 181 GLY A C 1
ATOM 1409 O O . GLY A 1 181 ? -3.752 -22.172 -21.984 1 88.75 181 GLY A O 1
ATOM 1410 N N . ILE A 1 182 ? -5.582 -22.609 -23.094 1 90.06 182 ILE A N 1
ATOM 1411 C CA . ILE A 1 182 ? -5.637 -21.281 -23.688 1 90.06 182 ILE A CA 1
ATOM 1412 C C . ILE A 1 182 ? -5.918 -20.234 -22.609 1 90.06 182 ILE A C 1
ATOM 1414 O O . ILE A 1 182 ? -5.312 -19.156 -22.594 1 90.06 182 ILE A O 1
ATOM 1418 N N . LEU A 1 183 ? -6.805 -20.562 -21.703 1 92.62 183 LEU A N 1
ATOM 1419 C CA . LEU A 1 183 ? -7.137 -19.656 -20.609 1 92.62 183 LEU A CA 1
ATOM 1420 C C . LEU A 1 183 ? -5.945 -19.453 -19.672 1 92.62 183 LEU A C 1
ATOM 1422 O O . LEU A 1 183 ? -5.672 -18.344 -19.234 1 92.62 183 LEU A O 1
ATOM 1426 N N . LEU A 1 184 ? -5.273 -20.547 -19.484 1 93.62 184 LEU A N 1
ATOM 1427 C CA . LEU A 1 184 ? -4.102 -20.469 -18.625 1 93.62 184 LEU A CA 1
ATOM 1428 C C . LEU A 1 184 ? -2.979 -19.688 -19.297 1 93.62 184 LEU A C 1
ATOM 1430 O O . LEU A 1 184 ? -2.27 -18.922 -18.641 1 93.62 184 LEU A O 1
ATOM 1434 N N . ALA A 1 185 ? -2.855 -19.891 -20.578 1 92.38 185 ALA A N 1
ATOM 1435 C CA . ALA A 1 185 ? -1.904 -19.078 -21.328 1 92.38 185 ALA A CA 1
ATOM 1436 C C . ALA A 1 185 ? -2.285 -17.609 -21.281 1 92.38 185 ALA A C 1
ATOM 1438 O O . ALA A 1 185 ? -1.421 -16.734 -21.125 1 92.38 185 ALA A O 1
ATOM 1439 N N . GLY A 1 186 ? -3.543 -17.375 -21.391 1 92.44 186 GLY A N 1
ATOM 1440 C CA . GLY A 1 186 ? -4.031 -16.016 -21.266 1 92.44 186 GLY A CA 1
ATOM 1441 C C . GLY A 1 186 ? -3.729 -15.391 -19.922 1 92.44 186 GLY A C 1
ATOM 1442 O O . GLY A 1 186 ? -3.4 -14.203 -19.844 1 92.44 186 GLY A O 1
ATOM 1443 N N . ALA A 1 187 ? -3.836 -16.172 -18.891 1 92.69 187 ALA A N 1
ATOM 1444 C CA . ALA A 1 187 ? -3.504 -15.688 -17.547 1 92.69 187 ALA A CA 1
ATOM 1445 C C . ALA A 1 187 ? -2.033 -15.289 -17.453 1 92.69 187 ALA A C 1
ATOM 1447 O O . ALA A 1 187 ? -1.701 -14.227 -16.922 1 92.69 187 ALA A O 1
ATOM 1448 N N . SER A 1 188 ? -1.188 -16.078 -18 1 92.19 188 SER A N 1
ATOM 1449 C CA . SER A 1 188 ? 0.244 -15.805 -17.969 1 92.19 188 SER A CA 1
ATOM 1450 C C . SER A 1 188 ? 0.591 -14.594 -18.828 1 92.19 188 SER A C 1
ATOM 1452 O O . SER A 1 188 ? 1.443 -13.781 -18.453 1 92.19 188 SER A O 1
ATOM 1454 N N . ILE A 1 189 ? -0.053 -14.5 -19.906 1 91.88 189 ILE A N 1
ATOM 1455 C CA . ILE A 1 189 ? 0.16 -13.344 -20.781 1 91.88 189 ILE A CA 1
ATOM 1456 C C . ILE A 1 189 ? -0.29 -12.07 -20.062 1 91.88 189 ILE A C 1
ATOM 1458 O O . ILE A 1 189 ? 0.394 -11.047 -20.109 1 91.88 189 ILE A O 1
ATOM 1462 N N . SER A 1 190 ? -1.396 -12.172 -19.438 1 89.75 190 SER A N 1
ATOM 1463 C CA . SER A 1 190 ? -1.921 -11.023 -18.703 1 89.75 190 SER A CA 1
ATOM 1464 C C . SER A 1 190 ? -0.941 -10.555 -17.625 1 89.75 190 SER A C 1
ATOM 1466 O O . SER A 1 190 ? -0.654 -9.359 -17.531 1 89.75 190 SER A O 1
ATOM 1468 N N . VAL A 1 191 ? -0.454 -11.5 -16.922 1 88.56 191 VAL A N 1
ATOM 1469 C CA . VAL A 1 191 ? 0.505 -11.156 -15.875 1 88.56 191 VAL A CA 1
ATOM 1470 C C . VAL A 1 191 ? 1.745 -10.523 -16.5 1 88.56 191 VAL A C 1
ATOM 1472 O O . VAL A 1 191 ? 2.26 -9.523 -15.984 1 88.56 191 VAL A O 1
ATOM 1475 N N . SER A 1 192 ? 2.234 -11.039 -17.578 1 89.06 192 SER A N 1
ATOM 1476 C CA . SER A 1 192 ? 3.426 -10.531 -18.25 1 89.06 192 SER A CA 1
ATOM 1477 C C . SER A 1 192 ? 3.211 -9.109 -18.75 1 89.06 192 SER A C 1
ATOM 1479 O O . SER A 1 192 ? 4.074 -8.242 -18.578 1 89.06 192 SER A O 1
ATOM 1481 N N . VAL A 1 193 ? 2.1 -8.906 -19.297 1 86.5 193 VAL A N 1
ATOM 1482 C CA . VAL A 1 193 ? 1.78 -7.59 -19.844 1 86.5 193 VAL A CA 1
ATOM 1483 C C . VAL A 1 193 ? 1.746 -6.562 -18.703 1 86.5 193 VAL A C 1
ATOM 1485 O O . VAL A 1 193 ? 2.367 -5.504 -18.797 1 86.5 193 VAL A O 1
ATOM 1488 N N . TRP A 1 194 ? 1.125 -6.926 -17.688 1 82.94 194 TRP A N 1
ATOM 1489 C CA . TRP A 1 194 ? 0.981 -5.988 -16.578 1 82.94 194 TRP A CA 1
ATOM 1490 C C . TRP A 1 194 ? 2.316 -5.77 -15.867 1 82.94 194 TRP A C 1
ATOM 1492 O O . TRP A 1 194 ? 2.596 -4.668 -15.383 1 82.94 194 TRP A O 1
ATOM 1502 N N . ASN A 1 195 ? 3.051 -6.77 -15.836 1 81.94 195 ASN A N 1
ATOM 1503 C CA . ASN A 1 195 ? 4.379 -6.605 -15.25 1 81.94 195 ASN A CA 1
ATOM 1504 C C . ASN A 1 195 ? 5.223 -5.613 -16.047 1 81.94 195 ASN A C 1
ATOM 1506 O O . ASN A 1 195 ? 5.922 -4.781 -15.469 1 81.94 195 ASN A O 1
ATOM 1510 N N . ILE A 1 196 ? 5.199 -5.699 -17.25 1 81.62 196 ILE A N 1
ATOM 1511 C CA . ILE A 1 196 ? 5.977 -4.812 -18.109 1 81.62 196 ILE A CA 1
ATOM 1512 C C . ILE A 1 196 ? 5.465 -3.379 -17.953 1 81.62 196 ILE A C 1
ATOM 1514 O O . ILE A 1 196 ? 6.254 -2.438 -17.859 1 81.62 196 ILE A O 1
ATOM 1518 N N . ILE A 1 197 ? 4.148 -3.271 -17.938 1 77.62 197 ILE A N 1
ATOM 1519 C CA . ILE A 1 197 ? 3.555 -1.948 -17.766 1 77.62 197 ILE A CA 1
ATOM 1520 C C . ILE A 1 197 ? 3.957 -1.368 -16.406 1 77.62 197 ILE A C 1
ATOM 1522 O O . ILE A 1 197 ? 4.32 -0.193 -16.312 1 77.62 197 ILE A O 1
ATOM 1526 N N . GLN A 1 198 ? 3.928 -2.182 -15.43 1 76.31 198 GLN A N 1
ATOM 1527 C CA . GLN A 1 198 ? 4.262 -1.739 -14.078 1 76.31 198 GLN A CA 1
ATOM 1528 C C . GLN A 1 198 ? 5.723 -1.312 -13.984 1 76.31 198 GLN A C 1
ATOM 1530 O O . GLN A 1 198 ? 6.039 -0.284 -13.383 1 76.31 198 GLN A O 1
ATOM 1535 N N . ILE A 1 199 ? 6.586 -2.049 -14.578 1 75.31 199 ILE A N 1
ATOM 1536 C CA . ILE A 1 199 ? 8.008 -1.722 -14.555 1 75.31 199 ILE A CA 1
ATOM 1537 C C . ILE A 1 199 ? 8.25 -0.418 -15.312 1 75.31 199 ILE A C 1
ATOM 1539 O O . ILE A 1 199 ? 9.016 0.438 -14.852 1 75.31 199 ILE A O 1
ATOM 1543 N N . GLY A 1 200 ? 7.648 -0.309 -16.422 1 74.62 200 GLY A N 1
ATOM 1544 C CA . GLY A 1 200 ? 7.773 0.917 -17.188 1 74.62 200 GLY A CA 1
ATOM 1545 C C . GLY A 1 200 ? 7.234 2.137 -16.469 1 74.62 200 GLY A C 1
ATOM 1546 O O . GLY A 1 200 ? 7.855 3.199 -16.484 1 74.62 200 GLY A O 1
ATOM 1547 N N . THR A 1 201 ? 6.16 1.936 -15.797 1 72.88 201 THR A N 1
ATOM 1548 C CA . THR A 1 201 ? 5.539 3.043 -15.086 1 72.88 201 THR A CA 1
ATOM 1549 C C . THR A 1 201 ? 6.375 3.438 -13.867 1 72.88 201 THR A C 1
ATOM 1551 O O . THR A 1 201 ? 6.508 4.625 -13.562 1 72.88 201 THR A O 1
ATOM 1554 N N . MET A 1 202 ? 6.902 2.49 -13.234 1 73.62 202 MET A N 1
ATOM 1555 C CA . MET A 1 202 ? 7.719 2.76 -12.055 1 73.62 202 MET A CA 1
ATOM 1556 C C . MET A 1 202 ? 9.008 3.475 -12.438 1 73.62 202 MET A C 1
ATOM 1558 O O . MET A 1 202 ? 9.523 4.285 -11.664 1 73.62 202 MET A O 1
ATOM 1562 N N . LYS A 1 203 ? 9.508 3.111 -13.578 1 73.5 203 LYS A N 1
ATOM 1563 C CA . LYS A 1 203 ? 10.734 3.754 -14.047 1 73.5 203 LYS A CA 1
ATOM 1564 C C . LYS A 1 203 ? 10.469 5.191 -14.484 1 73.5 203 LYS A C 1
ATOM 1566 O O . LYS A 1 203 ? 11.258 6.09 -14.188 1 73.5 203 LYS A O 1
ATOM 1571 N N . LEU A 1 204 ? 9.352 5.355 -15.062 1 72.44 204 LEU A N 1
ATOM 1572 C CA . LEU A 1 204 ? 9.023 6.672 -15.594 1 72.44 204 LEU A CA 1
ATOM 1573 C C . LEU A 1 204 ? 8.43 7.562 -14.508 1 72.44 204 L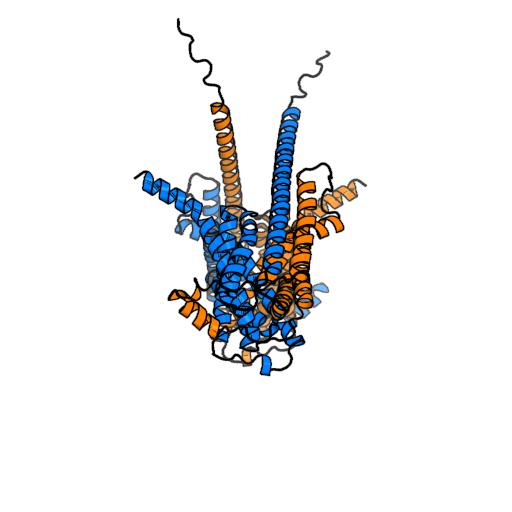EU A C 1
ATOM 1575 O O . LEU A 1 204 ? 8.688 8.766 -14.477 1 72.44 204 LEU A O 1
ATOM 1579 N N . TYR A 1 205 ? 7.652 6.879 -13.641 1 72.94 205 TYR A N 1
ATOM 1580 C CA . TYR A 1 205 ? 6.953 7.625 -12.602 1 72.94 205 TYR A CA 1
ATOM 1581 C C . TYR A 1 205 ? 7.133 6.961 -11.234 1 72.94 205 TYR A C 1
ATOM 1583 O O . TYR A 1 205 ? 6.199 6.348 -10.711 1 72.94 205 TYR A O 1
ATOM 1591 N N . PRO A 1 206 ? 8.211 7.191 -10.664 1 70.94 206 PRO A N 1
ATOM 1592 C CA . PRO A 1 206 ? 8.484 6.555 -9.375 1 70.94 206 PRO A CA 1
ATOM 1593 C C . PRO A 1 206 ? 7.488 6.969 -8.297 1 70.94 206 PRO A C 1
ATOM 1595 O O . PRO A 1 206 ? 7.297 6.246 -7.316 1 70.94 206 PRO A O 1
ATOM 1598 N N . GLU A 1 207 ? 6.82 8.039 -8.57 1 71.44 207 GLU A N 1
ATOM 1599 C CA . GLU A 1 207 ? 5.863 8.57 -7.609 1 71.44 207 GLU A CA 1
ATOM 1600 C C . GLU A 1 207 ? 4.641 7.668 -7.492 1 71.44 207 GLU A C 1
ATOM 1602 O O . GLU A 1 207 ? 3.936 7.699 -6.48 1 71.44 207 GLU A O 1
ATOM 1607 N N . VAL A 1 208 ? 4.477 6.832 -8.445 1 71.75 208 VAL A N 1
ATOM 1608 C CA . VAL A 1 208 ? 3.287 5.984 -8.469 1 71.75 208 VAL A CA 1
ATOM 1609 C C . VAL A 1 208 ? 3.338 4.988 -7.316 1 71.75 208 VAL A C 1
ATOM 1611 O O . VAL A 1 208 ? 2.318 4.711 -6.68 1 71.75 208 VAL A O 1
ATOM 1614 N N . GLU A 1 209 ? 4.469 4.516 -7.039 1 72 209 GLU A N 1
ATOM 1615 C CA . GLU A 1 209 ? 4.625 3.553 -5.953 1 72 209 GLU A CA 1
ATOM 1616 C C . GLU A 1 209 ? 4.316 4.191 -4.602 1 72 209 GLU A C 1
ATOM 1618 O O . GLU A 1 209 ? 3.629 3.592 -3.771 1 72 209 GLU A O 1
ATOM 1623 N N . VAL A 1 210 ? 4.758 5.402 -4.52 1 76.75 210 VAL A N 1
ATOM 1624 C CA . VAL A 1 210 ? 4.539 6.113 -3.262 1 76.75 210 VAL A CA 1
ATOM 1625 C C . VAL A 1 210 ? 3.055 6.43 -3.098 1 76.75 210 VAL A C 1
ATOM 1627 O O . VAL A 1 210 ? 2.51 6.324 -1.996 1 76.75 210 VAL A O 1
ATOM 1630 N N . MET A 1 211 ? 2.443 6.691 -4.219 1 80.06 211 MET A N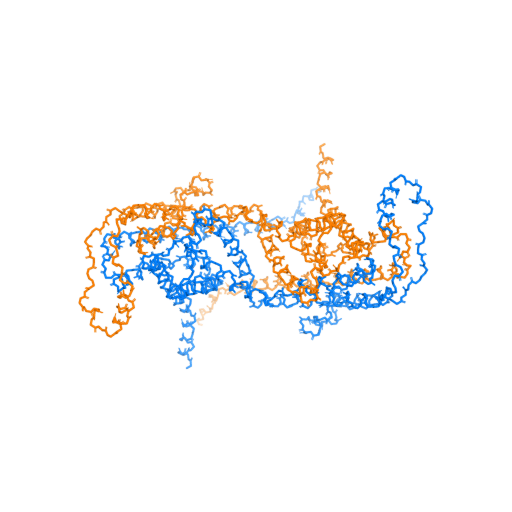 1
ATOM 1631 C CA . MET A 1 211 ? 1.024 7.035 -4.176 1 80.06 211 MET A CA 1
ATOM 1632 C C . MET A 1 211 ? 0.184 5.824 -3.779 1 80.06 211 MET A C 1
ATOM 1634 O O . MET A 1 211 ? -0.861 5.969 -3.143 1 80.06 211 MET A O 1
ATOM 1638 N N . GLU A 1 212 ? 0.671 4.66 -4.121 1 79.5 212 GLU A N 1
ATOM 1639 C CA . GLU A 1 212 ? -0.046 3.445 -3.74 1 79.5 212 GLU A CA 1
ATOM 1640 C C . GLU A 1 212 ? 0.015 3.219 -2.232 1 79.5 212 GLU A C 1
ATOM 1642 O O . GLU A 1 212 ? -0.977 2.818 -1.619 1 79.5 212 GLU A O 1
ATOM 1647 N N . VAL A 1 213 ? 1.106 3.533 -1.728 1 77.06 213 VAL A N 1
ATOM 1648 C CA . VAL A 1 213 ? 1.269 3.4 -0.284 1 77.06 213 VAL A CA 1
ATOM 1649 C C . VAL A 1 213 ? 0.391 4.426 0.432 1 77.06 213 VAL A C 1
ATOM 1651 O O . VAL A 1 213 ? -0.253 4.105 1.435 1 77.06 213 VAL A O 1
ATOM 1654 N N . VAL A 1 214 ? 0.362 5.559 -0.146 1 80.69 214 VAL A N 1
ATOM 1655 C CA . VAL A 1 214 ? -0.455 6.625 0.428 1 80.69 214 VAL A CA 1
ATOM 1656 C C . VAL A 1 214 ? -1.931 6.242 0.353 1 80.69 214 VAL A C 1
ATOM 1658 O O . VAL A 1 214 ? -2.684 6.461 1.305 1 80.69 214 VAL A O 1
ATOM 1661 N N . SER A 1 215 ? -2.258 5.715 -0.744 1 83.5 215 SER A N 1
ATOM 1662 C CA . SER A 1 215 ? -3.639 5.281 -0.927 1 83.5 215 SER A CA 1
ATOM 1663 C C . SER A 1 215 ? -4.016 4.199 0.08 1 83.5 215 SER A C 1
ATOM 1665 O O . SER A 1 215 ? -5.121 4.211 0.627 1 83.5 215 SER A O 1
ATOM 1667 N N . TYR A 1 216 ? -3.164 3.355 0.319 1 82.31 216 TYR A N 1
ATOM 1668 C CA . TYR A 1 216 ? -3.418 2.277 1.268 1 82.31 216 TYR A CA 1
ATOM 1669 C C . TYR A 1 216 ? -3.572 2.82 2.684 1 82.31 216 TYR A C 1
ATOM 1671 O O . TYR A 1 216 ? -4.484 2.424 3.41 1 82.31 216 TYR A O 1
ATOM 1679 N N . TYR A 1 217 ? -2.729 3.74 3.035 1 78.69 217 TYR A N 1
ATOM 1680 C CA . TYR A 1 217 ? -2.783 4.332 4.367 1 78.69 217 TYR A CA 1
ATOM 1681 C C . TYR A 1 217 ? -4.062 5.141 4.551 1 78.69 217 TYR A C 1
ATOM 1683 O O . TYR A 1 217 ? -4.652 5.141 5.633 1 78.69 217 TYR A O 1
ATOM 1691 N N . SER A 1 218 ? -4.371 5.773 3.504 1 83.31 218 SER A N 1
ATOM 1692 C CA . SER A 1 218 ? -5.605 6.551 3.559 1 83.31 218 SER A CA 1
ATOM 1693 C C . SER A 1 218 ? -6.82 5.648 3.764 1 83.31 218 SER A C 1
ATOM 1695 O O . SER A 1 218 ? -7.738 5.992 4.508 1 83.31 218 SER A O 1
ATOM 1697 N N . LEU A 1 219 ? -6.809 4.539 3.16 1 84.44 219 LEU A N 1
ATOM 1698 C CA . LEU A 1 219 ? -7.906 3.588 3.293 1 84.44 219 LEU A CA 1
ATOM 1699 C C . LEU A 1 219 ? -7.965 3.02 4.707 1 84.44 219 LEU A C 1
ATOM 1701 O O . LEU A 1 219 ? -9.039 2.924 5.301 1 84.44 219 LEU A O 1
ATOM 1705 N N . LEU A 1 220 ? -6.855 2.648 5.207 1 84 220 LEU A N 1
ATOM 1706 C CA . LEU A 1 220 ? -6.797 2.119 6.566 1 84 220 LEU A CA 1
ATOM 1707 C C . LEU A 1 220 ? -7.258 3.166 7.574 1 84 220 LEU A C 1
ATOM 1709 O O . LEU A 1 220 ? -8.016 2.854 8.5 1 84 220 LEU A O 1
ATOM 1713 N N . GLY A 1 221 ? -6.715 4.34 7.359 1 83.75 221 GLY A N 1
ATOM 1714 C CA . GLY A 1 221 ? -7.145 5.43 8.219 1 83.7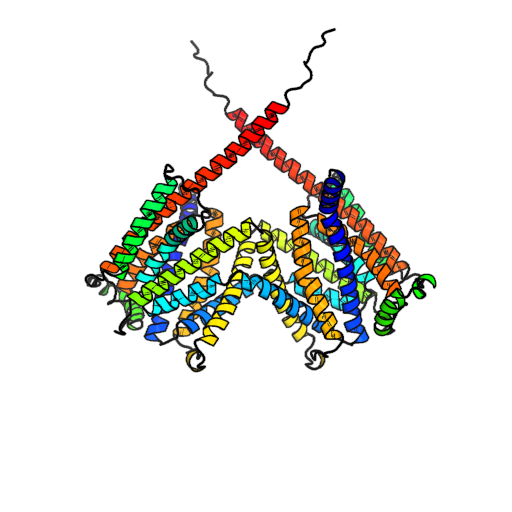5 221 GLY A CA 1
ATOM 1715 C C . GLY A 1 221 ? -8.641 5.684 8.164 1 83.75 221 GLY A C 1
ATOM 1716 O O . GLY A 1 221 ? -9.266 5.973 9.18 1 83.75 221 GLY A O 1
ATOM 1717 N N . THR A 1 222 ? -9.18 5.559 6.984 1 86.81 222 THR A N 1
ATOM 1718 C CA . THR A 1 222 ? -10.609 5.758 6.797 1 86.81 222 THR A CA 1
ATOM 1719 C C . THR A 1 222 ? -11.406 4.707 7.566 1 86.81 222 THR A C 1
ATOM 1721 O O . THR A 1 222 ? -12.375 5.035 8.258 1 86.81 222 THR A O 1
ATOM 1724 N N . ILE A 1 223 ? -11.008 3.484 7.441 1 85 223 ILE A N 1
ATOM 1725 C CA . ILE A 1 223 ? -11.703 2.402 8.133 1 85 223 ILE A CA 1
ATOM 1726 C C . ILE A 1 223 ? -11.656 2.641 9.641 1 85 223 ILE A C 1
ATOM 1728 O O . ILE A 1 223 ? -12.664 2.484 10.336 1 85 223 ILE A O 1
ATOM 1732 N N . GLN A 1 224 ? -10.594 3.014 10.117 1 85.38 224 GLN A N 1
ATOM 1733 C CA . GLN A 1 224 ? -10.43 3.268 11.547 1 85.38 224 GLN A CA 1
ATOM 1734 C C . GLN A 1 224 ? -11.289 4.449 11.992 1 85.38 224 GLN A C 1
ATOM 1736 O O . GLN A 1 224 ? -11.914 4.398 13.055 1 85.38 224 GLN A O 1
ATOM 1741 N N . CYS A 1 225 ? -11.234 5.512 11.203 1 86.75 225 CYS A N 1
ATOM 1742 C CA . CYS A 1 225 ? -12.039 6.68 11.539 1 86.75 225 CYS A CA 1
ATOM 1743 C C . CYS A 1 225 ? -13.523 6.328 11.562 1 86.75 225 CYS A C 1
ATOM 1745 O O . CYS A 1 225 ? -14.266 6.824 12.406 1 86.75 225 CYS A O 1
ATOM 1747 N N . VAL A 1 226 ? -13.961 5.48 10.664 1 87.12 226 VAL A N 1
ATOM 1748 C CA . VAL A 1 226 ? -15.359 5.074 10.602 1 87.12 226 VAL A CA 1
ATOM 1749 C C . VAL A 1 226 ? -15.727 4.281 11.852 1 87.12 226 VAL A C 1
ATOM 1751 O O . VAL A 1 226 ? -16.75 4.539 12.484 1 87.12 226 VAL A O 1
ATOM 1754 N N . ILE A 1 227 ? -14.859 3.359 12.211 1 83.56 227 ILE A N 1
ATOM 1755 C CA . ILE A 1 227 ? -15.102 2.537 13.391 1 83.56 227 ILE A CA 1
ATOM 1756 C C . ILE A 1 227 ? -15.156 3.422 14.633 1 83.56 227 ILE A C 1
ATOM 1758 O O . ILE A 1 227 ? -16.078 3.299 15.445 1 83.56 227 ILE A O 1
ATOM 1762 N N . PHE A 1 228 ? -14.25 4.363 14.727 1 83.81 228 PHE A N 1
ATOM 1763 C CA . PHE A 1 228 ? -14.172 5.266 15.875 1 83.81 228 PHE A CA 1
ATOM 1764 C C . PHE A 1 228 ? -15.398 6.164 15.938 1 83.81 228 PHE A C 1
ATOM 1766 O O . PHE A 1 228 ? -16 6.34 17 1 83.81 228 PHE A O 1
ATOM 1773 N N . SER A 1 229 ? -15.766 6.715 14.812 1 87.44 229 SER A N 1
ATOM 1774 C CA . SER A 1 229 ? -16.875 7.668 14.773 1 87.44 229 SER A CA 1
ATOM 1775 C C . SER A 1 229 ? -18.203 6.977 15.016 1 87.44 229 SER A C 1
ATOM 1777 O O . SER A 1 229 ? -19.109 7.559 15.617 1 87.44 229 SER A O 1
ATOM 1779 N N . LEU A 1 230 ? -18.359 5.723 14.57 1 87.38 230 LEU A N 1
ATOM 1780 C CA . LEU A 1 230 ? -19.594 4.973 14.789 1 87.38 230 LEU A CA 1
ATOM 1781 C C . LEU A 1 230 ? -19.766 4.625 16.266 1 87.38 230 LEU A C 1
ATOM 1783 O O . LEU A 1 230 ? -20.891 4.508 16.766 1 87.38 230 LEU A O 1
ATOM 1787 N N . PHE A 1 231 ? -18.625 4.516 16.953 1 84.88 231 PHE A N 1
ATOM 1788 C CA . PHE A 1 231 ? -18.672 4.211 18.375 1 84.88 231 PHE A CA 1
ATOM 1789 C C . PHE A 1 231 ? -19.031 5.445 19.188 1 84.88 231 PHE A C 1
ATOM 1791 O O . PHE A 1 231 ? -19.672 5.34 20.234 1 84.88 231 PHE A O 1
ATOM 1798 N N . ILE A 1 232 ? -18.672 6.625 18.719 1 84.5 232 ILE A N 1
ATOM 1799 C CA . ILE A 1 232 ? -18.906 7.863 19.453 1 84.5 232 ILE A CA 1
ATOM 1800 C C . ILE A 1 232 ? -20.266 8.445 19.078 1 84.5 232 ILE A C 1
ATOM 1802 O O . ILE A 1 232 ? -21.047 8.812 19.953 1 84.5 232 ILE A O 1
ATOM 1806 N N . GLU A 1 233 ? -20.453 8.5 17.766 1 86.44 233 GLU A N 1
ATOM 1807 C CA . GLU A 1 233 ? -21.719 9.047 17.25 1 86.44 233 GLU A CA 1
ATOM 1808 C C . GLU A 1 233 ? -22.688 7.93 16.875 1 86.44 233 GLU A C 1
ATOM 1810 O O . GLU A 1 233 ? -22.688 7.473 15.727 1 86.44 233 GLU A O 1
ATOM 1815 N N . ARG A 1 234 ? -23.609 7.605 17.703 1 82 234 ARG A N 1
ATOM 1816 C CA . ARG A 1 234 ? -24.484 6.461 17.5 1 82 234 ARG A CA 1
ATOM 1817 C C . ARG A 1 234 ? -25.812 6.895 16.891 1 82 234 ARG A C 1
ATOM 1819 O O . ARG A 1 234 ? -26.531 6.078 16.312 1 82 234 ARG A O 1
ATOM 1826 N N . SER A 1 235 ? -25.969 8.195 16.969 1 83.38 235 SER A N 1
ATOM 1827 C CA . SER A 1 235 ? -27.234 8.68 16.422 1 83.38 235 SER A CA 1
ATOM 1828 C C . SER A 1 235 ? -27.172 8.82 14.906 1 83.38 235 SER A C 1
ATOM 1830 O O . SER A 1 235 ? -26.281 9.484 14.375 1 83.38 235 SER A O 1
ATOM 1832 N N . LEU A 1 236 ? -28 8.242 14.219 1 82.12 236 LEU A N 1
ATOM 1833 C CA . LEU A 1 236 ? -28.047 8.234 12.758 1 82.12 236 LEU A CA 1
ATOM 1834 C C . LEU A 1 236 ? -28.359 9.633 12.227 1 82.12 236 LEU A C 1
ATOM 1836 O O . LEU A 1 236 ? -28.031 9.945 11.078 1 82.12 236 LEU A O 1
ATOM 1840 N N . SER A 1 237 ? -28.922 10.453 13.047 1 80.06 237 SER A N 1
ATOM 1841 C CA . SER A 1 237 ? -29.312 11.789 12.609 1 80.06 237 SER A CA 1
ATOM 1842 C C . SER A 1 237 ? -28.094 12.664 12.344 1 80.06 237 SER A C 1
ATOM 1844 O O . SER A 1 237 ? -28.125 13.547 11.484 1 80.06 237 SER A O 1
ATOM 1846 N N . VAL A 1 238 ? -27 12.297 13.039 1 82.75 238 VAL A N 1
ATOM 1847 C CA . VAL A 1 238 ? -25.797 13.109 12.93 1 82.75 238 VAL A CA 1
ATOM 1848 C C . VAL A 1 238 ? -25.094 12.812 11.609 1 82.75 238 VAL A C 1
ATOM 1850 O O . VAL A 1 238 ? -24.297 13.625 11.117 1 82.75 238 VAL A O 1
ATOM 1853 N N . TRP A 1 239 ? -25.469 11.703 11.016 1 84.56 239 TRP A N 1
ATOM 1854 C CA . TRP A 1 239 ? -24.781 11.258 9.797 1 84.56 239 TRP A CA 1
ATOM 1855 C C . TRP A 1 239 ? -25.516 11.742 8.555 1 84.56 239 TRP A C 1
ATOM 1857 O O . TRP A 1 239 ? -25.078 11.508 7.43 1 84.56 239 TRP A O 1
ATOM 1867 N N . LYS A 1 240 ? -26.625 12.422 8.727 1 80.12 240 LYS A N 1
ATOM 1868 C CA . LYS A 1 240 ? -27.406 12.891 7.578 1 80.12 240 LYS A CA 1
ATOM 1869 C C . LYS A 1 240 ? -26.672 14.008 6.84 1 80.12 240 LYS A C 1
ATOM 1871 O O . LYS A 1 240 ? -26.281 15.008 7.445 1 80.12 240 LYS A O 1
ATOM 1876 N N . LEU A 1 241 ? -26.328 13.672 5.652 1 76.25 241 LEU A N 1
ATOM 1877 C CA . LEU A 1 241 ? -25.625 14.633 4.801 1 76.25 241 LEU A CA 1
ATOM 1878 C C . LEU A 1 241 ? -26.594 15.664 4.23 1 76.25 241 LEU A C 1
ATOM 1880 O O . LEU A 1 241 ? -27.625 15.297 3.646 1 76.25 241 LEU A O 1
ATOM 1884 N N . LYS A 1 242 ? -26.406 16.812 4.668 1 71.38 242 LYS A N 1
ATOM 1885 C CA . LYS A 1 242 ? -27.188 17.875 4.051 1 71.38 242 LYS A CA 1
ATOM 1886 C C . LYS A 1 242 ? -26.594 18.312 2.715 1 71.38 242 LYS A C 1
ATOM 1888 O O . LYS A 1 242 ? -25.375 18.453 2.598 1 71.38 242 LYS A O 1
ATOM 1893 N N . LEU A 1 243 ? -27.25 17.984 1.588 1 68.25 243 LEU A N 1
ATOM 1894 C CA . LEU A 1 243 ? -26.812 18.281 0.228 1 68.25 243 LEU A CA 1
ATOM 1895 C C . LEU A 1 243 ? -26.531 19.781 0.061 1 68.25 243 LEU A C 1
ATOM 1897 O O . LEU A 1 243 ? -26.484 20.281 -1.062 1 68.25 243 LEU A O 1
ATOM 1901 N N . ASN A 1 244 ? -26.094 20.406 1.002 1 69.81 244 ASN A N 1
ATOM 1902 C CA . ASN A 1 244 ? -25.828 21.828 0.824 1 69.81 244 ASN A CA 1
ATOM 1903 C C . ASN A 1 244 ? -24.328 22.125 0.847 1 69.81 244 ASN A C 1
ATOM 1905 O O . ASN A 1 244 ? -23.531 21.359 0.281 1 69.81 244 ASN A O 1
ATOM 1909 N N . MET A 1 245 ? -23.938 23.203 1.407 1 71.88 245 MET A N 1
ATOM 1910 C CA . MET A 1 245 ? -22.578 23.734 1.504 1 71.88 245 MET A CA 1
ATOM 1911 C C . MET A 1 245 ? -21.672 22.766 2.238 1 71.88 245 MET A C 1
ATOM 1913 O O . MET A 1 245 ? -20.469 22.719 1.989 1 71.88 245 MET A O 1
ATOM 1917 N N . ASP A 1 246 ? -22.266 21.812 2.861 1 77.19 246 ASP A N 1
ATOM 1918 C CA . ASP A 1 246 ? -21.484 20.828 3.604 1 77.19 246 ASP A CA 1
ATOM 1919 C C . ASP A 1 246 ? -20.797 19.844 2.66 1 77.19 246 ASP A C 1
ATOM 1921 O O . ASP A 1 246 ? -19.625 19.5 2.85 1 77.19 246 ASP A O 1
ATOM 1925 N N . LEU A 1 247 ? -21.562 19.547 1.652 1 80.5 247 LEU A N 1
ATOM 1926 C CA . LEU A 1 247 ? -21.031 18.594 0.7 1 80.5 247 LEU A CA 1
ATOM 1927 C C . LEU A 1 247 ? -19.859 19.188 -0.076 1 80.5 247 LEU A C 1
ATOM 1929 O O . LEU A 1 247 ? -18.859 18.5 -0.326 1 80.5 247 LEU A O 1
ATOM 1933 N N . LEU A 1 248 ? -20.047 20.422 -0.387 1 80.75 248 LEU A N 1
ATOM 1934 C CA . LEU A 1 248 ? -18.984 21.094 -1.131 1 80.75 248 LEU A CA 1
ATOM 1935 C C . LEU A 1 248 ? -17.703 21.172 -0.3 1 80.75 248 LEU A C 1
ATOM 1937 O O . LEU A 1 248 ? -16.609 20.953 -0.814 1 80.75 248 LEU A O 1
ATOM 1941 N N . LEU A 1 249 ? -17.859 21.453 0.954 1 82.38 249 LEU A N 1
ATOM 1942 C CA . LEU A 1 249 ? -16.703 21.578 1.826 1 82.38 249 LEU A CA 1
ATOM 1943 C C . LEU A 1 249 ? -16.016 20.234 2.023 1 82.38 249 LEU A C 1
ATOM 1945 O O . LEU A 1 249 ? -14.789 20.156 2.049 1 82.38 249 LEU A O 1
ATOM 1949 N N . ILE A 1 250 ? -16.828 19.266 2.059 1 85.88 250 ILE A N 1
ATOM 1950 C CA . ILE A 1 250 ? -16.297 17.906 2.217 1 85.88 250 ILE A CA 1
ATOM 1951 C C . ILE A 1 250 ? -15.531 17.516 0.96 1 85.88 250 ILE A C 1
ATOM 1953 O O . ILE A 1 250 ? -14.422 16.984 1.047 1 85.88 250 ILE A O 1
ATOM 1957 N N . VAL A 1 251 ? -16.078 17.797 -0.195 1 86.38 251 VAL A N 1
ATOM 1958 C CA . VAL A 1 251 ? -15.477 17.422 -1.467 1 86.38 251 VAL A CA 1
ATOM 1959 C C . VAL A 1 251 ? -14.164 18.188 -1.662 1 86.38 251 VAL A C 1
ATOM 1961 O O . VAL A 1 251 ? -13.156 17.609 -2.062 1 86.38 251 VAL A O 1
ATOM 1964 N N . LEU A 1 252 ? -14.203 19.422 -1.327 1 85.12 252 LEU A N 1
ATOM 1965 C CA . LEU A 1 252 ? -13.008 20.25 -1.481 1 85.12 252 LEU A CA 1
ATOM 1966 C C . LEU A 1 252 ? -11.914 19.797 -0.521 1 85.12 252 LEU A C 1
ATOM 1968 O O . LEU A 1 252 ? -10.742 19.719 -0.899 1 85.12 252 LEU A O 1
ATOM 1972 N N . THR A 1 253 ? -12.328 19.453 0.628 1 84.94 253 THR A N 1
ATOM 1973 C CA . THR A 1 253 ? -11.367 18.984 1.618 1 84.94 253 THR A CA 1
ATOM 1974 C C . THR A 1 253 ? -10.781 17.641 1.205 1 84.94 253 THR A C 1
ATOM 1976 O O . THR A 1 253 ? -9.586 17.391 1.357 1 84.94 253 THR A O 1
ATOM 1979 N N . ALA A 1 254 ? -11.594 16.812 0.691 1 87.06 254 ALA A N 1
ATOM 1980 C CA . ALA A 1 254 ? -11.148 15.484 0.278 1 87.06 254 ALA A CA 1
ATOM 1981 C C . ALA A 1 254 ? -10.203 15.57 -0.915 1 87.06 254 ALA A C 1
ATOM 1983 O O . ALA A 1 254 ? -9.172 14.891 -0.949 1 87.06 254 ALA A O 1
ATOM 1984 N N . CYS A 1 255 ? -10.492 16.344 -1.854 1 86.5 255 CYS A N 1
ATOM 1985 C CA . CYS A 1 255 ? -9.695 16.469 -3.072 1 86.5 255 CYS A CA 1
ATOM 1986 C C . CYS A 1 255 ? -8.359 17.141 -2.793 1 86.5 255 CYS A C 1
ATOM 1988 O O . CYS A 1 255 ? -7.305 16.625 -3.152 1 86.5 255 CYS A O 1
ATOM 1990 N N . PHE A 1 256 ? -8.391 18.219 -2.082 1 86.44 256 PHE A N 1
ATOM 1991 C CA . PHE A 1 256 ? -7.176 18.984 -1.847 1 86.44 256 PHE A CA 1
ATOM 1992 C C . PHE A 1 256 ? -6.395 18.406 -0.668 1 86.44 256 PHE A C 1
ATOM 1994 O O . PHE A 1 256 ? -5.164 18.359 -0.697 1 86.44 256 PHE A O 1
ATOM 2001 N N . GLY A 1 257 ? -7.117 17.938 0.281 1 83 257 GLY A N 1
ATOM 2002 C CA . GLY A 1 257 ? -6.465 17.406 1.466 1 83 257 GLY A CA 1
ATOM 2003 C C . GLY A 1 257 ? -5.996 15.977 1.291 1 83 257 GLY A C 1
ATOM 2004 O O . GLY A 1 257 ? -5.141 15.5 2.041 1 83 257 GLY A O 1
ATOM 2005 N N . GLY A 1 258 ? -6.469 15.352 0.27 1 83.62 258 GLY A N 1
ATOM 2006 C CA . GLY A 1 258 ? -6.117 13.961 0.029 1 83.62 258 GLY A CA 1
ATOM 2007 C C . GLY A 1 258 ? -5.195 13.781 -1.161 1 83.62 258 GLY A C 1
ATOM 2008 O O . GLY A 1 258 ? -3.975 13.883 -1.028 1 83.62 258 GLY A O 1
ATOM 2009 N N . LEU A 1 259 ? -5.742 13.812 -2.293 1 82.12 259 LEU A N 1
ATOM 2010 C CA . LEU A 1 259 ? -5.031 13.469 -3.52 1 82.12 259 LEU A CA 1
ATOM 2011 C C . LEU A 1 259 ? -4.023 14.562 -3.885 1 82.12 259 LEU A C 1
ATOM 2013 O O . LEU A 1 259 ? -2.84 14.273 -4.074 1 82.12 259 LEU A O 1
ATOM 2017 N N . VAL A 1 260 ? -4.449 15.805 -3.887 1 87.44 260 VAL A N 1
ATOM 2018 C CA . VAL A 1 260 ? -3.602 16.891 -4.371 1 87.44 260 VAL A CA 1
ATOM 2019 C C . VAL A 1 260 ? -2.43 17.094 -3.412 1 87.44 260 VAL A C 1
ATOM 2021 O O . VAL A 1 260 ? -1.278 17.203 -3.84 1 87.44 260 VAL A O 1
ATOM 2024 N N . ARG A 1 261 ? -2.705 17.125 -2.209 1 88.69 261 ARG A N 1
ATOM 2025 C CA . ARG A 1 261 ? -1.657 17.328 -1.214 1 88.69 261 ARG A CA 1
ATOM 2026 C C . ARG A 1 261 ? -0.629 16.203 -1.27 1 88.69 261 ARG A C 1
ATOM 2028 O O . ARG A 1 261 ? 0.577 16.453 -1.26 1 88.69 261 ARG A O 1
ATOM 2035 N N . SER A 1 262 ? -1.072 15.039 -1.351 1 87.25 262 SER A N 1
ATOM 2036 C CA . SER A 1 262 ? -0.16 13.898 -1.381 1 87.25 262 SER A CA 1
ATOM 2037 C C . SER A 1 262 ? 0.702 13.914 -2.639 1 87.25 262 SER A C 1
ATOM 2039 O O . SER A 1 262 ? 1.896 13.617 -2.582 1 87.25 262 SER A O 1
ATOM 2041 N N . ARG A 1 263 ? 0.102 14.227 -3.695 1 84.38 263 ARG A N 1
ATOM 2042 C CA . ARG A 1 263 ? 0.846 14.273 -4.949 1 84.38 263 ARG A CA 1
ATOM 2043 C C . ARG A 1 263 ? 1.884 15.391 -4.93 1 84.38 263 ARG A C 1
ATOM 2045 O O . ARG A 1 263 ? 3.023 15.188 -5.355 1 84.38 263 ARG A O 1
ATOM 2052 N N . VAL A 1 264 ? 1.544 16.5 -4.445 1 88 264 VAL A N 1
ATOM 2053 C CA . VAL A 1 264 ? 2.441 17.641 -4.398 1 88 264 VAL A CA 1
ATOM 2054 C C . VAL A 1 264 ? 3.578 17.375 -3.414 1 88 264 VAL A C 1
ATOM 2056 O O . VAL A 1 264 ? 4.746 17.625 -3.719 1 88 264 VAL A O 1
ATOM 2059 N N . HIS A 1 265 ? 3.211 16.859 -2.244 1 89.69 265 HIS A N 1
ATOM 2060 C CA . HIS A 1 265 ? 4.223 16.547 -1.241 1 89.69 265 HIS A CA 1
ATOM 2061 C C . HIS A 1 265 ? 5.242 15.555 -1.775 1 89.69 265 HIS A C 1
ATOM 2063 O O . HIS A 1 265 ? 6.453 15.766 -1.651 1 89.69 265 HIS A O 1
ATOM 2069 N N . ASN A 1 266 ? 4.754 14.539 -2.422 1 84.44 266 ASN A N 1
ATOM 2070 C CA . ASN A 1 266 ? 5.656 13.516 -2.943 1 84.44 266 ASN A CA 1
ATOM 2071 C C . ASN A 1 266 ? 6.5 14.055 -4.098 1 84.44 266 ASN A C 1
ATOM 2073 O O . ASN A 1 266 ? 7.672 13.695 -4.234 1 84.44 266 ASN A O 1
ATOM 2077 N N . TRP A 1 267 ? 5.859 14.82 -4.871 1 84.44 267 TRP A N 1
ATOM 2078 C CA . TRP A 1 267 ? 6.578 15.445 -5.977 1 84.44 267 TRP A CA 1
ATOM 2079 C C . TRP A 1 267 ? 7.703 16.344 -5.457 1 84.44 267 TRP A C 1
ATOM 2081 O O . TRP A 1 267 ? 8.82 16.297 -5.973 1 84.44 267 TRP A O 1
ATOM 2091 N N . CYS A 1 268 ? 7.512 17.062 -4.418 1 87 268 CYS A N 1
ATOM 2092 C CA . CYS A 1 268 ? 8.5 17.969 -3.848 1 87 268 CYS A CA 1
ATOM 2093 C C . CYS A 1 268 ? 9.594 17.203 -3.117 1 87 268 CYS A C 1
ATOM 2095 O O . CYS A 1 268 ? 10.773 17.547 -3.203 1 87 268 CYS A O 1
ATOM 2097 N N . ILE A 1 269 ? 9.227 16.172 -2.471 1 86.5 269 ILE A N 1
ATOM 2098 C CA . ILE A 1 269 ? 10.188 15.352 -1.744 1 86.5 269 ILE A CA 1
ATOM 2099 C C . ILE A 1 269 ? 11.148 14.688 -2.73 1 86.5 269 ILE A C 1
ATOM 2101 O O . ILE A 1 269 ? 12.352 14.609 -2.48 1 86.5 269 ILE A O 1
ATOM 2105 N N . ASN A 1 270 ? 10.586 14.258 -3.83 1 80.62 270 ASN A N 1
ATOM 2106 C CA . ASN A 1 270 ? 11.414 13.602 -4.836 1 80.62 270 ASN A CA 1
ATOM 2107 C C . ASN A 1 270 ? 12.359 14.586 -5.52 1 80.62 270 ASN A C 1
ATOM 2109 O O . ASN A 1 270 ? 13.469 14.211 -5.91 1 80.62 270 ASN A O 1
ATOM 2113 N N . MET A 1 271 ? 11.945 15.836 -5.562 1 82.75 271 MET A N 1
ATOM 2114 C CA . MET A 1 271 ? 12.734 16.828 -6.285 1 82.75 271 MET A CA 1
ATOM 2115 C C . MET A 1 271 ? 13.758 17.484 -5.367 1 82.75 271 MET A C 1
ATOM 2117 O O . MET A 1 271 ? 14.898 17.734 -5.773 1 82.75 271 MET A O 1
ATOM 2121 N N . LYS A 1 272 ? 13.344 17.781 -4.086 1 86.81 272 LYS A N 1
ATOM 2122 C CA . LYS A 1 272 ? 14.18 18.641 -3.254 1 86.81 272 LYS A CA 1
ATOM 2123 C C . LYS A 1 272 ? 14.625 17.906 -1.989 1 86.81 272 LYS A C 1
ATOM 2125 O O . LYS A 1 272 ? 15.477 18.406 -1.25 1 86.81 272 LYS A O 1
ATOM 2130 N N . GLY A 1 273 ? 14.047 16.828 -1.736 1 81.56 273 GLY A N 1
ATOM 2131 C CA . GLY A 1 273 ? 14.445 16.062 -0.562 1 81.56 273 GLY A CA 1
ATOM 2132 C C . GLY A 1 273 ? 13.344 15.945 0.478 1 81.56 273 GLY A C 1
ATOM 2133 O O . GLY A 1 273 ? 12.312 16.609 0.368 1 81.56 273 GLY A O 1
ATOM 2134 N N . THR A 1 274 ? 13.625 15.227 1.482 1 82.19 274 THR A N 1
ATOM 2135 C CA . THR A 1 274 ? 12.625 14.867 2.477 1 82.19 274 THR A CA 1
ATOM 2136 C C . THR A 1 274 ? 12.367 16.031 3.438 1 82.19 274 THR A C 1
ATOM 2138 O O . THR A 1 274 ? 11.273 16.156 3.992 1 82.19 274 THR A O 1
ATOM 2141 N N . HIS A 1 275 ? 13.328 16.953 3.611 1 87 275 HIS A N 1
ATOM 2142 C CA . HIS A 1 275 ? 13.188 18.016 4.586 1 87 275 HIS A CA 1
ATOM 2143 C C . HIS A 1 275 ? 12.547 19.25 3.963 1 87 275 HIS A C 1
ATOM 2145 O O . HIS A 1 275 ? 12.211 20.203 4.664 1 87 275 HIS A O 1
ATOM 2151 N N . TYR A 1 276 ? 12.273 19.234 2.711 1 88.81 276 TYR A N 1
ATOM 2152 C CA . TYR A 1 276 ? 11.805 20.406 1.988 1 88.81 276 TYR A CA 1
ATOM 2153 C C . TYR A 1 276 ? 10.367 20.734 2.373 1 88.81 276 TYR A C 1
ATOM 2155 O O . TYR A 1 276 ? 10.055 21.891 2.684 1 88.81 276 TYR A O 1
ATOM 2163 N N . VAL A 1 277 ? 9.555 19.797 2.432 1 90.06 277 VAL A N 1
ATOM 2164 C CA . VAL A 1 277 ? 8.117 19.984 2.637 1 90.06 277 VAL A CA 1
ATOM 2165 C C . VAL A 1 277 ? 7.863 20.516 4.047 1 90.06 277 VAL A C 1
ATOM 2167 O O . VAL A 1 277 ? 7.16 21.516 4.223 1 90.06 277 VAL A O 1
ATOM 2170 N N . PRO A 1 278 ? 8.5 19.938 5.039 1 89.44 278 PRO A N 1
ATOM 2171 C CA . PRO A 1 278 ? 8.234 20.422 6.395 1 89.44 278 PRO A CA 1
ATOM 2172 C C . PRO A 1 278 ? 8.711 21.859 6.602 1 89.44 278 PRO A C 1
ATOM 2174 O O . PRO A 1 278 ? 8.18 22.578 7.453 1 89.44 278 PRO A O 1
ATOM 2177 N N . MET A 1 279 ? 9.578 22.359 5.848 1 90.19 279 MET A N 1
ATOM 2178 C CA . MET A 1 279 ? 10.125 23.703 6.008 1 90.19 279 MET A CA 1
ATOM 2179 C C . MET A 1 279 ? 9.07 24.766 5.703 1 90.19 279 MET A C 1
ATOM 2181 O O . MET A 1 279 ? 9.211 25.922 6.102 1 90.19 279 MET A O 1
ATOM 2185 N N . PHE A 1 280 ? 8.062 24.391 5.102 1 92.06 280 PHE A N 1
ATOM 2186 C CA . PHE A 1 280 ? 7.062 25.359 4.688 1 92.06 280 PHE A CA 1
ATOM 2187 C C . PHE A 1 280 ? 5.902 25.406 5.672 1 92.06 280 PHE A C 1
ATOM 2189 O O . PHE A 1 280 ? 5.02 26.266 5.566 1 92.06 280 PHE A O 1
ATOM 2196 N N . LYS A 1 281 ? 5.906 24.578 6.664 1 90.62 281 LYS A N 1
ATOM 2197 C CA . LYS A 1 281 ? 4.785 24.453 7.594 1 90.62 281 LYS A CA 1
ATOM 2198 C C . LYS A 1 281 ? 4.547 25.75 8.352 1 90.62 281 LYS A C 1
ATOM 2200 O O . LYS A 1 281 ? 3.404 26.172 8.539 1 90.62 281 LYS A O 1
ATOM 2205 N N . PRO A 1 282 ? 5.57 26.5 8.742 1 91.06 282 PRO A N 1
ATOM 2206 C CA . PRO A 1 282 ? 5.336 27.734 9.5 1 91.06 282 PRO A CA 1
ATOM 2207 C C . PRO A 1 282 ? 4.688 28.828 8.648 1 91.06 282 PRO A C 1
ATOM 2209 O O . PRO A 1 282 ? 4.137 29.781 9.195 1 91.06 282 PRO A O 1
ATOM 2212 N N . PHE A 1 283 ? 4.719 28.672 7.352 1 90.12 283 PHE A N 1
ATOM 2213 C CA . PHE A 1 283 ? 4.031 29.625 6.488 1 90.12 283 PHE A CA 1
ATOM 2214 C C . PHE A 1 283 ? 2.525 29.578 6.719 1 90.12 283 PHE A C 1
ATOM 2216 O O . PHE A 1 283 ? 1.811 30.531 6.391 1 90.12 283 PHE A O 1
ATOM 2223 N N . GLY A 1 284 ? 2.111 28.516 7.273 1 90.69 284 GLY A N 1
ATOM 2224 C CA . GLY A 1 284 ? 0.699 28.391 7.594 1 90.69 284 GLY A CA 1
ATOM 2225 C C . GLY A 1 284 ? 0.201 29.469 8.539 1 90.69 284 GLY A C 1
ATOM 2226 O O . GLY A 1 284 ? -0.956 29.875 8.453 1 90.69 284 GLY A O 1
ATOM 2227 N N . ILE A 1 285 ? 1.111 29.969 9.367 1 88.81 285 ILE A N 1
ATOM 2228 C CA . ILE A 1 285 ? 0.748 31.016 10.336 1 88.81 285 ILE A CA 1
ATOM 2229 C C . ILE A 1 285 ? 0.33 32.281 9.594 1 88.81 285 ILE A C 1
ATOM 2231 O O . ILE A 1 285 ? -0.646 32.938 9.969 1 88.81 285 ILE A O 1
ATOM 2235 N N . VAL A 1 286 ? 1.082 32.531 8.555 1 88.19 286 VAL A N 1
ATOM 2236 C CA . VAL A 1 286 ? 0.806 33.719 7.77 1 88.19 286 VAL A CA 1
ATOM 2237 C C . VAL A 1 286 ? -0.582 33.625 7.141 1 88.19 286 VAL A C 1
ATOM 2239 O O . VAL A 1 286 ? -1.389 34.562 7.246 1 88.19 286 VAL A O 1
ATOM 2242 N N . PHE A 1 287 ? -0.869 32.531 6.621 1 89.44 287 PHE A N 1
ATOM 2243 C CA . PHE A 1 287 ? -2.158 32.344 5.969 1 89.44 287 PHE A CA 1
ATOM 2244 C C . PHE A 1 287 ? -3.283 32.281 6.996 1 89.44 287 PHE A C 1
ATOM 2246 O O . PHE A 1 287 ? -4.375 32.812 6.754 1 89.44 287 PHE A O 1
ATOM 2253 N N . ALA A 1 288 ? -3.027 31.625 8.109 1 87.5 288 ALA A N 1
ATOM 2254 C CA . ALA A 1 288 ? -4.031 31.562 9.172 1 87.5 288 ALA A CA 1
ATOM 2255 C C . ALA A 1 288 ? -4.387 32.969 9.664 1 87.5 288 ALA A C 1
ATOM 2257 O O . ALA A 1 288 ? -5.547 33.25 9.969 1 87.5 288 ALA A O 1
ATOM 2258 N N . THR A 1 289 ? -3.398 33.812 9.703 1 83.69 289 THR A N 1
ATOM 2259 C CA . THR A 1 289 ? -3.615 35.188 10.141 1 83.69 289 THR A CA 1
ATOM 2260 C C . THR A 1 289 ? -4.383 35.969 9.086 1 83.69 289 THR A C 1
ATOM 2262 O O . THR A 1 289 ? -5.355 36.656 9.398 1 83.69 289 THR A O 1
ATOM 2265 N N . ILE A 1 290 ? -3.971 35.812 7.859 1 83.19 290 ILE A N 1
ATOM 2266 C CA . ILE A 1 290 ? -4.605 36.531 6.766 1 83.19 290 ILE A CA 1
ATOM 2267 C C . ILE A 1 290 ? -6.066 36.125 6.645 1 83.19 290 ILE A C 1
ATOM 2269 O O . ILE A 1 290 ? -6.961 36.969 6.59 1 83.19 290 ILE A O 1
ATOM 2273 N N . PHE A 1 291 ? -6.277 34.844 6.684 1 81.81 291 PHE A N 1
ATOM 2274 C CA . PHE A 1 291 ? -7.633 34.344 6.523 1 81.81 291 PHE A CA 1
ATOM 2275 C C . PHE A 1 291 ? -8.453 34.562 7.785 1 81.81 291 PHE A C 1
ATOM 2277 O O . PHE A 1 291 ? -9.664 34.781 7.711 1 81.81 291 PHE A O 1
ATOM 2284 N N . GLY A 1 292 ? -7.816 34.469 8.898 1 75 292 GLY A N 1
ATOM 2285 C CA . GLY A 1 292 ? -8.5 34.75 10.148 1 75 292 GLY A CA 1
ATOM 2286 C C . GLY A 1 292 ? -9.039 36.156 10.234 1 75 292 GLY A C 1
ATOM 2287 O O . GLY A 1 292 ? -10.148 36.375 10.734 1 75 292 GLY A O 1
ATOM 2288 N N . VAL A 1 293 ? -8.25 37.031 9.711 1 72.19 293 VAL A N 1
ATOM 2289 C CA . VAL A 1 293 ? -8.664 38.438 9.727 1 72.19 293 VAL A CA 1
ATOM 2290 C C . VAL A 1 293 ? -9.719 38.688 8.656 1 72.19 293 VAL A C 1
ATOM 2292 O O . VAL A 1 293 ? -10.68 39.438 8.875 1 72.19 293 VAL A O 1
ATOM 2295 N N . SER A 1 294 ? -9.516 37.969 7.551 1 71.06 294 SER A N 1
ATOM 2296 C CA . SER A 1 294 ? -10.367 38.25 6.398 1 71.06 294 SER A CA 1
ATOM 2297 C C . SER A 1 294 ? -11.703 37.531 6.512 1 71.06 294 SER A C 1
ATOM 2299 O O . SER A 1 294 ? -12.742 38.062 6.133 1 71.06 294 SER A O 1
ATOM 2301 N N . LEU A 1 295 ? -11.547 36.312 6.859 1 60.81 295 LEU A N 1
ATOM 2302 C CA . LEU A 1 295 ? -12.742 35.469 6.805 1 60.81 295 LEU A CA 1
ATOM 2303 C C . LEU A 1 295 ? -13.469 35.5 8.148 1 60.81 295 LEU A C 1
ATOM 2305 O O . LEU A 1 295 ? -14.695 35.344 8.195 1 60.81 295 LEU A O 1
ATOM 2309 N N . SER A 1 296 ? -12.633 35.438 9.281 1 55.81 296 SER A N 1
ATOM 2310 C CA . SER A 1 296 ? -13.297 35.281 10.57 1 55.81 296 SER A CA 1
ATOM 2311 C C . SER A 1 296 ? -13.195 36.562 11.414 1 55.81 296 SER A C 1
ATOM 2313 O O . SER A 1 296 ? -12.211 36.75 12.117 1 55.81 296 SER A O 1
ATOM 2315 N N . ALA A 1 297 ? -13.812 37.719 10.969 1 48.72 297 ALA A N 1
ATOM 2316 C CA . ALA A 1 297 ? -13.758 39.094 11.508 1 48.72 297 ALA A CA 1
ATOM 2317 C C . ALA A 1 297 ? -13.344 39.062 12.977 1 48.72 297 ALA A C 1
ATOM 2319 O O . ALA A 1 297 ? -12.68 40 13.453 1 48.72 297 ALA A O 1
ATOM 2320 N N . ASN A 1 298 ? -13.875 38.094 13.906 1 49.44 298 ASN A N 1
ATOM 2321 C CA . ASN A 1 298 ? -13.914 38.5 15.305 1 49.44 298 ASN A CA 1
ATOM 2322 C C . ASN A 1 298 ? -13.086 37.562 16.188 1 49.44 298 ASN A C 1
ATOM 2324 O O . ASN A 1 298 ? -13.164 37.625 17.406 1 49.44 298 ASN A O 1
ATOM 2328 N N . ASN A 1 299 ? -12.148 36.781 15.516 1 60.16 299 ASN A N 1
ATOM 2329 C CA . ASN A 1 299 ? -11.688 35.875 16.562 1 60.16 299 ASN A CA 1
ATOM 2330 C C . ASN A 1 299 ? -10.172 35.719 16.531 1 60.16 299 ASN A C 1
ATOM 2332 O O . ASN A 1 299 ? -9.633 34.781 17.125 1 60.16 299 ASN A O 1
ATOM 2336 N N . LEU A 1 300 ? -9.57 36.75 15.906 1 75.06 300 LEU A N 1
ATOM 2337 C CA . LEU A 1 300 ? -8.125 36.594 15.961 1 75.06 300 LEU A CA 1
ATOM 2338 C C . LEU A 1 300 ? -7.504 37.5 17 1 75.06 300 LEU A C 1
ATOM 2340 O O . LEU A 1 300 ? -7.727 38.719 16.984 1 75.06 300 LEU A O 1
ATOM 2344 N N . HIS A 1 301 ? -6.859 36.938 18 1 77.69 301 HIS A N 1
ATOM 2345 C CA . HIS A 1 301 ? -6.227 37.625 19.109 1 77.69 301 HIS A CA 1
ATOM 2346 C C . HIS A 1 301 ? -4.734 37.812 18.859 1 77.69 301 HIS A C 1
ATOM 2348 O O . HIS A 1 301 ? -4.102 37 18.203 1 77.69 301 HIS A O 1
ATOM 2354 N N . TYR A 1 302 ? -4.195 38.969 19.359 1 81.62 302 TYR A N 1
ATOM 2355 C CA . TYR A 1 302 ? -2.77 39.25 19.234 1 81.62 302 TYR A CA 1
ATOM 2356 C C . TYR A 1 302 ? -1.935 38.156 19.875 1 81.62 302 TYR A C 1
ATOM 2358 O O . TYR A 1 302 ? -0.872 37.781 19.359 1 81.62 302 TYR A O 1
ATOM 2366 N N . GLY A 1 303 ? -2.369 37.656 20.922 1 83.12 303 GLY A N 1
ATOM 2367 C CA . GLY A 1 303 ? -1.644 36.594 21.625 1 83.12 303 GLY A CA 1
ATOM 2368 C C . GLY A 1 303 ? -1.488 35.344 20.797 1 83.12 303 GLY A C 1
ATOM 2369 O O . GLY A 1 303 ? -0.437 34.688 20.828 1 83.12 303 GLY A O 1
ATOM 2370 N N . SER A 1 304 ? -2.551 35.062 20.062 1 85.94 304 SER A N 1
ATOM 2371 C CA . SER A 1 304 ? -2.514 33.875 19.234 1 85.94 304 SER A CA 1
ATOM 2372 C C . SER A 1 304 ? -1.49 34 18.125 1 85.94 304 SER A C 1
ATOM 2374 O O . SER A 1 304 ? -0.766 33.062 17.812 1 85.94 304 SER A O 1
ATOM 2376 N N . VAL A 1 305 ? -1.407 35.156 17.578 1 87.94 305 VAL A N 1
ATOM 2377 C CA . VAL A 1 305 ? -0.478 35.375 16.484 1 87.94 305 VAL A CA 1
ATOM 2378 C C . VAL A 1 305 ? 0.955 35.406 17.016 1 87.94 305 VAL A C 1
ATOM 2380 O O . VAL A 1 305 ? 1.847 34.781 16.422 1 87.94 305 VAL A O 1
ATOM 2383 N N . LEU A 1 306 ? 1.148 36.094 18.109 1 90.31 306 LEU A N 1
ATOM 2384 C CA . LEU A 1 306 ? 2.473 36.156 18.719 1 90.31 306 LEU A CA 1
ATOM 2385 C C . LEU A 1 306 ? 2.957 34.75 19.094 1 90.31 306 LEU A C 1
ATOM 2387 O O . LEU A 1 306 ? 4.098 34.375 18.812 1 90.31 306 LEU A O 1
ATOM 2391 N N . GLY A 1 307 ? 2.141 34.062 19.75 1 90.5 307 GLY A N 1
ATOM 2392 C CA . GLY A 1 307 ? 2.498 32.719 20.141 1 90.5 307 GLY A CA 1
ATOM 2393 C C . GLY A 1 307 ? 2.814 31.812 18.938 1 90.5 307 GLY A C 1
ATOM 2394 O O . GLY A 1 307 ? 3.752 31.016 18.984 1 90.5 307 GLY A O 1
ATOM 2395 N N . ALA A 1 308 ? 2.02 31.953 17.938 1 92.25 308 ALA A N 1
ATOM 2396 C CA . ALA A 1 308 ? 2.238 31.156 16.719 1 92.25 308 ALA A CA 1
ATOM 2397 C C . ALA A 1 308 ? 3.592 31.469 16.094 1 92.25 308 ALA A C 1
ATOM 2399 O O . ALA A 1 308 ? 4.305 30.562 15.648 1 92.25 308 ALA A O 1
ATOM 2400 N N . VAL A 1 309 ? 3.979 32.688 16.078 1 93.31 309 VAL A N 1
ATOM 2401 C CA . VAL A 1 309 ? 5.254 33.125 15.5 1 93.31 309 VAL A CA 1
ATOM 2402 C C . VAL A 1 309 ? 6.402 32.562 16.328 1 93.31 309 VAL A C 1
ATOM 2404 O O . VAL A 1 309 ? 7.391 32.062 15.781 1 93.31 309 VAL A O 1
ATOM 2407 N N . VAL A 1 310 ? 6.258 32.594 17.594 1 93.81 310 VAL A N 1
ATOM 2408 C CA . VAL A 1 310 ? 7.289 32.094 18.484 1 93.81 310 VAL A CA 1
ATOM 2409 C C . VAL A 1 310 ? 7.434 30.578 18.281 1 93.81 310 VAL A C 1
ATOM 2411 O O . VAL A 1 310 ? 8.555 30.047 18.203 1 93.81 310 VAL A O 1
ATOM 2414 N N . THR A 1 311 ? 6.332 29.891 18.219 1 93.94 311 THR A N 1
ATOM 2415 C CA . THR A 1 311 ? 6.371 28.469 17.938 1 93.94 311 THR A CA 1
ATOM 2416 C C . THR A 1 311 ? 7.047 28.188 16.609 1 93.94 311 THR A C 1
ATOM 2418 O O . THR A 1 311 ? 7.801 27.219 16.469 1 93.94 311 THR A O 1
ATOM 2421 N N . GLY A 1 312 ? 6.73 29.047 15.625 1 94.81 312 GLY A N 1
ATOM 2422 C CA . GLY A 1 312 ? 7.355 28.891 14.32 1 94.81 312 GLY A CA 1
ATOM 2423 C C . GLY A 1 312 ? 8.867 29.031 14.359 1 94.81 312 GLY A C 1
ATOM 2424 O O . GLY A 1 312 ? 9.578 28.266 13.703 1 94.81 312 GLY A O 1
ATOM 2425 N N . VAL A 1 313 ? 9.352 29.953 15.133 1 94.06 313 VAL A N 1
ATOM 2426 C CA . VAL A 1 313 ? 10.789 30.141 15.297 1 94.06 313 VAL A CA 1
ATOM 2427 C C . VAL A 1 313 ? 11.398 28.891 15.938 1 94.06 313 VAL A C 1
ATOM 2429 O O . VAL A 1 313 ? 12.469 28.438 15.516 1 94.06 313 VAL A O 1
ATOM 2432 N N . GLY A 1 314 ? 10.734 28.438 16.938 1 94.62 314 GLY A N 1
ATOM 2433 C CA . GLY A 1 314 ? 11.195 27.188 17.531 1 94.62 314 GLY A CA 1
ATOM 2434 C C . GLY A 1 314 ? 11.234 26.031 16.547 1 94.62 314 GLY A C 1
ATOM 2435 O O . GLY A 1 314 ? 12.195 25.25 16.531 1 94.62 314 GLY A O 1
ATOM 2436 N N . TYR A 1 315 ? 10.195 25.922 15.758 1 94.75 315 TYR A N 1
ATOM 2437 C CA . TYR A 1 315 ? 10.102 24.891 14.734 1 94.75 315 TYR A CA 1
ATOM 2438 C C . TYR A 1 315 ? 11.305 24.938 13.797 1 94.75 315 TYR A C 1
ATOM 2440 O O . TYR A 1 315 ? 11.938 23.922 13.531 1 94.75 315 TYR A O 1
ATOM 2448 N N . PHE A 1 316 ? 11.695 26.125 13.383 1 93.69 316 PHE A N 1
ATOM 2449 C CA . PHE A 1 316 ? 12.797 26.281 12.438 1 93.69 316 PHE A CA 1
ATOM 2450 C C . PHE A 1 316 ? 14.125 25.922 13.086 1 93.69 316 PHE A C 1
ATOM 2452 O O . PHE A 1 316 ? 15.008 25.344 12.438 1 93.69 316 PHE A O 1
ATOM 2459 N N . THR A 1 317 ? 14.203 26.219 14.266 1 93.56 317 THR A N 1
ATOM 2460 C CA . THR A 1 317 ? 15.438 25.922 14.984 1 93.56 317 THR A CA 1
ATOM 2461 C C . THR A 1 317 ? 15.625 24.422 15.141 1 93.56 317 THR A C 1
ATOM 2463 O O . THR A 1 317 ? 16.734 23.906 14.961 1 93.56 317 THR A O 1
ATOM 2466 N N . ILE A 1 318 ? 14.578 23.766 15.445 1 93.31 318 ILE A N 1
ATOM 2467 C CA . ILE A 1 318 ? 14.641 22.312 15.578 1 93.31 318 ILE A CA 1
ATOM 2468 C C . ILE A 1 318 ? 14.953 21.688 14.219 1 93.31 318 ILE A C 1
ATOM 2470 O O . ILE A 1 318 ? 15.789 20.781 14.125 1 93.31 318 ILE A O 1
ATOM 2474 N N . MET A 1 319 ? 14.25 22.172 13.227 1 91.94 319 MET A N 1
ATOM 2475 C CA . MET A 1 319 ? 14.445 21.641 11.875 1 91.94 319 MET A CA 1
ATOM 2476 C C . MET A 1 319 ? 15.883 21.859 11.414 1 91.94 319 MET A C 1
ATOM 2478 O O . MET A 1 319 ? 16.469 20.984 10.766 1 91.94 319 MET A O 1
ATOM 2482 N N . TRP A 1 320 ? 16.406 22.984 11.789 1 90.12 320 TRP A N 1
ATOM 2483 C CA . TRP A 1 320 ? 17.797 23.266 11.461 1 90.12 320 TRP A CA 1
ATOM 2484 C C . TRP A 1 320 ? 18.734 22.281 12.156 1 90.12 320 TRP A C 1
ATOM 2486 O O . TRP A 1 320 ? 19.703 21.812 11.562 1 90.12 320 TRP A O 1
ATOM 2496 N N . GLY A 1 321 ? 18.438 22 13.312 1 89.19 321 GLY A N 1
ATOM 2497 C CA . GLY A 1 321 ? 19.219 21 14.023 1 89.19 321 GLY A CA 1
ATOM 2498 C C . GLY A 1 321 ? 19.125 19.609 13.398 1 89.19 321 GLY A C 1
ATOM 2499 O O . GLY A 1 321 ? 20.125 18.906 13.336 1 89.19 321 GLY A O 1
ATOM 2500 N N . GLN A 1 322 ? 18 19.266 12.969 1 88.06 322 GLN A N 1
ATOM 2501 C CA . GLN A 1 322 ? 17.797 17.953 12.367 1 88.06 322 GLN A CA 1
ATOM 2502 C C . GLN A 1 322 ? 18.547 17.844 11.047 1 88.06 322 GLN A C 1
ATOM 2504 O O . GLN A 1 322 ? 19.141 16.797 10.75 1 88.06 322 GLN A O 1
ATOM 2509 N N . ILE A 1 323 ? 18.453 18.891 10.258 1 87.38 323 ILE A N 1
ATOM 2510 C CA . ILE A 1 323 ? 19.141 18.891 8.969 1 87.38 323 ILE A CA 1
ATOM 2511 C C . ILE A 1 323 ? 20.641 18.75 9.188 1 87.38 323 ILE A C 1
ATOM 2513 O O . ILE A 1 323 ? 21.312 18 8.492 1 87.38 323 ILE A O 1
ATOM 2517 N N . LYS A 1 324 ? 21.141 19.422 10.164 1 86.44 324 LYS A N 1
ATOM 2518 C CA . LYS A 1 324 ? 22.562 19.375 10.477 1 86.44 324 LYS A CA 1
ATOM 2519 C C . LYS A 1 324 ? 22.969 17.984 10.961 1 86.44 324 LYS A C 1
ATOM 2521 O O . LYS A 1 324 ? 24.047 17.484 10.609 1 86.44 324 LYS A O 1
ATOM 2526 N N . GLU A 1 325 ? 22.125 17.422 11.695 1 84.94 325 GLU A N 1
ATOM 2527 C CA . GLU A 1 325 ? 22.391 16.078 12.188 1 84.94 325 GLU A CA 1
ATOM 2528 C C . GLU A 1 325 ? 22.453 15.078 11.039 1 84.94 325 GLU A C 1
ATOM 2530 O O . GLU A 1 325 ? 23.328 14.203 11.016 1 84.94 325 GLU A O 1
ATOM 2535 N N . ASP A 1 326 ? 21.547 15.148 10.156 1 82.31 326 ASP A N 1
ATOM 2536 C CA . ASP A 1 326 ? 21.5 14.242 9.008 1 82.31 326 ASP A CA 1
ATOM 2537 C C . ASP A 1 326 ? 22.719 14.438 8.109 1 82.31 326 ASP A C 1
ATOM 2539 O O . ASP A 1 326 ? 23.234 13.469 7.543 1 82.31 326 ASP A O 1
ATOM 2543 N N . GLU A 1 327 ? 23.109 15.648 7.977 1 81.62 327 GLU A N 1
ATOM 2544 C CA . GLU A 1 327 ? 24.312 15.938 7.188 1 81.62 327 GLU A CA 1
ATOM 2545 C C . GLU A 1 327 ? 25.562 15.352 7.84 1 81.62 327 GLU A C 1
ATOM 2547 O O . GLU A 1 327 ? 26.438 14.812 7.156 1 81.62 327 GLU A O 1
ATOM 2552 N N . ASP A 1 328 ? 25.578 15.445 9.125 1 79.19 328 ASP A N 1
ATOM 2553 C CA . ASP A 1 328 ? 26.703 14.891 9.867 1 79.19 328 ASP A CA 1
ATOM 2554 C C . ASP A 1 328 ? 26.734 13.367 9.766 1 79.19 328 ASP A C 1
ATOM 2556 O O . ASP A 1 328 ? 27.812 12.773 9.656 1 79.19 328 ASP A O 1
ATOM 2560 N N . GLU A 1 329 ? 25.641 12.766 9.812 1 77.56 329 GLU A N 1
ATOM 2561 C CA . GLU A 1 329 ? 25.562 11.312 9.719 1 77.56 329 GLU A CA 1
ATOM 2562 C C . GLU A 1 329 ? 25.969 10.82 8.328 1 77.56 329 GLU A C 1
ATOM 2564 O O . GLU A 1 329 ? 26.594 9.781 8.195 1 77.56 329 GLU A O 1
ATOM 2569 N N . GLN A 1 330 ? 25.562 11.477 7.371 1 73.12 330 GLN A N 1
ATOM 2570 C CA . GLN A 1 330 ? 25.938 11.109 6.008 1 73.12 330 GLN A CA 1
ATOM 2571 C C . GLN A 1 330 ? 27.438 11.266 5.793 1 73.12 330 GLN A C 1
ATOM 2573 O O . GLN A 1 330 ? 28.062 10.453 5.102 1 73.12 330 GLN A O 1
ATOM 2578 N N . CYS A 1 331 ? 27.969 12.234 6.387 1 67.81 331 CYS A N 1
ATOM 2579 C CA . CYS A 1 331 ? 29.406 12.461 6.27 1 67.81 331 CYS A CA 1
ATOM 2580 C C . CYS A 1 331 ? 30.203 11.367 6.98 1 67.81 331 CYS A C 1
ATOM 2582 O O . CYS A 1 331 ? 31.234 10.914 6.484 1 67.81 331 CYS A O 1
ATOM 2584 N N . VAL A 1 332 ? 29.703 10.891 8.062 1 68.31 332 VAL A N 1
ATOM 2585 C CA . VAL A 1 332 ? 30.375 9.836 8.805 1 68.31 332 VAL A CA 1
ATOM 2586 C C . VAL A 1 332 ? 30.281 8.516 8.039 1 68.31 332 VAL A C 1
ATOM 2588 O O . VAL A 1 332 ? 31.25 7.762 7.961 1 68.31 332 VAL A O 1
ATOM 2591 N N . ASN A 1 333 ? 29.078 8.297 7.539 1 63.38 333 ASN A N 1
ATOM 2592 C CA . ASN A 1 333 ? 28.906 7.074 6.762 1 63.38 333 ASN A CA 1
ATOM 2593 C C . ASN A 1 333 ? 29.781 7.082 5.508 1 63.38 333 ASN A C 1
ATOM 2595 O O . ASN A 1 333 ? 30.328 6.047 5.121 1 63.38 333 ASN A O 1
ATOM 2599 N N . HIS A 1 334 ? 29.891 8.188 4.914 1 60.09 334 HIS A N 1
ATOM 2600 C CA . HIS A 1 334 ? 30.766 8.312 3.758 1 60.09 334 HIS A CA 1
ATOM 2601 C C . HIS A 1 334 ? 32.25 8.164 4.164 1 60.09 334 HIS A C 1
ATOM 2603 O O . HIS A 1 334 ? 33.031 7.547 3.439 1 60.09 334 HIS A O 1
ATOM 2609 N N . ASN A 1 335 ? 32.562 8.664 5.242 1 58.94 335 ASN A N 1
ATOM 2610 C CA . ASN A 1 335 ? 33.938 8.547 5.742 1 58.94 335 ASN A CA 1
ATOM 2611 C C . ASN A 1 335 ? 34.25 7.117 6.188 1 58.94 335 ASN A C 1
ATOM 2613 O O . ASN A 1 335 ? 35.344 6.621 5.973 1 58.94 335 ASN A O 1
ATOM 2617 N N . ASP A 1 336 ? 33.281 6.488 6.75 1 57.56 336 ASP A N 1
ATOM 2618 C CA . ASP A 1 336 ? 33.469 5.094 7.133 1 57.56 336 ASP A CA 1
ATOM 2619 C C . ASP A 1 336 ? 33.594 4.195 5.902 1 57.56 336 ASP A C 1
ATOM 2621 O O . ASP A 1 336 ? 34.406 3.27 5.879 1 57.56 336 ASP A O 1
ATOM 2625 N N . GLN A 1 337 ? 32.844 4.449 5.023 1 55.66 337 GLN A N 1
ATOM 2626 C CA . GLN A 1 337 ? 32.969 3.701 3.779 1 55.66 337 GLN A CA 1
ATOM 2627 C C . GLN A 1 337 ? 34.312 3.992 3.1 1 55.66 337 GLN A C 1
ATOM 2629 O O . GLN A 1 337 ? 34.938 3.088 2.551 1 55.66 337 GLN A O 1
ATOM 2634 N N . SER A 1 338 ? 34.719 5.195 3.113 1 56.12 338 SER A N 1
ATOM 2635 C CA . SER A 1 338 ? 36.031 5.562 2.574 1 56.12 338 SER A CA 1
ATOM 2636 C C . SER A 1 338 ? 37.156 4.941 3.389 1 56.12 338 SER A C 1
ATOM 2638 O O . SER A 1 338 ? 38.156 4.508 2.83 1 56.12 338 SER A O 1
ATOM 2640 N N . HIS A 1 339 ? 37.031 4.871 4.617 1 52.53 339 HIS A N 1
ATOM 2641 C CA . HIS A 1 339 ? 38.031 4.227 5.461 1 52.53 339 HIS A CA 1
ATOM 2642 C C . HIS A 1 339 ? 38.031 2.717 5.242 1 52.53 339 HIS A C 1
ATOM 2644 O O . HIS A 1 339 ? 39.125 2.094 5.25 1 52.53 339 HIS A O 1
ATOM 2650 N N . LEU A 1 340 ? 36.875 2.23 5.078 1 53.25 340 LEU A N 1
ATOM 2651 C CA . LEU A 1 340 ? 36.812 0.805 4.777 1 53.25 340 LEU A CA 1
ATOM 2652 C C . LEU A 1 340 ? 37.406 0.499 3.41 1 53.25 340 LEU A C 1
ATOM 2654 O O . LEU A 1 340 ? 38.094 -0.503 3.244 1 53.25 340 LEU A O 1
ATOM 2658 N N . GLU A 1 341 ? 37.219 1.262 2.525 1 53.47 341 GLU A N 1
ATOM 2659 C CA . GLU A 1 341 ? 37.875 1.15 1.222 1 53.47 341 GLU A CA 1
ATOM 2660 C C . GLU A 1 341 ? 39.375 1.41 1.326 1 53.47 341 GLU A C 1
ATOM 2662 O O . GLU A 1 341 ? 40.156 0.739 0.668 1 53.47 341 GLU A O 1
ATOM 2667 N N . SER A 1 342 ? 39.75 2.322 2.088 1 51.34 342 SER A N 1
ATOM 2668 C CA . SER A 1 342 ? 41.156 2.574 2.27 1 51.34 342 SER A CA 1
ATOM 2669 C C . SER A 1 342 ? 41.812 1.442 3.047 1 51.34 342 SER A C 1
ATOM 2671 O O . SER A 1 342 ? 42.938 1.035 2.727 1 51.34 342 SER A O 1
ATOM 2673 N N . ALA A 1 343 ? 41.125 0.936 3.939 1 52.72 343 ALA A N 1
ATOM 2674 C CA . ALA A 1 343 ? 41.656 -0.186 4.703 1 52.72 343 ALA A CA 1
ATOM 2675 C C . ALA A 1 343 ? 41.75 -1.441 3.842 1 52.72 343 ALA A C 1
ATOM 2677 O O . ALA A 1 343 ? 42.719 -2.197 3.943 1 52.72 343 ALA A O 1
ATOM 2678 N N . ASN A 1 344 ? 40.781 -1.704 3.051 1 45.72 344 ASN A N 1
ATOM 2679 C CA . ASN A 1 344 ? 40.844 -2.816 2.107 1 45.72 344 ASN A CA 1
ATOM 2680 C C . ASN A 1 344 ? 41.938 -2.588 1.047 1 45.72 344 ASN A C 1
ATOM 2682 O O . ASN A 1 344 ? 42.531 -3.541 0.555 1 45.72 344 ASN A O 1
ATOM 2686 N N . SER A 1 345 ? 42.156 -1.462 0.744 1 46.53 345 SER A N 1
ATOM 2687 C CA . SER A 1 345 ? 43.25 -1.153 -0.186 1 46.53 345 SER A CA 1
ATOM 2688 C C . SER A 1 345 ? 44.625 -1.373 0.46 1 46.53 345 SER A C 1
ATOM 2690 O O . SER A 1 345 ? 45.562 -1.808 -0.203 1 46.53 345 SER A O 1
ATOM 2692 N N . GLU A 1 346 ? 44.75 -1.15 1.701 1 40.78 346 GLU A N 1
ATOM 2693 C CA . GLU A 1 346 ? 46.031 -1.376 2.371 1 40.78 346 GLU A CA 1
ATOM 2694 C C . GLU A 1 346 ? 46.281 -2.863 2.605 1 40.78 346 GLU A C 1
ATOM 2696 O O . GLU A 1 346 ? 47.438 -3.318 2.592 1 40.78 346 GLU A O 1
ATOM 2701 N N . ALA A 1 347 ? 45.281 -3.652 2.732 1 37.75 347 ALA A N 1
ATOM 2702 C CA . ALA A 1 347 ? 45.438 -5.082 2.98 1 37.75 347 ALA A CA 1
ATOM 2703 C C . ALA A 1 347 ? 45.875 -5.812 1.713 1 37.75 347 ALA A C 1
ATOM 2705 O O . ALA A 1 347 ? 46.406 -6.926 1.779 1 37.75 347 ALA A O 1
ATOM 2706 N N . LYS A 1 348 ? 45.75 -5.223 0.513 1 37.06 348 LYS A N 1
ATOM 2707 C CA . LYS A 1 348 ? 46.312 -5.844 -0.687 1 37.06 348 LYS A CA 1
ATOM 2708 C C . LYS A 1 348 ? 47.812 -5.602 -0.782 1 37.06 348 LYS A C 1
ATOM 2710 O O . LYS A 1 348 ? 48.406 -5.789 -1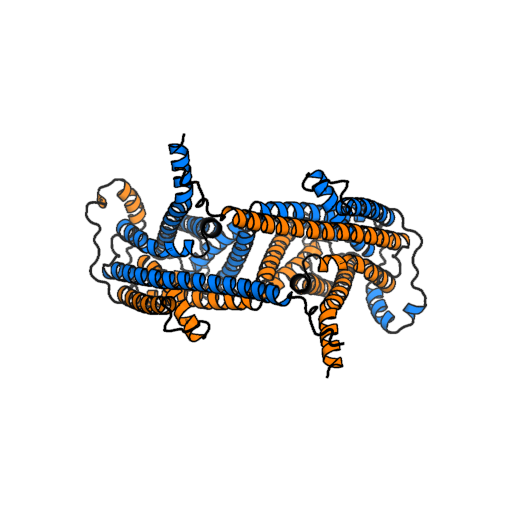.844 1 37.06 348 LYS A O 1
ATOM 2715 N N . VAL A 1 349 ? 48.438 -5.113 0.257 1 32.97 349 VAL A N 1
ATOM 2716 C CA . VAL A 1 349 ? 49.875 -5.141 0.137 1 32.97 349 VAL A CA 1
ATOM 2717 C C . VAL A 1 349 ? 50.375 -6.582 0.162 1 32.97 349 VAL A C 1
ATOM 2719 O O . VAL A 1 349 ? 49.969 -7.379 1.007 1 32.97 349 VAL A O 1
ATOM 2722 N N . PRO A 1 350 ? 51 -7.133 -0.971 1 29.66 350 PRO A N 1
ATOM 2723 C CA . PRO A 1 350 ? 51.531 -8.484 -1.201 1 29.66 350 PRO A CA 1
ATOM 2724 C C . PRO A 1 350 ? 52.438 -8.969 -0.07 1 29.66 350 PRO A C 1
ATOM 2726 O O . PRO A 1 350 ? 53.281 -8.227 0.385 1 29.66 350 PRO A O 1
ATOM 2729 N N . LEU A 1 351 ? 52.031 -9.789 0.878 1 28.09 351 LEU A N 1
ATOM 2730 C CA . LEU A 1 351 ? 52.781 -10.648 1.771 1 28.09 351 LEU A CA 1
ATOM 2731 C C . LEU A 1 351 ? 53.938 -11.336 1.021 1 28.09 351 LEU A C 1
ATOM 2733 O O . LEU A 1 351 ? 54.594 -12.219 1.569 1 28.09 351 LEU A O 1
ATOM 2737 N N . LEU A 1 352 ? 54.219 -11.07 -0.312 1 27.14 352 LEU A N 1
ATOM 2738 C CA . LEU A 1 352 ? 55.281 -11.852 -0.938 1 27.14 352 LEU A CA 1
ATOM 2739 C C . LEU A 1 352 ? 56.625 -11.516 -0.316 1 27.14 352 LEU A C 1
ATOM 2741 O O . LEU A 1 352 ? 57.625 -12.234 -0.53 1 27.14 352 LEU A O 1
ATOM 2745 N N . GLU A 1 353 ? 56.938 -10.312 0.138 1 26.64 353 GLU A N 1
ATOM 2746 C CA . GLU A 1 353 ? 58.406 -10.07 0.208 1 26.64 353 GLU A CA 1
ATOM 2747 C C . GLU A 1 353 ? 59 -10.781 1.409 1 26.64 353 GLU A C 1
ATOM 2749 O O . GLU A 1 353 ? 60.188 -10.57 1.721 1 26.64 353 GLU A O 1
ATOM 2754 N N . GLU A 1 354 ? 58.219 -11.477 2.223 1 25.44 354 GLU A N 1
ATOM 2755 C CA . GLU A 1 354 ? 59.031 -11.938 3.352 1 25.44 354 GLU A CA 1
ATOM 2756 C C . GLU A 1 354 ? 60.219 -12.766 2.879 1 25.44 354 GLU A C 1
ATOM 2758 O O . GLU A 1 354 ? 60.188 -13.305 1.771 1 25.44 354 GLU A O 1
ATOM 2763 N N . GLU A 1 355 ? 61.156 -13.273 3.844 1 24.08 355 GLU A N 1
ATOM 2764 C CA . GLU A 1 355 ? 62.562 -13.57 4.148 1 24.08 355 GLU A CA 1
ATOM 2765 C C . GLU A 1 355 ? 63.031 -14.859 3.463 1 24.08 355 GLU A C 1
ATOM 2767 O O . GLU A 1 355 ? 62.406 -15.914 3.662 1 24.08 355 GLU A O 1
ATOM 2772 N N . ILE A 1 356 ? 63.406 -14.812 2.148 1 25.8 356 ILE A N 1
ATOM 2773 C CA . ILE A 1 356 ? 64.312 -15.781 1.569 1 25.8 356 ILE A CA 1
ATOM 2774 C C . ILE A 1 356 ? 65.562 -15.953 2.488 1 25.8 356 ILE A C 1
ATOM 2776 O O . ILE A 1 356 ? 66.375 -15.07 2.582 1 25.8 356 ILE A O 1
ATOM 2780 N N . GLY A 1 357 ? 65.5 -15.859 3.822 1 21.78 357 GL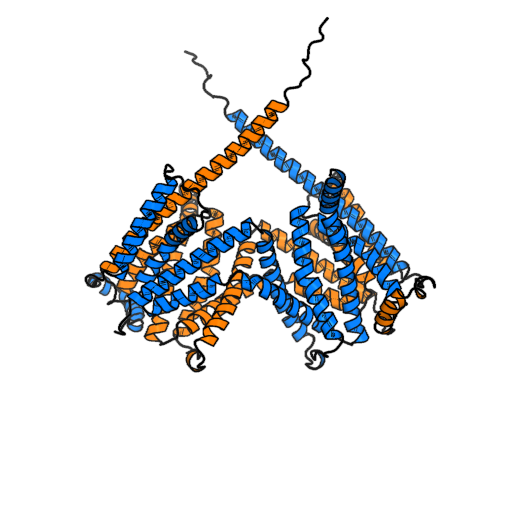Y A N 1
ATOM 2781 C CA . GLY A 1 357 ? 66.688 -16.281 4.562 1 21.78 357 GLY A CA 1
ATOM 2782 C C . GLY A 1 357 ? 67.062 -17.734 4.344 1 21.78 357 GLY A C 1
ATOM 2783 O O . GLY A 1 357 ? 66.312 -18.625 4.789 1 21.78 357 GLY A O 1
ATOM 2784 N N . VAL A 1 358 ? 67.125 -18.188 3.027 1 19.11 358 VAL A N 1
ATOM 2785 C CA . VAL A 1 358 ? 68.312 -18.969 2.92 1 19.11 358 VAL A CA 1
ATOM 2786 C C . VAL A 1 358 ? 69.5 -18.031 2.764 1 19.11 358 VAL A C 1
ATOM 2788 O O . VAL A 1 358 ? 69.438 -16.953 2.18 1 19.11 358 VAL A O 1
ATOM 2791 N N . MET B 1 1 ? 30.906 -27.984 19.484 1 46.72 1 MET B N 1
ATOM 2792 C CA . MET B 1 1 ? 30.484 -26.578 19.344 1 46.72 1 MET B CA 1
ATOM 2793 C C . MET B 1 1 ? 30.578 -26.125 17.891 1 46.72 1 MET B C 1
ATOM 2795 O O . MET B 1 1 ? 29.672 -25.484 17.391 1 46.72 1 MET B O 1
ATOM 2799 N N . MET B 1 2 ? 31.547 -26.453 17.141 1 52.03 2 MET B N 1
ATOM 2800 C CA . MET B 1 2 ? 31.734 -26.078 15.742 1 52.03 2 MET B CA 1
ATOM 2801 C C . MET B 1 2 ? 30.734 -26.781 14.844 1 52.03 2 MET B C 1
ATOM 2803 O O . MET B 1 2 ? 30.203 -26.188 13.906 1 52.03 2 MET B O 1
ATOM 2807 N N . GLY B 1 3 ? 30.438 -27.906 15.062 1 50.94 3 GLY B N 1
ATOM 2808 C CA . GLY B 1 3 ? 29.469 -28.672 14.273 1 50.94 3 GLY B CA 1
ATOM 2809 C C . GLY B 1 3 ? 28.062 -28.125 14.367 1 50.94 3 GLY B C 1
ATOM 2810 O O . GLY B 1 3 ? 27.328 -28.094 13.375 1 50.94 3 GLY B O 1
ATOM 2811 N N . ILE B 1 4 ? 27.734 -27.75 15.562 1 51.94 4 ILE B N 1
ATOM 2812 C CA . ILE B 1 4 ? 26.406 -27.188 15.797 1 51.94 4 ILE B CA 1
ATOM 2813 C C . ILE B 1 4 ? 26.312 -25.812 15.133 1 51.94 4 ILE B C 1
ATOM 2815 O O . ILE B 1 4 ? 25.297 -25.469 14.531 1 51.94 4 ILE B O 1
ATOM 2819 N N . ILE B 1 5 ? 27.375 -25.078 15.25 1 50.03 5 ILE B N 1
ATOM 2820 C CA . ILE B 1 5 ? 27.422 -23.781 14.602 1 50.03 5 ILE B CA 1
ATOM 2821 C C . ILE B 1 5 ? 27.375 -23.953 13.086 1 50.03 5 ILE B C 1
ATOM 2823 O O . ILE B 1 5 ? 26.672 -23.234 12.383 1 50.03 5 ILE B O 1
ATOM 2827 N N . MET B 1 6 ? 28.172 -24.922 12.648 1 48.72 6 MET B N 1
ATOM 2828 C CA . MET B 1 6 ? 28.188 -25.156 11.211 1 48.72 6 MET B CA 1
ATOM 2829 C C . MET B 1 6 ? 26.828 -25.641 10.727 1 48.72 6 MET B C 1
ATOM 2831 O O . MET B 1 6 ? 26.375 -25.266 9.648 1 48.72 6 MET B O 1
ATOM 2835 N N . ARG B 1 7 ? 26.281 -26.547 11.492 1 49.94 7 ARG B N 1
ATOM 2836 C CA . ARG B 1 7 ? 24.953 -27.047 11.141 1 49.94 7 ARG B CA 1
ATOM 2837 C C . ARG B 1 7 ? 23.906 -25.938 11.219 1 49.94 7 ARG B C 1
ATOM 2839 O O . ARG B 1 7 ? 23 -25.875 10.391 1 49.94 7 ARG B O 1
ATOM 2846 N N . SER B 1 8 ? 24.062 -25.141 12.273 1 51.34 8 SER B N 1
ATOM 2847 C CA . SER B 1 8 ? 23.172 -24 12.406 1 51.34 8 SER B CA 1
ATOM 2848 C C . SER B 1 8 ? 23.328 -23.031 11.242 1 51.34 8 SER B C 1
ATOM 2850 O O . SER B 1 8 ? 22.344 -22.484 10.742 1 51.34 8 SER B O 1
ATOM 2852 N N . VAL B 1 9 ? 24.594 -22.828 10.914 1 54.03 9 VAL B N 1
ATOM 2853 C CA . VAL B 1 9 ? 24.875 -21.953 9.773 1 54.03 9 VAL B CA 1
ATOM 2854 C C . VAL B 1 9 ? 24.344 -22.594 8.492 1 54.03 9 VAL B C 1
ATOM 2856 O O . VAL B 1 9 ? 23.734 -21.922 7.656 1 54.03 9 VAL B O 1
ATOM 2859 N N . LYS B 1 10 ? 24.625 -23.906 8.328 1 56.53 10 LYS B N 1
ATOM 2860 C CA . LYS B 1 10 ? 24.125 -24.594 7.141 1 56.53 10 LYS B CA 1
ATOM 2861 C C . LYS B 1 10 ? 22.594 -24.625 7.117 1 56.53 10 LYS B C 1
ATOM 2863 O O . LYS B 1 10 ? 21.984 -24.484 6.055 1 56.53 10 LYS B O 1
ATOM 2868 N N . LEU B 1 11 ? 22.109 -24.828 8.312 1 58.34 11 LEU B N 1
ATOM 2869 C CA . LEU B 1 11 ? 20.656 -24.844 8.398 1 58.34 11 LEU B CA 1
ATOM 2870 C C . LEU B 1 11 ? 20.078 -23.453 8.094 1 58.34 11 LEU B C 1
ATOM 2872 O O . LEU B 1 11 ? 19.047 -23.344 7.426 1 58.34 11 LEU B O 1
ATOM 2876 N N . VAL B 1 12 ? 20.75 -22.5 8.664 1 61.78 12 VAL B N 1
ATOM 2877 C CA . VAL B 1 12 ? 20.297 -21.141 8.383 1 61.78 12 VAL B CA 1
ATOM 2878 C C . VAL B 1 12 ? 20.453 -20.844 6.895 1 61.78 12 VAL B C 1
ATOM 2880 O O . VAL B 1 12 ? 19.609 -20.156 6.301 1 61.78 12 VAL B O 1
ATOM 2883 N N . GLU B 1 13 ? 21.453 -21.516 6.301 1 70.25 13 GLU B N 1
ATOM 2884 C CA . GLU B 1 13 ? 21.672 -21.281 4.875 1 70.25 13 GLU B CA 1
ATOM 2885 C C . GLU B 1 13 ? 20.672 -22.078 4.031 1 70.25 13 GLU B C 1
ATOM 2887 O O . GLU B 1 13 ? 20.312 -21.656 2.928 1 70.25 13 GLU B O 1
ATOM 2892 N N . MET B 1 14 ? 20.219 -23.188 4.703 1 81.88 14 MET B N 1
ATOM 2893 C CA . MET B 1 14 ? 19.312 -24.031 3.924 1 81.88 14 MET B CA 1
ATOM 2894 C C . MET B 1 14 ? 17.859 -23.688 4.223 1 81.88 14 MET B C 1
ATOM 2896 O O . MET B 1 14 ? 16.938 -24.219 3.59 1 81.88 14 MET B O 1
ATOM 2900 N N . LEU B 1 15 ? 17.656 -22.812 5.086 1 86.69 15 LEU B N 1
ATOM 2901 C CA . LEU B 1 15 ? 16.312 -22.5 5.52 1 86.69 15 LEU B CA 1
ATOM 2902 C C . LEU B 1 15 ? 15.508 -21.859 4.383 1 86.69 15 LEU B C 1
ATOM 2904 O O . LEU B 1 15 ? 14.391 -22.281 4.09 1 86.69 15 LEU B O 1
ATOM 2908 N N . PRO B 1 16 ? 16.109 -20.953 3.689 1 88.75 16 PRO B N 1
ATOM 2909 C CA . PRO B 1 16 ? 15.328 -20.391 2.588 1 88.75 16 PRO B CA 1
ATOM 2910 C C . PRO B 1 16 ? 15 -21.406 1.504 1 88.75 16 PRO B C 1
ATOM 2912 O O . PRO B 1 16 ? 13.914 -21.359 0.911 1 88.75 16 PRO B O 1
ATOM 2915 N N . PHE B 1 17 ? 15.898 -22.344 1.337 1 90.69 17 PHE B N 1
ATOM 2916 C CA . PHE B 1 17 ? 15.672 -23.391 0.346 1 90.69 17 PHE B CA 1
ATOM 2917 C C . PHE B 1 17 ? 14.516 -24.297 0.762 1 90.69 17 PHE B C 1
ATOM 2919 O O . PHE B 1 17 ? 13.602 -24.547 -0.026 1 90.69 17 PHE B O 1
ATOM 2926 N N . SER B 1 18 ? 14.562 -24.719 1.967 1 91.25 18 SER B N 1
ATOM 2927 C CA . SER B 1 18 ? 13.531 -25.609 2.459 1 91.25 18 SER B CA 1
ATOM 2928 C C . SER B 1 18 ? 12.172 -24.922 2.498 1 91.25 18 SER B C 1
ATOM 2930 O O . SER B 1 18 ? 11.156 -25.531 2.139 1 91.25 18 SER B O 1
ATOM 2932 N N . VAL B 1 19 ? 12.203 -23.688 2.879 1 92.12 19 VAL B N 1
ATOM 2933 C CA . VAL B 1 19 ? 10.953 -22.953 2.992 1 92.12 19 VAL B CA 1
ATOM 2934 C C . VAL B 1 19 ? 10.344 -22.75 1.606 1 92.12 19 VAL B C 1
ATOM 2936 O O . VAL B 1 19 ? 9.133 -22.859 1.429 1 92.12 19 VAL B O 1
ATOM 2939 N N . MET B 1 20 ? 11.18 -22.547 0.626 1 92.62 20 MET B N 1
ATOM 2940 C CA . MET B 1 20 ? 10.688 -22.312 -0.728 1 92.62 20 MET B CA 1
ATOM 2941 C C . MET B 1 20 ? 10.156 -23.609 -1.34 1 92.62 20 MET B C 1
ATOM 2943 O O . MET B 1 20 ? 9.164 -23.578 -2.068 1 92.62 20 MET B O 1
ATOM 2947 N N . VAL B 1 21 ? 10.773 -24.688 -1.012 1 91.25 21 VAL B N 1
ATOM 2948 C CA . VAL B 1 21 ? 10.312 -25.984 -1.515 1 91.25 21 VAL B CA 1
ATOM 2949 C C . VAL B 1 21 ? 8.953 -26.312 -0.911 1 91.25 21 VAL B C 1
ATOM 2951 O O . VAL B 1 21 ? 8.031 -26.719 -1.625 1 91.25 21 VAL B O 1
ATOM 2954 N N . VAL B 1 22 ? 8.844 -26.062 0.364 1 90.75 22 VAL B N 1
ATOM 2955 C CA . VAL B 1 22 ? 7.582 -26.328 1.048 1 90.75 22 VAL B CA 1
ATOM 2956 C C . VAL B 1 22 ? 6.5 -25.406 0.501 1 90.75 22 VAL B C 1
ATOM 2958 O O . VAL B 1 22 ? 5.355 -25.812 0.304 1 90.75 22 VAL B O 1
ATOM 2961 N N . MET B 1 23 ? 6.898 -24.188 0.234 1 91.5 23 MET B N 1
ATOM 2962 C CA . MET B 1 23 ? 5.926 -23.219 -0.267 1 91.5 23 MET B CA 1
ATOM 2963 C C . MET B 1 23 ? 5.422 -23.625 -1.648 1 91.5 23 MET B C 1
ATOM 2965 O O . MET B 1 23 ? 4.242 -23.453 -1.957 1 91.5 23 MET B O 1
ATOM 2969 N N . GLU B 1 24 ? 6.258 -24.188 -2.426 1 91.25 24 GLU B N 1
ATOM 2970 C CA . GLU B 1 24 ? 5.828 -24.641 -3.74 1 91.25 24 GLU B CA 1
ATOM 2971 C C . GLU B 1 24 ? 4.898 -25.859 -3.623 1 91.25 24 GLU B C 1
ATOM 2973 O O . GLU B 1 24 ? 3.928 -25.969 -4.375 1 91.25 24 GLU B O 1
ATOM 2978 N N . GLY B 1 25 ? 5.246 -26.703 -2.707 1 89.5 25 GLY B N 1
ATOM 2979 C CA . GLY B 1 25 ? 4.348 -27.812 -2.441 1 89.5 25 GLY B CA 1
ATOM 2980 C C . GLY B 1 25 ? 2.977 -27.375 -1.962 1 89.5 25 GLY B C 1
ATOM 2981 O O . GLY B 1 25 ? 1.956 -27.891 -2.42 1 89.5 25 GLY B O 1
ATOM 2982 N N . CYS B 1 26 ? 2.98 -26.422 -1.134 1 88.88 26 CYS B N 1
ATOM 2983 C CA . CYS B 1 26 ? 1.724 -25.891 -0.626 1 88.88 26 CYS B CA 1
ATOM 2984 C C . CYS B 1 26 ? 0.928 -25.219 -1.741 1 88.88 26 CYS B C 1
ATOM 2986 O O . CYS B 1 26 ? -0.295 -25.359 -1.804 1 88.88 26 CYS B O 1
ATOM 2988 N N . THR B 1 27 ? 1.614 -24.531 -2.555 1 88.75 27 THR B N 1
ATOM 2989 C CA . THR B 1 27 ? 0.946 -23.828 -3.648 1 88.75 27 THR B CA 1
ATOM 2990 C C . THR B 1 27 ? 0.258 -24.828 -4.582 1 88.75 27 THR B C 1
ATOM 2992 O O . THR B 1 27 ? -0.868 -24.594 -5.023 1 88.75 27 THR B O 1
ATOM 2995 N N . ILE B 1 28 ? 0.885 -25.891 -4.859 1 88.5 28 ILE B N 1
ATOM 2996 C CA . ILE B 1 28 ? 0.304 -26.891 -5.734 1 88.5 28 ILE B CA 1
ATOM 2997 C C . ILE B 1 28 ? -0.862 -27.578 -5.027 1 88.5 28 ILE B C 1
ATOM 2999 O O . ILE B 1 28 ? -1.885 -27.875 -5.648 1 88.5 28 ILE B O 1
ATOM 3003 N N . LEU B 1 29 ? -0.699 -27.812 -3.783 1 85.5 29 LEU B N 1
ATOM 3004 C CA . LEU B 1 29 ? -1.784 -28.406 -3.006 1 85.5 29 LEU B CA 1
ATOM 3005 C C . LEU B 1 29 ? -3.016 -27.5 -3.023 1 85.5 29 LEU B C 1
ATOM 3007 O O . LEU B 1 29 ? -4.145 -28 -3.133 1 85.5 29 LEU B O 1
ATOM 3011 N N . LEU B 1 30 ? -2.801 -26.281 -2.947 1 86.44 30 LEU B N 1
ATOM 3012 C CA . LEU B 1 30 ? -3.906 -25.328 -2.986 1 86.44 30 LEU B CA 1
ATOM 3013 C C . LEU B 1 30 ? -4.594 -25.359 -4.348 1 86.44 30 LEU B C 1
ATOM 3015 O O . LEU B 1 30 ? -5.816 -25.203 -4.43 1 86.44 30 LEU B O 1
ATOM 3019 N N . THR B 1 31 ? -3.842 -25.484 -5.348 1 86.38 31 THR B N 1
ATOM 3020 C CA . THR B 1 31 ? -4.402 -25.562 -6.691 1 86.38 31 THR B CA 1
ATOM 3021 C C . THR B 1 31 ? -5.277 -26.812 -6.832 1 86.38 31 THR B C 1
ATOM 3023 O O . THR B 1 31 ? -6.348 -26.75 -7.445 1 86.38 31 THR B O 1
ATOM 3026 N N . ILE B 1 32 ? -4.805 -27.781 -6.277 1 83.06 32 ILE B N 1
ATOM 3027 C CA . ILE B 1 32 ? -5.562 -29.031 -6.316 1 83.06 32 ILE B CA 1
ATOM 3028 C C . ILE B 1 32 ? -6.852 -28.875 -5.512 1 83.06 32 ILE B C 1
ATOM 3030 O O . ILE B 1 32 ? -7.914 -29.344 -5.934 1 83.06 32 ILE B O 1
ATOM 3034 N N . TRP B 1 33 ? -6.707 -28.234 -4.41 1 80.19 33 TRP B N 1
ATOM 3035 C CA . TRP B 1 33 ? -7.879 -27.984 -3.58 1 80.19 33 TRP B CA 1
ATOM 3036 C C . TRP B 1 33 ? -8.875 -27.078 -4.301 1 80.19 33 TRP B C 1
ATOM 3038 O O . TRP B 1 33 ? -10.094 -27.281 -4.188 1 80.19 33 TRP B O 1
ATOM 3048 N N . ALA B 1 34 ? -8.414 -26.156 -4.98 1 83.88 34 ALA B N 1
ATOM 3049 C CA . ALA B 1 34 ? -9.289 -25.266 -5.75 1 83.88 34 ALA B CA 1
ATOM 3050 C C . ALA B 1 34 ? -10.047 -26.047 -6.82 1 83.88 34 ALA B C 1
ATOM 3052 O O . ALA B 1 34 ? -11.25 -25.844 -7.012 1 83.88 34 ALA B O 1
ATOM 3053 N N . LYS B 1 35 ? -9.391 -26.922 -7.441 1 83.62 35 LYS B N 1
ATOM 3054 C CA . LYS B 1 35 ? -10.047 -27.719 -8.461 1 83.62 35 LYS B CA 1
ATOM 3055 C C . LYS B 1 35 ? -11.117 -28.625 -7.844 1 83.62 35 LYS B C 1
ATOM 3057 O O . LYS B 1 35 ? -12.195 -28.797 -8.406 1 83.62 35 LYS B O 1
ATOM 3062 N N . THR B 1 36 ? -10.789 -29.172 -6.723 1 78.88 36 THR B N 1
ATOM 3063 C CA . THR B 1 36 ? -11.719 -30.047 -6.035 1 78.88 36 THR B CA 1
ATOM 3064 C C . THR B 1 36 ? -12.992 -29.297 -5.645 1 78.88 36 THR B C 1
ATOM 3066 O O . THR B 1 36 ? -14.094 -29.844 -5.734 1 78.88 36 THR B O 1
ATOM 3069 N N . SER B 1 37 ? -12.836 -28.078 -5.281 1 79.56 37 SER B N 1
ATOM 3070 C CA . SER B 1 37 ? -14 -27.281 -4.902 1 79.56 37 SER B CA 1
ATOM 3071 C C . SER B 1 37 ? -14.883 -26.984 -6.109 1 79.56 37 SER B C 1
ATOM 3073 O O . SER B 1 37 ? -16.109 -26.906 -5.984 1 79.56 37 SER B O 1
ATOM 3075 N N . MET B 1 38 ? -14.281 -26.953 -7.23 1 80.81 38 MET B N 1
ATOM 3076 C CA . MET B 1 38 ? -15.023 -26.594 -8.438 1 80.81 38 MET B CA 1
ATOM 3077 C C . MET B 1 38 ? -15.68 -27.828 -9.055 1 80.81 38 MET B C 1
ATOM 3079 O O . MET B 1 38 ? -16.781 -27.75 -9.602 1 80.81 38 MET B O 1
ATOM 3083 N N . THR B 1 39 ? -15.039 -28.891 -8.938 1 77.31 39 THR B N 1
ATOM 3084 C CA . THR B 1 39 ? -15.531 -30.094 -9.594 1 77.31 39 THR B CA 1
ATOM 3085 C C . THR B 1 39 ? -16.438 -30.891 -8.648 1 77.31 39 THR B C 1
ATOM 3087 O O . THR B 1 39 ? -17.5 -31.359 -9.055 1 77.31 39 THR B O 1
ATOM 3090 N N . GLU B 1 40 ? -16.031 -30.969 -7.422 1 73.75 40 GLU B N 1
ATOM 3091 C CA . GLU B 1 40 ? -16.766 -31.797 -6.484 1 73.75 40 GLU B CA 1
ATOM 3092 C C . GLU B 1 40 ? -17.891 -31.031 -5.82 1 73.75 40 GLU B C 1
ATOM 3094 O O . GLU B 1 40 ? -18.984 -31.578 -5.594 1 73.75 40 GLU B O 1
ATOM 3099 N N . TYR B 1 41 ? -17.609 -29.859 -5.594 1 75.81 41 TYR B N 1
ATOM 3100 C CA . TYR B 1 41 ? -18.609 -29.109 -4.832 1 75.81 41 TYR B CA 1
ATOM 3101 C C . TYR B 1 41 ? -19.344 -28.109 -5.715 1 75.81 41 TYR B C 1
ATOM 3103 O O . TYR B 1 41 ? -20.141 -27.312 -5.227 1 75.81 41 TYR B O 1
ATOM 3111 N N . ASP B 1 42 ? -19.062 -28.125 -6.957 1 78.62 42 ASP B N 1
ATOM 3112 C CA . ASP B 1 42 ? -19.734 -27.344 -7.992 1 78.62 42 ASP B CA 1
ATOM 3113 C C . ASP B 1 42 ? -19.688 -25.859 -7.68 1 78.62 42 ASP B C 1
ATOM 3115 O O . ASP B 1 42 ? -20.688 -25.141 -7.832 1 78.62 42 ASP B O 1
ATOM 3119 N N . MET B 1 43 ? -18.672 -25.484 -7.176 1 83.12 43 MET B N 1
ATOM 3120 C CA . MET B 1 43 ? -18.5 -24.047 -6.934 1 83.12 43 MET B CA 1
ATOM 3121 C C . MET B 1 43 ? -18 -23.344 -8.188 1 83.12 43 MET B C 1
ATOM 3123 O O . MET B 1 43 ? -17.141 -23.859 -8.898 1 83.12 43 MET B O 1
ATOM 3127 N N . SER B 1 44 ? -18.609 -22.281 -8.398 1 86 44 SER B N 1
ATOM 3128 C CA . SER B 1 44 ? -18.156 -21.484 -9.531 1 86 44 SER B CA 1
ATOM 3129 C C . SER B 1 44 ? -16.734 -20.969 -9.305 1 86 44 SER B C 1
ATOM 3131 O O . SER B 1 44 ? -16.391 -20.547 -8.203 1 86 44 SER B O 1
ATOM 3133 N N . PRO B 1 45 ? -15.922 -21.109 -10.352 1 86.38 45 PRO B N 1
ATOM 3134 C CA . PRO B 1 45 ? -14.555 -20.625 -10.219 1 86.38 45 PRO B CA 1
ATOM 3135 C C . PRO B 1 45 ? -14.484 -19.125 -9.898 1 86.38 45 PRO B C 1
ATOM 3137 O O . PRO B 1 45 ? -13.594 -18.688 -9.164 1 86.38 45 PRO B O 1
ATOM 3140 N N . PHE B 1 46 ? -15.383 -18.375 -10.344 1 86.69 46 PHE B N 1
ATOM 3141 C CA . PHE B 1 46 ? -15.398 -16.938 -10.094 1 86.69 46 PHE B CA 1
ATOM 3142 C C . PHE B 1 46 ? -15.719 -16.641 -8.633 1 86.69 46 PHE B C 1
ATOM 3144 O O . PHE B 1 46 ? -15.125 -15.75 -8.023 1 86.69 46 PHE B O 1
ATOM 3151 N N . VAL B 1 47 ? -16.609 -17.391 -8.133 1 86 47 VAL B N 1
ATOM 3152 C CA . VAL B 1 47 ? -17.016 -17.188 -6.742 1 86 47 VAL B CA 1
ATOM 3153 C C . VAL B 1 47 ? -15.898 -17.656 -5.805 1 86 47 VAL B C 1
ATOM 3155 O O . VAL B 1 47 ? -15.648 -17.031 -4.773 1 86 47 VAL B O 1
ATOM 3158 N N . PHE B 1 48 ? -15.25 -18.719 -6.207 1 86.5 48 PHE B N 1
ATOM 3159 C CA . PHE B 1 48 ? -14.141 -19.219 -5.406 1 86.5 48 PHE B CA 1
ATOM 3160 C C . PHE B 1 48 ? -13.023 -18.188 -5.328 1 86.5 48 PHE B C 1
ATOM 3162 O O . PHE B 1 48 ? -12.453 -17.969 -4.258 1 86.5 48 PHE B O 1
ATOM 3169 N N . VAL B 1 49 ? -12.773 -17.594 -6.453 1 86.38 49 VAL B N 1
ATOM 3170 C CA . VAL B 1 49 ? -11.727 -16.578 -6.508 1 86.38 49 VAL B CA 1
ATOM 3171 C C . VAL B 1 49 ? -12.086 -15.414 -5.598 1 86.38 49 VAL B C 1
ATOM 3173 O O . VAL B 1 49 ? -11.234 -14.914 -4.852 1 86.38 49 VAL B O 1
ATOM 3176 N N . VAL B 1 50 ? -13.266 -15.023 -5.605 1 88.06 50 VAL B N 1
ATOM 3177 C CA . VAL B 1 50 ? -13.711 -13.883 -4.816 1 88.06 50 VAL B CA 1
ATOM 3178 C C . VAL B 1 50 ? -13.602 -14.203 -3.328 1 88.06 50 VAL B C 1
ATOM 3180 O O . VAL B 1 50 ? -13.055 -13.414 -2.555 1 88.06 50 VAL B O 1
ATOM 3183 N N . TYR B 1 51 ? -14.062 -15.359 -2.939 1 87.88 51 TYR B N 1
ATOM 3184 C CA . TYR B 1 51 ? -14.055 -15.703 -1.522 1 87.88 51 TYR B CA 1
ATOM 3185 C C . TYR B 1 51 ? -12.633 -15.812 -0.993 1 87.88 51 TYR B C 1
ATOM 3187 O O . TYR B 1 51 ? -12.336 -15.344 0.107 1 87.88 51 TYR B O 1
ATOM 3195 N N . THR B 1 52 ? -11.773 -16.391 -1.775 1 88.12 52 THR B N 1
ATOM 3196 C CA . THR B 1 52 ? -10.391 -16.547 -1.338 1 88.12 52 THR B CA 1
ATOM 3197 C C . THR B 1 52 ? -9.68 -15.203 -1.263 1 88.12 52 THR B C 1
ATOM 3199 O O . THR B 1 52 ? -8.938 -14.938 -0.315 1 88.12 52 THR B O 1
ATOM 3202 N N . HIS B 1 53 ? -9.93 -14.398 -2.205 1 88.12 53 HIS B N 1
ATOM 3203 C CA . HIS B 1 53 ? -9.258 -13.094 -2.225 1 88.12 53 HIS B CA 1
ATOM 3204 C C . HIS B 1 53 ? -9.828 -12.172 -1.155 1 88.12 53 HIS B C 1
ATOM 3206 O O . HIS B 1 53 ? -9.094 -11.375 -0.562 1 88.12 53 HIS B O 1
ATOM 3212 N N . VAL B 1 54 ? -11.125 -12.227 -0.916 1 88.62 54 VAL B N 1
ATOM 3213 C CA . VAL B 1 54 ? -11.734 -11.414 0.13 1 88.62 54 VAL B CA 1
ATOM 3214 C C . VAL B 1 54 ? -11.156 -11.805 1.489 1 88.62 54 VAL B C 1
ATOM 3216 O O . VAL B 1 54 ? -10.75 -10.93 2.266 1 88.62 54 VAL B O 1
ATOM 3219 N N . LEU B 1 55 ? -11.109 -13.07 1.682 1 88.75 55 LEU B N 1
ATOM 3220 C CA . LEU B 1 55 ? -10.586 -13.531 2.959 1 88.75 55 LEU B CA 1
ATOM 3221 C C . LEU B 1 55 ? -9.102 -13.188 3.092 1 88.75 55 LEU B C 1
ATOM 3223 O O . LEU B 1 55 ? -8.656 -12.758 4.156 1 88.75 55 LEU B O 1
ATOM 3227 N N . SER B 1 56 ? -8.391 -13.391 2.031 1 88.25 56 SER B N 1
ATOM 3228 C CA . SER B 1 56 ? -6.973 -13.023 2.053 1 88.25 56 SER B CA 1
ATOM 3229 C C . SER B 1 56 ? -6.789 -11.531 2.314 1 88.25 56 SER B C 1
ATOM 3231 O O . SER B 1 56 ? -5.914 -11.141 3.088 1 88.25 56 SER B O 1
ATOM 3233 N N . SER B 1 57 ? -7.543 -10.711 1.697 1 86.88 57 SER B N 1
ATOM 3234 C CA . SER B 1 57 ? -7.461 -9.266 1.869 1 86.88 57 SER B CA 1
ATOM 3235 C C . SER B 1 57 ? -7.793 -8.859 3.301 1 86.88 57 SER B C 1
ATOM 3237 O O . SER B 1 57 ? -7.16 -7.965 3.861 1 86.88 57 SER B O 1
ATOM 3239 N N . ILE B 1 58 ? -8.742 -9.484 3.896 1 86.06 58 ILE B N 1
ATOM 3240 C CA . ILE B 1 58 ? -9.125 -9.18 5.273 1 86.06 58 ILE B CA 1
ATOM 3241 C C . ILE B 1 58 ? -7.984 -9.555 6.219 1 86.06 58 ILE B C 1
ATOM 3243 O O . ILE B 1 58 ? -7.645 -8.781 7.117 1 86.06 58 ILE B O 1
ATOM 3247 N N . ILE B 1 59 ? -7.402 -10.68 5.965 1 85.81 59 ILE B N 1
ATOM 3248 C CA . ILE B 1 59 ? -6.301 -11.141 6.805 1 85.81 59 ILE B CA 1
ATOM 3249 C C . ILE B 1 59 ? -5.129 -10.172 6.691 1 85.81 59 ILE B C 1
ATOM 3251 O O . ILE B 1 59 ? -4.543 -9.773 7.703 1 85.81 59 ILE B O 1
ATOM 3255 N N . LEU B 1 60 ? -4.879 -9.781 5.508 1 84.69 60 LEU B N 1
ATOM 3256 C CA . LEU B 1 60 ? -3.762 -8.867 5.285 1 84.69 60 LEU B CA 1
ATOM 3257 C C . LEU B 1 60 ? -4.066 -7.484 5.848 1 84.69 60 LEU B C 1
ATOM 3259 O O . LEU B 1 60 ? -3.178 -6.809 6.375 1 84.69 60 LEU B O 1
ATOM 3263 N N . LEU B 1 61 ? -5.27 -7.086 5.723 1 82.19 61 LEU B N 1
ATOM 3264 C CA . LEU B 1 61 ? -5.695 -5.797 6.25 1 82.19 61 LEU B CA 1
ATOM 3265 C C . LEU B 1 61 ? -5.578 -5.766 7.77 1 82.19 61 LEU B C 1
ATOM 3267 O O . LEU B 1 61 ? -5.133 -4.773 8.344 1 82.19 61 LEU B O 1
ATOM 3271 N N . LEU B 1 62 ? -6.012 -6.828 8.398 1 79.5 62 LEU B N 1
ATOM 3272 C CA . LEU B 1 62 ? -5.934 -6.922 9.852 1 79.5 62 LEU B CA 1
ATOM 3273 C C . LEU B 1 62 ? -4.484 -6.891 10.32 1 79.5 62 LEU B C 1
ATOM 3275 O O . LEU B 1 62 ? -4.172 -6.293 11.352 1 79.5 62 LEU B O 1
ATOM 3279 N N . TYR B 1 63 ? -3.713 -7.434 9.539 1 74.69 63 TYR B N 1
ATOM 3280 C CA . TYR B 1 63 ? -2.283 -7.41 9.828 1 74.69 63 TYR B CA 1
ATOM 3281 C C . TYR B 1 63 ? -1.737 -5.988 9.766 1 74.69 63 TYR B C 1
ATOM 3283 O O . TYR B 1 63 ? -0.953 -5.578 10.625 1 74.69 63 TYR B O 1
ATOM 3291 N N . SER B 1 64 ? -2.197 -5.23 8.773 1 74.12 64 SER B N 1
ATOM 3292 C CA . SER B 1 64 ? -1.717 -3.865 8.578 1 74.12 64 SER B CA 1
ATOM 3293 C C . SER B 1 64 ? -2.354 -2.906 9.578 1 74.12 64 SER B C 1
ATOM 3295 O O . SER B 1 64 ? -1.752 -1.896 9.953 1 74.12 64 SER B O 1
ATOM 3297 N N . PHE B 1 65 ? -3.549 -3.217 10.047 1 73.44 65 PHE B N 1
ATOM 3298 C CA . PHE B 1 65 ? -4.328 -2.363 10.93 1 73.44 65 PHE B CA 1
ATOM 3299 C C . PHE B 1 65 ? -3.619 -2.188 12.273 1 73.44 65 PHE B C 1
ATOM 3301 O O . PHE B 1 65 ? -3.668 -1.11 12.867 1 73.44 65 PHE B O 1
ATOM 3308 N N . VAL B 1 66 ? -2.932 -3.092 12.688 1 63.62 66 VAL B N 1
ATOM 3309 C CA . VAL B 1 66 ? -2.314 -3.049 14.008 1 63.62 66 VAL B CA 1
ATOM 3310 C C . VAL B 1 66 ? -1.153 -2.057 14.008 1 63.62 66 VAL B C 1
ATOM 3312 O O . VAL B 1 66 ? -0.916 -1.368 15 1 63.62 66 VAL B O 1
ATOM 3315 N N . PHE B 1 67 ? -0.62 -1.748 12.867 1 62.38 67 PHE B N 1
ATOM 3316 C CA . PHE B 1 67 ? 0.591 -0.937 12.859 1 62.38 67 PHE B CA 1
ATOM 3317 C C . PHE B 1 67 ? 0.278 0.497 12.445 1 62.38 67 PHE B C 1
ATOM 3319 O O . PHE B 1 67 ? 1.135 1.378 12.547 1 62.38 67 PHE B O 1
ATOM 3326 N N . HIS B 1 68 ? -1.023 0.733 12.055 1 67.56 68 HIS B N 1
ATOM 3327 C CA . HIS B 1 68 ? -1.203 2.074 11.516 1 67.56 68 HIS B CA 1
ATOM 3328 C C . HIS B 1 68 ? -2.422 2.758 12.125 1 67.56 68 HIS B C 1
ATOM 3330 O O . HIS B 1 68 ? -3.25 3.318 11.406 1 67.56 68 HIS B O 1
ATOM 3336 N N . CYS B 1 69 ? -2.512 2.863 13.383 1 65.12 69 CYS B N 1
ATOM 3337 C CA . CYS B 1 69 ? -3.629 3.596 13.969 1 65.12 69 CYS B CA 1
ATOM 3338 C C . CYS B 1 69 ? -3.32 5.086 14.047 1 65.12 69 CYS B C 1
ATOM 3340 O O . CYS B 1 69 ? -4.062 5.844 14.672 1 65.12 69 CYS B O 1
ATOM 3342 N N . LYS B 1 70 ? -2.355 5.543 13.398 1 67.62 70 LYS B N 1
ATOM 3343 C CA . LYS B 1 70 ? -1.825 6.898 13.477 1 67.62 70 LYS B CA 1
ATOM 3344 C C . LYS B 1 70 ? -2.828 7.914 12.938 1 67.62 70 LYS B C 1
ATOM 3346 O O . LYS B 1 70 ? -3.129 8.914 13.594 1 67.62 70 LYS B O 1
ATOM 3351 N N . ILE B 1 71 ? -3.43 7.621 11.852 1 71.19 71 ILE B N 1
ATOM 3352 C CA . ILE B 1 71 ? -4.23 8.609 11.133 1 71.19 71 ILE B CA 1
ATOM 3353 C C . ILE B 1 71 ? -5.555 8.828 11.867 1 71.19 71 ILE B C 1
ATOM 3355 O O . ILE B 1 71 ? -5.977 9.969 12.062 1 71.19 71 ILE B O 1
ATOM 3359 N N . ALA B 1 72 ? -6.055 7.758 12.414 1 77.44 72 ALA B N 1
ATOM 3360 C CA . ALA B 1 72 ? -7.383 7.855 13.016 1 77.44 72 ALA B CA 1
ATOM 3361 C C . ALA B 1 72 ? -7.34 8.664 14.312 1 77.44 72 ALA B C 1
ATOM 3363 O O . ALA B 1 72 ? -8.172 9.547 14.523 1 77.44 72 ALA B O 1
ATOM 3364 N N . VAL B 1 73 ? -6.379 8.398 15.117 1 80.94 73 VAL B N 1
ATOM 3365 C CA . VAL B 1 73 ? -6.309 9.078 16.406 1 80.94 73 VAL B CA 1
ATOM 3366 C C . VAL B 1 73 ? -5.938 10.539 16.203 1 80.94 73 VAL B C 1
ATOM 3368 O O . VAL B 1 73 ? -6.574 11.438 16.766 1 80.94 73 VAL B O 1
ATOM 3371 N N . SER B 1 74 ? -5 10.758 15.391 1 86.75 74 SER B N 1
ATOM 3372 C CA . SER B 1 74 ? -4.508 12.117 15.195 1 86.75 74 SER B CA 1
ATOM 3373 C C . SER B 1 74 ? -5.551 12.992 14.508 1 86.75 74 SER B C 1
ATOM 3375 O O . SER B 1 74 ? -5.773 14.141 14.914 1 86.75 74 SER B O 1
ATOM 3377 N N . GLN B 1 75 ? -6.203 12.461 13.547 1 85.88 75 GLN B N 1
ATOM 3378 C CA . GLN B 1 75 ? -7.16 13.273 12.797 1 85.88 75 GLN B CA 1
ATOM 3379 C C . GLN B 1 75 ? -8.406 13.555 13.633 1 85.88 75 GLN B C 1
ATOM 3381 O O . GLN B 1 75 ? -8.953 14.664 13.586 1 85.88 75 GLN B O 1
ATOM 3386 N N . ASN B 1 76 ? -8.883 12.57 14.367 1 87.25 76 ASN B N 1
ATOM 3387 C CA . ASN B 1 76 ? -10.055 12.789 15.203 1 87.25 76 ASN B CA 1
ATOM 3388 C C . ASN B 1 76 ? -9.766 13.797 16.312 1 87.25 76 ASN B C 1
ATOM 3390 O O . ASN B 1 76 ? -10.602 14.641 16.641 1 87.25 76 ASN B O 1
ATOM 3394 N N . LEU B 1 77 ? -8.609 13.711 16.844 1 89.25 77 LEU B N 1
ATOM 3395 C CA . LEU B 1 77 ? -8.227 14.672 17.875 1 89.25 77 LEU B CA 1
ATOM 3396 C C . LEU B 1 77 ? -8.047 16.062 17.266 1 89.25 77 LEU B C 1
ATOM 3398 O O . LEU B 1 77 ? -8.43 17.062 17.891 1 89.25 77 LEU B O 1
ATOM 3402 N N . ALA B 1 78 ? -7.504 16.078 16.125 1 89.5 78 ALA B N 1
ATOM 3403 C CA . ALA B 1 78 ? -7.258 17.359 15.477 1 89.5 78 ALA B CA 1
ATOM 3404 C C . ALA B 1 78 ? -8.57 18.062 15.141 1 89.5 78 ALA B C 1
ATOM 3406 O O . ALA B 1 78 ? -8.719 19.266 15.414 1 89.5 78 ALA B O 1
ATOM 3407 N N . PHE B 1 79 ? -9.484 17.375 14.617 1 88.19 79 PHE B N 1
ATOM 3408 C CA . PHE B 1 79 ? -10.742 18 14.219 1 88.19 79 PHE B CA 1
ATOM 3409 C C . PHE B 1 79 ? -11.609 18.281 15.438 1 88.19 79 PHE B C 1
ATOM 3411 O O . PHE B 1 79 ? -12.344 19.281 15.469 1 88.19 79 PHE B O 1
ATOM 3418 N N . LEU B 1 80 ? -11.547 17.391 16.359 1 87.06 80 LEU B N 1
ATOM 3419 C CA . LEU B 1 80 ? -12.234 17.688 17.609 1 87.06 80 LEU B CA 1
ATOM 3420 C C . LEU B 1 80 ? -11.641 18.938 18.266 1 87.06 80 LEU B C 1
ATOM 3422 O O . LEU B 1 80 ? -12.383 19.781 18.797 1 87.06 80 LEU B O 1
ATOM 3426 N N . GLY B 1 81 ? -10.328 19 18.234 1 89.44 81 GLY B N 1
ATOM 3427 C CA . GLY B 1 81 ? -9.672 20.188 18.766 1 89.44 81 GLY B CA 1
ATOM 3428 C C . GLY B 1 81 ? -10 21.453 18 1 89.44 81 GLY B C 1
ATOM 3429 O O . GLY B 1 81 ? -10.148 22.516 18.594 1 89.44 81 GLY B O 1
ATOM 3430 N N . LEU B 1 82 ? -10.094 21.281 16.766 1 86.69 82 LEU B N 1
ATOM 3431 C CA . LEU B 1 82 ? -10.438 22.422 15.898 1 86.69 82 LEU B CA 1
ATOM 3432 C C . LEU B 1 82 ? -11.828 22.953 16.219 1 86.69 82 LEU B C 1
ATOM 3434 O O . LEU B 1 82 ? -12.062 24.156 16.172 1 86.69 82 LEU B O 1
ATOM 3438 N N . SER B 1 83 ? -12.703 22.062 16.594 1 85.62 83 SER B N 1
ATOM 3439 C CA . SER B 1 83 ? -14.062 22.484 16.906 1 85.62 83 SER B CA 1
ATOM 3440 C C . SER B 1 83 ? -14.094 23.375 18.156 1 85.62 83 SER B C 1
ATOM 3442 O O . SER B 1 83 ? -14.969 24.219 18.281 1 85.62 83 SER B O 1
ATOM 3444 N N . TYR B 1 84 ? -13.023 23.203 18.984 1 84.12 84 TYR B N 1
ATOM 3445 C CA . TYR B 1 84 ? -12.969 23.984 20.234 1 84.12 84 TYR B CA 1
ATOM 3446 C C . TYR B 1 84 ? -11.969 25.125 20.109 1 84.12 84 TYR B C 1
ATOM 3448 O O . TYR B 1 84 ? -11.703 25.828 21.094 1 84.12 84 TYR B O 1
ATOM 3456 N N . SER B 1 85 ? -11.453 25.266 18.953 1 85.94 85 SER B N 1
ATOM 3457 C CA . SER B 1 85 ? -10.367 26.25 18.859 1 85.94 85 SER B CA 1
ATOM 3458 C C . SER B 1 85 ? -10.438 27.031 17.562 1 85.94 85 SER B C 1
ATOM 3460 O O . SER B 1 85 ? -11.492 27.109 16.922 1 85.94 85 SER B O 1
ATOM 3462 N N . SER B 1 86 ? -9.359 27.766 17.25 1 82.69 86 SER B N 1
ATOM 3463 C CA . SER B 1 86 ? -9.25 28.562 16.031 1 82.69 86 SER B CA 1
ATOM 3464 C C . SER B 1 86 ? -8.219 27.969 15.078 1 82.69 86 SER B C 1
ATOM 3466 O O . SER B 1 86 ? -7.367 27.172 15.492 1 82.69 86 SER B O 1
ATOM 3468 N N . PRO B 1 87 ? -8.398 28.266 13.828 1 84.12 87 PRO B N 1
ATOM 3469 C CA . PRO B 1 87 ? -7.453 27.75 12.836 1 84.12 87 PRO B CA 1
ATOM 3470 C C . PRO B 1 87 ? -6.008 28.125 13.148 1 84.12 87 PRO B C 1
ATOM 3472 O O . PRO B 1 87 ? -5.09 27.359 12.859 1 84.12 87 PRO B O 1
ATOM 3475 N N . ILE B 1 88 ? -5.773 29.297 13.75 1 85.56 88 ILE B N 1
ATOM 3476 C CA . ILE B 1 88 ? -4.41 29.703 14.062 1 85.56 88 ILE B CA 1
ATOM 3477 C C . ILE B 1 88 ? -3.838 28.812 15.156 1 85.56 88 ILE B C 1
ATOM 3479 O O . ILE B 1 88 ? -2.645 28.5 15.156 1 85.56 88 ILE B O 1
ATOM 3483 N N . LEU B 1 89 ? -4.668 28.438 16.062 1 87 89 LEU B N 1
ATOM 3484 C CA . LEU B 1 89 ? -4.23 27.531 17.125 1 87 89 LEU B CA 1
ATOM 3485 C C . LEU B 1 89 ? -3.881 26.156 16.547 1 87 89 LEU B C 1
ATOM 3487 O O . LEU B 1 89 ? -2.922 25.516 16.984 1 87 89 LEU B O 1
ATOM 3491 N N . VAL B 1 90 ? -4.668 25.703 15.57 1 88.38 90 VAL B N 1
ATOM 3492 C CA . VAL B 1 90 ? -4.398 24.438 14.906 1 88.38 90 VAL B CA 1
ATOM 3493 C C . VAL B 1 90 ? -3.035 24.484 14.219 1 88.38 90 VAL B C 1
ATOM 3495 O O . VAL B 1 90 ? -2.246 23.547 14.32 1 88.38 90 VAL B O 1
ATOM 3498 N N . CYS B 1 91 ? -2.807 25.531 13.602 1 89.19 91 CYS B N 1
ATOM 3499 C CA . CYS B 1 91 ? -1.54 25.703 12.898 1 89.19 91 CYS B CA 1
ATOM 3500 C C . CYS B 1 91 ? -0.374 25.734 13.883 1 89.19 91 CYS B C 1
ATOM 3502 O O . CYS B 1 91 ? 0.636 25.062 13.672 1 89.19 91 CYS B O 1
ATOM 3504 N N . ALA B 1 92 ? -0.519 26.5 14.922 1 89.69 92 ALA B N 1
ATOM 3505 C CA . ALA B 1 92 ? 0.542 26.641 15.914 1 89.69 92 ALA B CA 1
ATOM 3506 C C . ALA B 1 92 ? 0.851 25.297 16.578 1 89.69 92 ALA B C 1
ATOM 3508 O O . ALA B 1 92 ? 2.018 24.938 16.75 1 89.69 92 ALA B O 1
ATOM 3509 N N . MET B 1 93 ? -0.189 24.578 16.922 1 90.81 93 MET B N 1
ATOM 3510 C CA . MET B 1 93 ? 0.022 23.312 17.609 1 90.81 93 MET B CA 1
ATOM 3511 C C . MET B 1 93 ? 0.572 22.266 16.641 1 90.81 93 MET B C 1
ATOM 3513 O O . MET B 1 93 ? 1.309 21.359 17.047 1 90.81 93 MET B O 1
ATOM 3517 N N . GLY B 1 94 ? 0.231 22.406 15.383 1 91.44 94 GLY B N 1
ATOM 3518 C CA . GLY B 1 94 ? 0.817 21.531 14.375 1 91.44 94 GLY B CA 1
ATOM 3519 C C . GLY B 1 94 ? 2.322 21.688 14.25 1 91.44 94 GLY B C 1
ATOM 3520 O O . GLY B 1 94 ? 3.027 20.734 13.93 1 91.44 94 GLY B O 1
ATOM 3521 N N . LEU B 1 95 ? 2.795 22.859 14.594 1 93.19 95 LEU B N 1
ATOM 3522 C CA . LEU B 1 95 ? 4.219 23.156 14.5 1 93.19 95 LEU B CA 1
ATOM 3523 C C . LEU B 1 95 ? 4.98 22.531 15.664 1 93.19 95 LEU B C 1
ATOM 3525 O O . LEU B 1 95 ? 6.211 22.484 15.664 1 93.19 95 LEU B O 1
ATOM 3529 N N . MET B 1 96 ? 4.223 21.891 16.547 1 93.25 96 MET B N 1
ATOM 3530 C CA . MET B 1 96 ? 4.859 21.281 17.719 1 93.25 96 MET B CA 1
ATOM 3531 C C . MET B 1 96 ? 5.262 19.844 17.422 1 93.25 96 MET B C 1
ATOM 3533 O O . MET B 1 96 ? 5.848 19.156 18.266 1 93.25 96 MET B O 1
ATOM 3537 N N . LEU B 1 97 ? 5.027 19.406 16.266 1 91.88 97 LEU B N 1
ATOM 3538 C CA . LEU B 1 97 ? 5.293 18.016 15.914 1 91.88 97 LEU B CA 1
ATOM 3539 C C . LEU B 1 97 ? 6.77 17.688 16.094 1 91.88 97 LEU B C 1
ATOM 3541 O O . LEU B 1 97 ? 7.109 16.734 16.797 1 91.88 97 LEU B O 1
ATOM 3545 N N . PRO B 1 98 ? 7.684 18.453 15.539 1 90.75 98 PRO B N 1
ATOM 3546 C CA . PRO B 1 98 ? 9.094 18.109 15.734 1 90.75 98 PRO B CA 1
ATOM 3547 C C . PRO B 1 98 ? 9.531 18.234 17.188 1 90.75 98 PRO B C 1
ATOM 3549 O O . PRO B 1 98 ? 10.438 17.516 17.625 1 90.75 98 PRO B O 1
ATOM 3552 N N . THR B 1 99 ? 8.898 19.172 17.875 1 92.5 99 THR B N 1
ATOM 3553 C CA . THR B 1 99 ? 9.188 19.328 19.297 1 92.5 99 THR B CA 1
ATOM 3554 C C . THR B 1 99 ? 8.859 18.062 20.062 1 92.5 99 THR B C 1
ATOM 3556 O O . THR B 1 99 ? 9.695 17.531 20.797 1 92.5 99 THR B O 1
ATOM 3559 N N . PHE B 1 100 ? 7.711 17.547 19.844 1 93.38 100 PHE B N 1
ATOM 3560 C CA . PHE B 1 100 ? 7.293 16.328 20.531 1 93.38 100 PHE B CA 1
ATOM 3561 C C . PHE B 1 100 ? 8.109 15.141 20.047 1 93.38 100 PHE B C 1
ATOM 3563 O O . PHE B 1 100 ? 8.422 14.242 20.828 1 93.38 100 PHE B O 1
ATOM 3570 N N . SER B 1 101 ? 8.352 15.102 18.781 1 90.88 101 SER B N 1
ATOM 3571 C CA . SER B 1 101 ? 9.18 14.023 18.25 1 90.88 101 SER B CA 1
ATOM 3572 C C . SER B 1 101 ? 10.555 14 18.906 1 90.88 101 SER B C 1
ATOM 3574 O O . SER B 1 101 ? 11.078 12.938 19.234 1 90.88 101 SER B O 1
ATOM 3576 N N . PHE B 1 102 ? 11.109 15.18 19.094 1 90.94 102 PHE B N 1
ATOM 3577 C CA . PHE B 1 102 ? 12.43 15.281 19.719 1 90.94 102 PHE B CA 1
ATOM 3578 C C . PHE B 1 102 ? 12.367 14.859 21.188 1 90.94 102 PHE B C 1
ATOM 3580 O O . PHE B 1 102 ? 13.211 14.102 21.656 1 90.94 102 PHE B O 1
ATOM 3587 N N . LEU B 1 103 ? 11.398 15.32 21.844 1 91.12 103 LEU B N 1
ATOM 3588 C CA . LEU B 1 103 ? 11.242 14.977 23.25 1 91.12 103 LEU B CA 1
ATOM 3589 C C . LEU B 1 103 ? 11.047 13.469 23.422 1 91.12 103 LEU B C 1
ATOM 3591 O O . LEU B 1 103 ? 11.656 12.859 24.312 1 91.12 103 LEU B O 1
ATOM 3595 N N . LEU B 1 104 ? 10.273 12.938 22.594 1 89.5 104 LEU B N 1
ATOM 3596 C CA . LEU B 1 104 ? 10.031 11.5 22.656 1 89.5 104 LEU B CA 1
ATOM 3597 C C . LEU B 1 104 ? 11.289 10.719 22.312 1 89.5 104 LEU B C 1
ATOM 3599 O O . LEU B 1 104 ? 11.547 9.656 22.891 1 89.5 104 LEU B O 1
ATOM 3603 N N . SER B 1 105 ? 12.008 11.227 21.359 1 86.56 105 SER B N 1
ATOM 3604 C CA . SER B 1 105 ? 13.242 10.555 20.984 1 86.56 105 SER B CA 1
ATOM 3605 C C . SER B 1 105 ? 14.25 10.555 22.125 1 86.56 105 SER B C 1
ATOM 3607 O O . SER B 1 105 ? 15.023 9.602 22.281 1 86.56 105 SER B O 1
ATOM 3609 N N . ILE B 1 106 ? 14.281 11.594 22.953 1 85.25 106 ILE B N 1
ATOM 3610 C CA . ILE B 1 106 ? 15.148 11.664 24.125 1 85.25 106 ILE B CA 1
ATOM 3611 C C . ILE B 1 106 ? 14.688 10.648 25.172 1 85.25 106 ILE B C 1
ATOM 3613 O O . ILE B 1 106 ? 15.508 9.945 25.75 1 85.25 106 ILE B O 1
ATOM 3617 N N . ILE B 1 107 ? 13.406 10.586 25.312 1 84.5 107 ILE B N 1
ATOM 3618 C CA . ILE B 1 107 ? 12.82 9.703 26.312 1 84.5 107 ILE B CA 1
ATOM 3619 C C . ILE B 1 107 ? 13.102 8.25 25.953 1 84.5 107 ILE B C 1
ATOM 3621 O O . ILE B 1 107 ? 13.414 7.434 26.812 1 84.5 107 ILE B O 1
ATOM 3625 N N . LEU B 1 108 ? 13.031 7.957 24.672 1 81.88 108 LEU B N 1
ATOM 3626 C CA . LEU B 1 108 ? 13.234 6.586 24.219 1 81.88 108 LEU B CA 1
ATOM 3627 C C . LEU B 1 108 ? 14.711 6.305 23.984 1 81.88 108 LEU B C 1
ATOM 3629 O O . LEU B 1 108 ? 15.086 5.203 23.578 1 81.88 108 LEU B O 1
ATOM 3633 N N . ARG B 1 109 ? 15.602 7.199 24.25 1 71 109 ARG B N 1
ATOM 3634 C CA . ARG B 1 109 ? 17.062 7.078 24.172 1 71 109 ARG B CA 1
ATOM 3635 C C . ARG B 1 109 ? 17.5 6.641 22.766 1 71 109 ARG B C 1
ATOM 3637 O O . ARG B 1 109 ? 18.328 5.746 22.625 1 71 109 ARG B O 1
ATOM 3644 N N . ARG B 1 110 ? 16.844 7.203 21.875 1 71.38 110 ARG B N 1
ATOM 3645 C CA . ARG B 1 110 ? 17.188 6.859 20.5 1 71.38 110 ARG B CA 1
ATOM 3646 C C . ARG B 1 110 ? 18.219 7.836 19.938 1 71.38 110 ARG B C 1
ATOM 3648 O O . ARG B 1 110 ? 18.891 7.527 18.953 1 71.38 110 ARG B O 1
ATOM 3655 N N . THR B 1 111 ? 18.266 9.023 20.531 1 66.12 111 THR B N 1
ATOM 3656 C CA . THR B 1 111 ? 19.188 10.031 20.016 1 66.12 111 THR B CA 1
ATOM 3657 C C . THR B 1 111 ? 20.469 10.055 20.844 1 66.12 111 THR B C 1
ATOM 3659 O O . THR B 1 111 ? 20.438 9.781 22.047 1 66.12 111 THR B O 1
ATOM 3662 N N . LYS B 1 112 ? 21.531 10.125 20.047 1 67.12 112 LYS B N 1
ATOM 3663 C CA . LYS B 1 112 ? 22.797 10.344 20.734 1 67.12 112 LYS B CA 1
ATOM 3664 C C . LYS B 1 112 ? 22.828 11.703 21.422 1 67.12 112 LYS B C 1
ATOM 3666 O O . LYS B 1 112 ? 22.641 12.742 20.781 1 67.12 112 LYS B O 1
ATOM 3671 N N . THR B 1 113 ? 22.719 11.664 22.703 1 74.44 113 THR B N 1
ATOM 3672 C CA . THR B 1 113 ? 22.688 12.914 23.453 1 74.44 113 THR B CA 1
ATOM 3673 C C . THR B 1 113 ? 24.109 13.469 23.625 1 74.44 113 THR B C 1
ATOM 3675 O O . THR B 1 113 ? 24.781 13.164 24.609 1 74.44 113 THR B O 1
ATOM 3678 N N . ASP B 1 114 ? 24.531 13.922 22.484 1 77.5 114 ASP B N 1
ATOM 3679 C CA . ASP B 1 114 ? 25.812 14.633 22.594 1 77.5 114 ASP B CA 1
ATOM 3680 C C . ASP B 1 114 ? 25.578 16.125 22.844 1 77.5 114 ASP B C 1
ATOM 3682 O O . ASP B 1 114 ? 25.328 16.891 21.922 1 77.5 114 ASP B O 1
ATOM 3686 N N . TRP B 1 115 ? 25.75 16.5 24.094 1 79.56 115 TRP B N 1
ATOM 3687 C CA . TRP B 1 115 ? 25.469 17.859 24.5 1 79.56 115 TRP B CA 1
ATOM 3688 C C . TRP B 1 115 ? 26.406 18.844 23.812 1 79.56 115 TRP B C 1
ATOM 3690 O O . TRP B 1 115 ? 26.109 20.031 23.719 1 79.56 115 TRP B O 1
ATOM 3700 N N . ARG B 1 116 ? 27.578 18.312 23.312 1 76.69 116 ARG B N 1
ATOM 3701 C CA . ARG B 1 116 ? 28.578 19.188 22.688 1 76.69 116 ARG B CA 1
ATOM 3702 C C . ARG B 1 116 ? 28.281 19.375 21.203 1 76.69 116 ARG B C 1
ATOM 3704 O O . ARG B 1 116 ? 28.828 20.281 20.578 1 76.69 116 ARG B O 1
ATOM 3711 N N . SER B 1 117 ? 27.281 18.75 20.734 1 85.88 117 SER B N 1
ATOM 3712 C CA . SER B 1 117 ? 26.984 18.859 19.312 1 85.88 117 SER B CA 1
ATOM 3713 C C . SER B 1 117 ? 26.062 20.047 19.016 1 85.88 117 SER B C 1
ATOM 3715 O O . SER B 1 117 ? 25.109 20.281 19.75 1 85.88 117 SER B O 1
ATOM 3717 N N . SER B 1 118 ? 26.438 20.938 18.094 1 88.25 118 SER B N 1
ATOM 3718 C CA . SER B 1 118 ? 25.641 22.109 17.703 1 88.25 118 SER B CA 1
ATOM 3719 C C . SER B 1 118 ? 24.234 21.703 17.281 1 88.25 118 SER B C 1
ATOM 3721 O O . SER B 1 118 ? 23.281 22.453 17.484 1 88.25 118 SER B O 1
ATOM 3723 N N . SER B 1 119 ? 24.156 20.531 16.75 1 89 119 SER B N 1
ATOM 3724 C CA . SER B 1 119 ? 22.844 20.047 16.312 1 89 119 SER B CA 1
ATOM 3725 C C . SER B 1 119 ? 21.938 19.766 17.5 1 89 119 SER B C 1
ATOM 3727 O O . SER B 1 119 ? 20.766 20.125 17.5 1 89 119 SER B O 1
ATOM 3729 N N . PHE B 1 120 ? 22.422 19.156 18.484 1 90.19 120 PHE B N 1
ATOM 3730 C CA . PHE B 1 120 ? 21.641 18.828 19.672 1 90.19 120 PHE B CA 1
ATOM 3731 C C . PHE B 1 120 ? 21.234 20.094 20.422 1 90.19 120 PHE B C 1
ATOM 3733 O O . PHE B 1 120 ? 20.109 20.219 20.891 1 90.19 120 PHE B O 1
ATOM 3740 N N . GLN B 1 121 ? 22.172 21.047 20.547 1 92.69 121 GLN B N 1
ATOM 3741 C CA . GLN B 1 121 ? 21.891 22.312 21.203 1 92.69 121 GLN B CA 1
ATOM 3742 C C . GLN B 1 121 ? 20.781 23.078 20.5 1 92.69 121 GLN B C 1
ATOM 3744 O O . GLN B 1 121 ? 19.891 23.656 21.141 1 92.69 121 GLN B O 1
ATOM 3749 N N . ALA B 1 122 ? 20.859 23.094 19.219 1 93.44 122 ALA B N 1
ATOM 3750 C CA . ALA B 1 122 ? 19.828 23.766 18.438 1 93.44 122 ALA B CA 1
ATOM 3751 C C . ALA B 1 122 ? 18.469 23.125 18.688 1 93.44 122 ALA B C 1
ATOM 3753 O O . ALA B 1 122 ? 17.453 23.844 18.812 1 93.44 122 ALA B O 1
ATOM 3754 N N . LYS B 1 123 ? 18.391 21.891 18.75 1 94.06 123 LYS B N 1
ATOM 3755 C CA . LYS B 1 123 ? 17.125 21.172 18.969 1 94.06 123 LYS B CA 1
ATOM 3756 C C . LYS B 1 123 ? 16.578 21.469 20.359 1 94.06 123 LYS B C 1
ATOM 3758 O O . LYS B 1 123 ? 15.367 21.641 20.531 1 94.06 123 LYS B O 1
ATOM 3763 N N . VAL B 1 124 ? 17.453 21.531 21.328 1 94.06 124 VAL B N 1
ATOM 3764 C CA . VAL B 1 124 ? 17.031 21.812 22.703 1 94.06 124 VAL B CA 1
ATOM 3765 C C . VAL B 1 124 ? 16.5 23.234 22.797 1 94.06 124 VAL B C 1
ATOM 3767 O O . VAL B 1 124 ? 15.422 23.469 23.344 1 94.06 124 VAL B O 1
ATOM 3770 N N . VAL B 1 125 ? 17.266 24.172 22.266 1 95.31 125 VAL B N 1
ATOM 3771 C CA . VAL B 1 125 ? 16.844 25.578 22.281 1 95.31 125 VAL B CA 1
ATOM 3772 C C . VAL B 1 125 ? 15.531 25.734 21.516 1 95.31 125 VAL B C 1
ATOM 3774 O O . VAL B 1 125 ? 14.625 26.438 21.969 1 95.31 125 VAL B O 1
ATOM 3777 N N . GLY B 1 126 ? 15.492 25.125 20.344 1 96.19 126 GLY B N 1
ATOM 3778 C CA . GLY B 1 126 ? 14.258 25.156 19.578 1 96.19 126 GLY B CA 1
ATOM 3779 C C . GLY B 1 126 ? 13.062 24.609 20.328 1 96.19 126 GLY B C 1
ATOM 3780 O O . GLY B 1 126 ? 11.961 25.141 20.234 1 96.19 126 GLY B O 1
ATOM 3781 N N . THR B 1 127 ? 13.273 23.562 21.047 1 95.56 127 THR B N 1
ATOM 3782 C CA . THR B 1 127 ? 12.219 22.938 21.844 1 95.56 127 THR B CA 1
ATOM 3783 C C . THR B 1 127 ? 11.719 23.891 22.922 1 95.56 127 THR B C 1
ATOM 3785 O O . THR B 1 127 ? 10.508 24.047 23.109 1 95.56 127 THR B O 1
ATOM 3788 N N . ILE B 1 128 ? 12.625 24.547 23.578 1 95.81 128 ILE B N 1
ATOM 3789 C CA . ILE B 1 128 ? 12.266 25.5 24.625 1 95.81 128 ILE B CA 1
ATOM 3790 C C . ILE B 1 128 ? 11.461 26.656 24.016 1 95.81 128 ILE B C 1
ATOM 3792 O O . ILE B 1 128 ? 10.414 27.031 24.547 1 95.81 128 ILE B O 1
ATOM 3796 N N . ILE B 1 129 ? 11.922 27.156 22.938 1 96.06 129 ILE B N 1
ATOM 3797 C CA . ILE B 1 129 ? 11.25 28.266 22.266 1 96.06 129 ILE B CA 1
ATOM 3798 C C . ILE B 1 129 ? 9.852 27.828 21.828 1 96.06 129 ILE B C 1
ATOM 3800 O O . ILE B 1 129 ? 8.883 28.578 21.984 1 96.06 129 ILE B O 1
ATOM 3804 N N . SER B 1 130 ? 9.766 26.656 21.234 1 95.81 130 SER B N 1
ATOM 3805 C CA . SER B 1 130 ? 8.484 26.141 20.766 1 95.81 130 SER B CA 1
ATOM 3806 C C . SER B 1 130 ? 7.492 25.969 21.906 1 95.81 130 SER B C 1
ATOM 3808 O O . SER B 1 130 ? 6.316 26.312 21.766 1 95.81 130 SER B O 1
ATOM 3810 N N . ILE B 1 131 ? 7.938 25.453 23.016 1 94 131 ILE B N 1
ATOM 3811 C CA . ILE B 1 131 ? 7.07 25.25 24.172 1 94 131 ILE B CA 1
ATOM 3812 C C . ILE B 1 131 ? 6.602 26.594 24.703 1 94 131 ILE B C 1
ATOM 3814 O O . ILE B 1 131 ? 5.426 26.766 25.047 1 94 131 ILE B O 1
ATOM 3818 N N . MET B 1 132 ? 7.477 27.516 24.781 1 94.06 132 MET B N 1
ATOM 3819 C CA . MET B 1 132 ? 7.105 28.859 25.219 1 94.06 132 MET B CA 1
ATOM 3820 C C . MET B 1 132 ? 6.055 29.469 24.297 1 94.06 132 MET B C 1
ATOM 3822 O O . MET B 1 132 ? 5.098 30.094 24.75 1 94.06 132 MET B O 1
ATOM 3826 N N . GLY B 1 133 ? 6.281 29.312 23.016 1 93.62 133 GLY B N 1
ATOM 3827 C CA . GLY B 1 133 ? 5.301 29.781 22.062 1 93.62 133 GLY B CA 1
ATOM 3828 C C . GLY B 1 133 ? 3.938 29.141 22.234 1 93.62 133 GLY B C 1
ATOM 3829 O O . GLY B 1 133 ? 2.91 29.812 22.141 1 93.62 133 GLY B O 1
ATOM 3830 N N . ALA B 1 134 ? 3.924 27.844 22.453 1 91.38 134 ALA B N 1
ATOM 3831 C CA . ALA B 1 134 ? 2.68 27.109 22.656 1 91.38 134 ALA B CA 1
ATOM 3832 C C . ALA B 1 134 ? 1.94 27.625 23.891 1 91.38 134 ALA B C 1
ATOM 3834 O O . ALA B 1 134 ? 0.713 27.75 23.875 1 91.38 134 ALA B O 1
ATOM 3835 N N . ILE B 1 135 ? 2.67 27.906 24.953 1 89.12 135 ILE B N 1
ATOM 3836 C CA . ILE B 1 135 ? 2.078 28.438 26.172 1 89.12 135 ILE B CA 1
ATOM 3837 C C . ILE B 1 135 ? 1.465 29.797 25.906 1 89.12 135 ILE B C 1
ATOM 3839 O O . ILE B 1 135 ? 0.359 30.094 26.359 1 89.12 135 ILE B O 1
ATOM 3843 N N . VAL B 1 136 ? 2.16 30.594 25.141 1 89.88 136 VAL B N 1
ATOM 3844 C CA . VAL B 1 136 ? 1.682 31.938 24.828 1 89.88 136 VAL B CA 1
ATOM 3845 C C . VAL B 1 136 ? 0.401 31.844 24 1 89.88 136 VAL B C 1
ATOM 3847 O O . VAL B 1 136 ? -0.575 32.562 24.281 1 89.88 136 VAL B O 1
ATOM 3850 N N . VAL B 1 137 ? 0.394 31.016 23.047 1 87.88 137 VAL B N 1
ATOM 3851 C CA . VAL B 1 137 ? -0.767 30.891 22.172 1 87.88 137 VAL B CA 1
ATOM 3852 C C . VAL B 1 137 ? -1.977 30.422 22.969 1 87.88 137 VAL B C 1
ATOM 3854 O O . VAL B 1 137 ? -3.107 30.828 22.703 1 87.88 137 VAL B O 1
ATOM 3857 N N . GLU B 1 138 ? -1.764 29.594 23.938 1 85.12 138 GLU B N 1
ATOM 3858 C CA . GLU B 1 138 ? -2.85 28.969 24.688 1 85.12 138 GLU B CA 1
ATOM 3859 C C . GLU B 1 138 ? -3.328 29.875 25.812 1 85.12 138 GLU B C 1
ATOM 3861 O O . GLU B 1 138 ? -4.523 29.922 26.109 1 85.12 138 GLU B O 1
ATOM 3866 N N . LEU B 1 139 ? -2.463 30.578 26.453 1 83.06 139 LEU B N 1
ATOM 3867 C CA . LEU B 1 139 ? -2.834 31.234 27.688 1 83.06 139 LEU B CA 1
ATOM 3868 C C . LEU B 1 139 ? -2.982 32.75 27.484 1 83.06 139 LEU B C 1
ATOM 3870 O O . LEU B 1 139 ? -3.691 33.406 28.234 1 83.06 139 LEU B O 1
ATOM 3874 N N . TYR B 1 140 ? -2.273 33.281 26.5 1 79.69 140 TYR B N 1
ATOM 3875 C CA . TYR B 1 140 ? -2.324 34.719 26.281 1 79.69 140 TYR B CA 1
ATOM 3876 C C . TYR B 1 140 ? -3.252 35.062 25.125 1 79.69 140 TYR B C 1
ATOM 3878 O O . TYR B 1 140 ? -2.934 34.781 23.969 1 79.69 140 TYR B O 1
ATOM 3886 N N . LYS B 1 141 ? -4.363 35.562 25.266 1 73.12 141 LYS B N 1
ATOM 3887 C CA . LYS B 1 141 ? -5.281 35.938 24.188 1 73.12 141 LYS B CA 1
ATOM 3888 C C . LYS B 1 141 ? -5.012 37.344 23.688 1 73.12 141 LYS B C 1
ATOM 3890 O O . LYS B 1 141 ? -4.844 37.562 22.484 1 73.12 141 LYS B O 1
ATOM 3895 N N . GLY B 1 142 ? -4.617 38.219 24.484 1 71.88 142 GLY B N 1
ATOM 3896 C CA . GLY B 1 142 ? -4.355 39.594 24.109 1 71.88 142 GLY B CA 1
ATOM 3897 C C . GLY B 1 142 ? -5.539 40.281 23.438 1 71.88 142 GLY B C 1
ATOM 3898 O O . GLY B 1 142 ? -6.633 39.719 23.375 1 71.88 142 GLY B O 1
ATOM 3899 N N . PRO B 1 143 ? -5.41 41.5 22.984 1 74.88 143 PRO B N 1
ATOM 3900 C CA . PRO B 1 143 ? -6.5 42.219 22.344 1 74.88 143 PRO B CA 1
ATOM 3901 C C . PRO B 1 143 ? -6.852 41.688 20.969 1 74.88 143 PRO B C 1
ATOM 3903 O O . PRO B 1 143 ? -6.043 40.969 20.344 1 74.88 143 PRO B O 1
ATOM 3906 N N . TYR B 1 144 ? -8.117 41.906 20.516 1 75.19 144 TYR B N 1
ATOM 3907 C CA . TYR B 1 144 ? -8.609 41.469 19.219 1 75.19 144 TYR B CA 1
ATOM 3908 C C . TYR B 1 144 ? -7.957 42.281 18.094 1 75.19 144 TYR B C 1
ATOM 3910 O O . TYR B 1 144 ? -7.746 43.5 18.234 1 75.19 144 TYR B O 1
ATOM 3918 N N . ILE B 1 145 ? -7.508 41.531 17.172 1 71.31 145 ILE B N 1
ATOM 3919 C CA . ILE B 1 145 ? -6.969 42.188 15.992 1 71.31 145 ILE B CA 1
ATOM 3920 C C . ILE B 1 145 ? -8.109 42.594 15.055 1 71.31 145 ILE B C 1
ATOM 3922 O O . ILE B 1 145 ? -8.852 41.719 14.57 1 71.31 145 ILE B O 1
ATOM 3926 N N . ARG B 1 146 ? -8.602 43.938 15.023 1 60.72 146 ARG B N 1
ATOM 3927 C CA . ARG B 1 146 ? -9.672 44.438 14.172 1 60.72 146 ARG B CA 1
ATOM 3928 C C . ARG B 1 146 ? -9.172 44.656 12.742 1 60.72 146 ARG B C 1
ATOM 3930 O O . ARG B 1 146 ? -8.039 45.094 12.539 1 60.72 146 ARG B O 1
ATOM 3937 N N . PRO B 1 147 ? -9.805 43.906 11.758 1 56.97 147 PRO B N 1
ATOM 3938 C CA . PRO B 1 147 ? -9.406 44.188 10.383 1 56.97 147 PRO B CA 1
ATOM 3939 C C . PRO B 1 147 ? -9.32 45.688 10.094 1 56.97 147 PRO B C 1
ATOM 3941 O O . PRO B 1 147 ? -10.117 46.469 10.625 1 56.97 147 PRO B O 1
ATOM 3944 N N . SER B 1 148 ? -8.258 46.25 9.883 1 49.25 148 SER B N 1
ATOM 3945 C CA . SER B 1 148 ? -8.258 47.656 9.453 1 49.25 148 SER B CA 1
ATOM 3946 C C . SER B 1 148 ? -9.328 47.906 8.391 1 49.25 148 SER B C 1
ATOM 3948 O O . SER B 1 148 ? -9.688 47 7.641 1 49.25 148 SER B O 1
ATOM 3950 N N . SER B 1 149 ? -10.25 48.938 8.477 1 44.12 149 SER B N 1
ATOM 3951 C CA . SER B 1 149 ? -11.164 49.5 7.488 1 44.12 149 SER B CA 1
ATOM 3952 C C . SER B 1 149 ? -10.648 49.281 6.07 1 44.12 149 SER B C 1
ATOM 3954 O O . SER B 1 149 ? -11.359 49.531 5.098 1 44.12 149 SER B O 1
ATOM 3956 N N . VAL B 1 150 ? -9.539 49.25 5.77 1 41.41 150 VAL B N 1
ATOM 3957 C CA . VAL B 1 150 ? -8.945 49.25 4.438 1 41.41 150 VAL B CA 1
ATOM 3958 C C . VAL B 1 150 ? -9.273 47.969 3.703 1 41.41 150 VAL B C 1
ATOM 3960 O O . VAL B 1 150 ? -9.516 47.969 2.494 1 41.41 150 VAL B O 1
ATOM 3963 N N . LEU B 1 151 ? -9.227 46.844 4.258 1 44 151 LEU B N 1
ATOM 3964 C CA . LEU B 1 151 ? -9.531 45.594 3.529 1 44 151 LEU B CA 1
ATOM 3965 C C . LEU B 1 151 ? -11.031 45.469 3.309 1 44 151 LEU B C 1
ATOM 3967 O O . LEU B 1 151 ? -11.477 44.562 2.582 1 44 151 LEU B O 1
ATOM 3971 N N . SER B 1 152 ? -11.898 45.969 4.078 1 41.62 152 SER B N 1
ATOM 3972 C CA . SER B 1 152 ? -13.344 46.031 3.92 1 41.62 152 SER B CA 1
ATOM 3973 C C . SER B 1 152 ? -13.734 46.688 2.59 1 41.62 152 SER B C 1
ATOM 3975 O O . SER B 1 152 ? -14.852 46.5 2.111 1 41.62 152 SER B O 1
ATOM 3977 N N . SER B 1 153 ? -13.141 47.719 2.131 1 38.62 153 SER B N 1
ATOM 3978 C CA . SER B 1 153 ? -13.656 48.438 0.962 1 38.62 153 SER B CA 1
ATOM 3979 C C . SER B 1 153 ? -13.414 47.625 -0.315 1 38.62 153 SER B C 1
ATOM 3981 O O . SER B 1 153 ? -13.852 48.031 -1.396 1 38.62 153 SER B O 1
ATOM 3983 N N . SER B 1 154 ? -12.344 46.938 -0.514 1 37.75 154 SER B N 1
ATOM 3984 C CA . SER B 1 154 ? -12.148 46.438 -1.87 1 37.75 154 SER B CA 1
ATOM 3985 C C . SER B 1 154 ? -13.109 45.312 -2.18 1 37.75 154 SER B C 1
ATOM 3987 O O . SER B 1 154 ? -13.586 44.625 -1.271 1 37.75 154 SER B O 1
ATOM 3989 N N . SER B 1 155 ? -13.688 45.219 -3.438 1 39.84 155 SER B N 1
ATOM 3990 C CA . SER B 1 155 ? -14.625 44.312 -4.094 1 39.84 155 SER B CA 1
ATOM 3991 C C . SER B 1 155 ? -14.336 42.875 -3.725 1 39.84 155 SER B C 1
ATOM 3993 O O . SER B 1 155 ? -15.227 42 -3.799 1 39.84 155 SER B O 1
ATOM 3995 N N . TYR B 1 156 ? -13.141 42.562 -3.703 1 38.28 156 TYR B N 1
ATOM 3996 C CA . TYR B 1 156 ? -12.82 41.156 -3.477 1 38.28 156 TYR B CA 1
ATOM 3997 C C . TYR B 1 156 ? -13.148 40.75 -2.047 1 38.28 156 TYR B C 1
ATOM 3999 O O . TYR B 1 156 ? -13.32 39.562 -1.761 1 38.28 156 TYR B O 1
ATOM 4007 N N . SER B 1 157 ? -13.156 41.625 -1.087 1 41.78 157 SER B N 1
ATOM 4008 C CA . SER B 1 157 ? -13.492 41.438 0.316 1 41.78 157 SER B CA 1
ATOM 4009 C C . SER B 1 157 ? -14.961 41.062 0.478 1 41.78 157 SER B C 1
ATOM 4011 O O . SER B 1 157 ? -15.328 40.312 1.397 1 41.78 157 SER B O 1
ATOM 4013 N N . VAL B 1 158 ? -15.828 41.75 -0.286 1 40.59 158 VAL B N 1
ATOM 4014 C CA . VAL B 1 158 ? -17.25 41.406 -0.305 1 40.59 158 VAL B CA 1
ATOM 4015 C C . VAL B 1 158 ? -17.422 39.906 -0.659 1 40.59 158 VAL B C 1
ATOM 4017 O O . VAL B 1 158 ? -18.266 39.219 -0.087 1 40.59 158 VAL B O 1
ATOM 4020 N N . LEU B 1 159 ? -16.688 39.531 -1.622 1 37.47 159 LEU B N 1
ATOM 4021 C CA . LEU B 1 159 ? -16.812 38.125 -2.027 1 37.47 159 LEU B CA 1
ATOM 4022 C C . LEU B 1 159 ? -16.375 37.188 -0.899 1 37.47 159 LEU B C 1
ATOM 4024 O O . LEU B 1 159 ? -17.047 36.188 -0.631 1 37.47 159 LEU B O 1
ATOM 4028 N N . PHE B 1 160 ? -15.234 37.562 -0.367 1 40.97 160 PHE B N 1
ATOM 4029 C CA . PHE B 1 160 ? -14.758 36.781 0.768 1 40.97 160 PHE B CA 1
ATOM 4030 C C . PHE B 1 160 ? -15.586 37.062 2.012 1 40.97 160 PHE B C 1
ATOM 4032 O O . PHE B 1 160 ? -15.82 36.188 2.828 1 40.97 160 PHE B O 1
ATOM 4039 N N . GLN B 1 161 ? -16.016 38.375 2.227 1 41.28 161 GLN B N 1
ATOM 4040 C CA . GLN B 1 161 ? -16.938 38.719 3.303 1 41.28 161 GLN B CA 1
ATOM 4041 C C . GLN B 1 161 ? -18.266 38.031 3.146 1 41.28 161 GLN B C 1
ATOM 4043 O O . GLN B 1 161 ? -18.859 37.562 4.133 1 41.28 161 GLN B O 1
ATOM 4048 N N . LYS B 1 162 ? -18.906 38.25 1.99 1 39.97 162 LYS B N 1
ATOM 4049 C CA . LYS B 1 162 ? -20.125 37.5 1.725 1 39.97 162 LYS B CA 1
ATOM 4050 C C . LYS B 1 162 ? -19.891 36 1.888 1 39.97 162 LYS B C 1
ATOM 4052 O O . LYS B 1 162 ? -20.75 35.281 2.418 1 39.97 162 LYS B O 1
ATOM 4057 N N . ALA B 1 163 ? -18.828 35.562 1.304 1 38.47 163 ALA B N 1
ATOM 4058 C CA . ALA B 1 163 ? -18.469 34.156 1.589 1 38.47 163 ALA B CA 1
ATOM 4059 C C . ALA B 1 163 ? -18.203 33.969 3.08 1 38.47 163 ALA B C 1
ATOM 4061 O O . ALA B 1 163 ? -18.547 32.906 3.635 1 38.47 163 ALA B O 1
ATOM 4062 N N . GLY B 1 164 ? -17.531 34.938 3.736 1 38.69 164 GLY B N 1
ATOM 4063 C CA . GLY B 1 164 ? -17.312 35 5.172 1 38.69 164 GLY B CA 1
ATOM 4064 C C . GLY B 1 164 ? -18.594 35.25 5.957 1 38.69 164 GLY B C 1
ATOM 4065 O O . GLY B 1 164 ? -18.688 34.875 7.121 1 38.69 164 GLY B O 1
ATOM 4066 N N . GLN B 1 165 ? -19.469 36.312 5.551 1 37.56 165 GLN B N 1
ATOM 4067 C CA . GLN B 1 165 ? -20.766 36.5 6.199 1 37.56 165 GLN B CA 1
ATOM 4068 C C . GLN B 1 165 ? -21.5 35.188 6.352 1 37.56 165 GLN B C 1
ATOM 4070 O O . GLN B 1 165 ? -22.203 34.969 7.34 1 37.56 165 GLN B O 1
ATOM 4075 N N . TYR B 1 166 ? -21.531 34.531 5.309 1 33.31 166 TYR B N 1
ATOM 4076 C CA . TYR B 1 166 ? -22.078 33.188 5.422 1 33.31 166 TYR B CA 1
ATOM 4077 C C . TYR B 1 166 ? -21.219 32.312 6.32 1 33.31 166 TYR B C 1
ATOM 4079 O O . TYR B 1 166 ? -21.656 31.281 6.809 1 33.31 166 TYR B O 1
ATOM 4087 N N . LEU B 1 167 ? -19.984 32.688 6.301 1 33.09 167 LEU B N 1
ATOM 4088 C CA . LEU B 1 167 ? -19.016 32.031 7.18 1 33.09 167 LEU B CA 1
ATOM 4089 C C . LEU B 1 167 ? -18.984 32.688 8.547 1 33.09 167 LEU B C 1
ATOM 4091 O O . LEU B 1 167 ? -17.906 32.969 9.078 1 33.09 167 LEU B O 1
ATOM 4095 N N . VAL B 1 168 ? -19.922 33.594 8.867 1 31.8 168 VAL B N 1
ATOM 4096 C CA . VAL B 1 168 ? -20.031 34.312 10.141 1 31.8 168 VAL B CA 1
ATOM 4097 C C . VAL B 1 168 ? -19.734 33.344 11.289 1 31.8 168 VAL B C 1
ATOM 4099 O O . VAL B 1 168 ? -20.438 32.344 11.453 1 31.8 168 VAL B O 1
ATOM 4102 N N . PHE B 1 169 ? -18.562 33.375 11.648 1 34.38 169 PHE B N 1
ATOM 4103 C CA . PHE B 1 169 ? -18 32.75 12.844 1 34.38 169 PHE B CA 1
ATOM 4104 C C . PHE B 1 169 ? -18.75 33.219 14.086 1 34.38 169 PHE B C 1
ATOM 4106 O O . PHE B 1 169 ? -18.422 34.25 14.664 1 34.38 169 PHE B O 1
ATOM 4113 N N . SER B 1 170 ? -20.062 33.531 14.094 1 31.58 170 SER B N 1
ATOM 4114 C CA . SER B 1 170 ? -20.766 34.125 15.227 1 31.58 170 SER B CA 1
ATOM 4115 C C . SER B 1 170 ? -20.5 33.344 16.516 1 31.58 170 SER B C 1
ATOM 4117 O O . SER B 1 170 ? -20.828 33.781 17.609 1 31.58 170 SER B O 1
ATOM 4119 N N . SER B 1 171 ? -20.703 31.969 16.562 1 35.88 171 SER B N 1
ATOM 4120 C CA . SER B 1 171 ? -21.312 31.594 17.828 1 35.88 171 SER B CA 1
ATOM 4121 C C . SER B 1 171 ? -20.328 31.719 18.984 1 35.88 171 SER B C 1
ATOM 4123 O O . SER B 1 171 ? -19.188 31.297 18.891 1 35.88 171 SER B O 1
ATOM 4125 N N . PRO B 1 172 ? -20.562 32.562 20.016 1 37.09 172 PRO B N 1
ATOM 4126 C CA . PRO B 1 172 ? -19.969 32.656 21.359 1 37.09 172 PRO B CA 1
ATOM 4127 C C . PRO B 1 172 ? -19.719 31.281 21.984 1 37.09 172 PRO B C 1
ATOM 4129 O O . PRO B 1 172 ? -19.625 31.172 23.219 1 37.09 172 PRO B O 1
ATOM 4132 N N . ALA B 1 173 ? -20.141 30.203 21.484 1 41.53 173 ALA B N 1
ATOM 4133 C CA . ALA B 1 173 ? -20.016 29.078 22.406 1 41.53 173 ALA B CA 1
ATOM 4134 C C . ALA B 1 173 ? -18.703 29.141 23.188 1 41.53 173 ALA B C 1
ATOM 4136 O O . ALA B 1 173 ? -17.703 29.625 22.688 1 41.53 173 ALA B O 1
ATOM 4137 N N . THR B 1 174 ? -18.672 29.125 24.531 1 44.09 174 THR B N 1
ATOM 4138 C CA . THR B 1 174 ? -17.656 29 25.578 1 44.09 174 THR B CA 1
ATOM 4139 C C . THR B 1 174 ? -16.484 28.156 25.078 1 44.09 174 THR B C 1
ATOM 4141 O O . THR B 1 174 ? -16.594 26.938 24.953 1 44.09 174 THR B O 1
ATOM 4144 N N . GLU B 1 175 ? -15.805 28.484 23.984 1 54.22 175 GLU B N 1
ATOM 4145 C CA . GLU B 1 175 ? -14.625 27.938 23.344 1 54.22 175 GLU B CA 1
ATOM 4146 C C . GLU B 1 175 ? -13.594 27.484 24.375 1 54.22 175 GLU B C 1
ATOM 4148 O O . GLU B 1 175 ? -13.109 28.281 25.172 1 54.22 175 GLU B O 1
ATOM 4153 N N . HIS B 1 176 ? -13.82 26.453 25.031 1 72.5 176 HIS B N 1
ATOM 4154 C CA . HIS B 1 176 ? -12.781 25.875 25.875 1 72.5 176 HIS B CA 1
ATOM 4155 C C . HIS B 1 176 ? -11.469 25.719 25.109 1 72.5 176 HIS B C 1
ATOM 4157 O O . HIS B 1 176 ? -11.109 24.625 24.703 1 72.5 176 HIS B O 1
ATOM 4163 N N . TRP B 1 177 ? -10.844 26.953 24.922 1 76.94 177 TRP B N 1
ATOM 4164 C CA . TRP B 1 177 ? -9.602 27.094 24.172 1 76.94 177 TRP B CA 1
ATOM 4165 C C . TRP B 1 177 ? -8.523 26.172 24.734 1 76.94 177 TRP B C 1
ATOM 4167 O O . TRP B 1 177 ? -7.766 25.562 23.969 1 76.94 177 TRP B O 1
ATOM 4177 N N . VAL B 1 178 ? -8.648 26.031 26.016 1 83.44 178 VAL B N 1
ATOM 4178 C CA . VAL B 1 178 ? -7.625 25.203 26.641 1 83.44 178 VAL B CA 1
ATOM 4179 C C . VAL B 1 178 ? -7.852 23.734 26.266 1 83.44 178 VAL B C 1
ATOM 4181 O O . VAL B 1 178 ? -6.902 23.016 25.969 1 83.44 178 VAL B O 1
ATOM 4184 N N . LEU B 1 179 ? -9.125 23.406 26.203 1 87.25 179 LEU B N 1
ATOM 4185 C CA . LEU B 1 179 ? -9.438 22.047 25.797 1 87.25 179 LEU B CA 1
ATOM 4186 C C . LEU B 1 179 ? -9.055 21.812 24.344 1 87.25 179 LEU B C 1
ATOM 4188 O O . LEU B 1 179 ? -8.516 20.75 24 1 87.25 179 LEU B O 1
ATOM 4192 N N . GLY B 1 180 ? -9.336 22.781 23.484 1 89 180 GLY B N 1
ATOM 4193 C CA . GLY B 1 180 ? -8.922 22.656 22.094 1 89 180 GLY B CA 1
ATOM 4194 C C . GLY B 1 180 ? -7.418 22.516 21.938 1 89 180 GLY B C 1
ATOM 4195 O O . GLY B 1 180 ? -6.953 21.672 21.156 1 89 180 GLY B O 1
ATOM 4196 N N . GLY B 1 181 ? -6.727 23.297 22.766 1 88.69 181 GLY B N 1
ATOM 4197 C CA . GLY B 1 181 ? -5.273 23.219 22.734 1 88.69 181 GLY B CA 1
ATOM 4198 C C . GLY B 1 181 ? -4.73 21.891 23.188 1 88.69 181 GLY B C 1
ATOM 4199 O O . GLY B 1 181 ? -3.793 21.359 22.594 1 88.69 181 GLY B O 1
ATOM 4200 N N . ILE B 1 182 ? -5.336 21.328 24.141 1 90 182 ILE B N 1
ATOM 4201 C CA . ILE B 1 182 ? -4.898 20.047 24.688 1 90 182 ILE B CA 1
ATOM 4202 C C . ILE B 1 182 ? -5.16 18.938 23.672 1 90 182 ILE B C 1
ATOM 4204 O O . ILE B 1 182 ? -4.32 18.062 23.469 1 90 182 ILE B O 1
ATOM 4208 N N . LEU B 1 183 ? -6.293 19 23.031 1 92.62 183 LEU B N 1
ATOM 4209 C CA . LEU B 1 183 ? -6.637 18 22.016 1 92.62 183 LEU B CA 1
ATOM 4210 C C . LEU B 1 183 ? -5.707 18.109 20.812 1 92.62 183 LEU B C 1
ATOM 4212 O O . LEU B 1 183 ? -5.273 17.078 20.281 1 92.62 183 LEU B O 1
ATOM 4216 N N . LEU B 1 184 ? -5.41 19.312 20.516 1 93.5 184 LEU B N 1
ATOM 4217 C CA . LEU B 1 184 ? -4.512 19.531 19.375 1 93.5 184 LEU B CA 1
ATOM 4218 C C . LEU B 1 184 ? -3.094 19.078 19.719 1 93.5 184 LEU B C 1
ATOM 4220 O O . LEU B 1 184 ? -2.396 18.5 18.891 1 93.5 184 LEU B O 1
ATOM 4224 N N . ALA B 1 185 ? -2.717 19.359 20.938 1 92.25 185 ALA B N 1
ATOM 4225 C CA . ALA B 1 185 ? -1.432 18.844 21.391 1 92.25 185 ALA B CA 1
ATOM 4226 C C . ALA B 1 185 ? -1.421 17.312 21.391 1 92.25 185 ALA B C 1
ATOM 4228 O O . ALA B 1 185 ? -0.425 16.688 21 1 92.25 185 ALA B O 1
ATOM 4229 N N . GLY B 1 186 ? -2.512 16.781 21.797 1 92.25 186 GLY B N 1
ATOM 4230 C CA . GLY B 1 186 ? -2.646 15.328 21.75 1 92.25 186 GLY B CA 1
ATOM 4231 C C . GLY B 1 186 ? -2.537 14.758 20.344 1 92.25 186 GLY B C 1
ATOM 4232 O O . GLY B 1 186 ? -1.944 13.695 20.141 1 92.25 186 GLY B O 1
ATOM 4233 N N . ALA B 1 187 ? -3.096 15.445 19.422 1 92.62 187 ALA B N 1
ATOM 4234 C CA . ALA B 1 187 ? -2.996 15.023 18.031 1 92.62 187 ALA B CA 1
ATOM 4235 C C . ALA B 1 187 ? -1.544 15.023 17.562 1 92.62 187 ALA B C 1
ATOM 4237 O O . ALA B 1 187 ? -1.092 14.07 16.922 1 92.62 187 ALA B O 1
ATOM 4238 N N . SER B 1 188 ? -0.826 16.031 17.906 1 92 188 SER B N 1
ATOM 4239 C CA . SER B 1 188 ? 0.576 16.141 17.516 1 92 188 SER B CA 1
ATOM 4240 C C . SER B 1 188 ? 1.424 15.07 18.203 1 92 188 SER B C 1
ATOM 4242 O O . SER B 1 188 ? 2.332 14.508 17.594 1 92 188 SER B O 1
ATOM 4244 N N . ILE B 1 189 ? 1.114 14.844 19.406 1 91.94 189 ILE B N 1
ATOM 4245 C CA . ILE B 1 189 ? 1.826 13.805 20.141 1 91.94 189 ILE B CA 1
ATOM 4246 C C . ILE B 1 189 ? 1.552 12.445 19.516 1 91.94 189 ILE B C 1
ATOM 4248 O O . ILE B 1 189 ? 2.467 11.633 19.344 1 91.94 189 ILE B O 1
ATOM 4252 N N . SER B 1 190 ? 0.34 12.242 19.188 1 89.69 190 SER B N 1
ATOM 4253 C CA . SER B 1 190 ? -0.037 10.977 18.578 1 89.69 190 SER B CA 1
ATOM 4254 C C . SER B 1 190 ? 0.73 10.75 17.266 1 89.69 190 SER B C 1
ATOM 4256 O O . SER B 1 190 ? 1.277 9.664 17.047 1 89.69 190 SER B O 1
ATOM 4258 N N . VAL B 1 191 ? 0.766 11.758 16.5 1 88.44 191 VAL B N 1
ATOM 4259 C CA . VAL B 1 191 ? 1.488 11.648 15.227 1 88.44 191 VAL B CA 1
ATOM 4260 C C . VAL B 1 191 ? 2.965 11.367 15.5 1 88.44 191 VAL B C 1
ATOM 4262 O O . VAL B 1 191 ? 3.574 10.523 14.844 1 88.44 191 VAL B O 1
ATOM 4265 N N . SER B 1 192 ? 3.559 12.031 16.453 1 88.94 192 SER B N 1
ATOM 4266 C CA . SER B 1 192 ? 4.969 11.867 16.781 1 88.94 192 SER B CA 1
ATOM 4267 C C . SER B 1 192 ? 5.258 10.453 17.266 1 88.94 192 SER B C 1
ATOM 4269 O O . SER B 1 192 ? 6.242 9.836 16.844 1 88.94 192 SER B O 1
ATOM 4271 N N . VAL B 1 193 ? 4.402 9.984 18.078 1 86.25 193 VAL B N 1
ATOM 4272 C CA . VAL B 1 193 ? 4.578 8.641 18.625 1 86.25 193 VAL B CA 1
ATOM 4273 C C . VAL B 1 193 ? 4.527 7.613 17.5 1 86.25 193 VAL B C 1
ATOM 4275 O O . VAL B 1 193 ? 5.402 6.75 17.391 1 86.25 193 VAL B O 1
ATOM 4278 N N . TRP B 1 194 ? 3.6 7.766 16.672 1 82.75 194 TRP B N 1
ATOM 4279 C CA . TRP B 1 194 ? 3.428 6.793 15.602 1 82.75 194 TRP B CA 1
ATOM 4280 C C . TRP B 1 194 ? 4.555 6.902 14.578 1 82.75 194 TRP B C 1
ATOM 4282 O O . TRP B 1 194 ? 4.973 5.902 14 1 82.75 194 TRP B O 1
ATOM 4292 N N . ASN B 1 195 ? 4.965 8.062 14.398 1 81.88 195 ASN B N 1
ATOM 4293 C CA . ASN B 1 195 ? 6.102 8.227 13.5 1 81.88 195 ASN B CA 1
ATOM 4294 C C . ASN B 1 195 ? 7.344 7.508 14.023 1 81.88 195 ASN B C 1
ATOM 4296 O O . ASN B 1 195 ? 8.062 6.867 13.258 1 81.88 195 ASN B O 1
ATOM 4300 N N . ILE B 1 196 ? 7.598 7.629 15.195 1 81.56 196 ILE B N 1
ATOM 4301 C CA . ILE B 1 196 ? 8.766 6.992 15.797 1 81.56 196 ILE B CA 1
ATOM 4302 C C . ILE B 1 196 ? 8.617 5.473 15.734 1 81.56 196 ILE B C 1
ATOM 4304 O O . ILE B 1 196 ? 9.57 4.766 15.406 1 81.56 196 ILE B O 1
ATOM 4308 N N . ILE B 1 197 ? 7.406 5.031 16.031 1 77.62 197 ILE B N 1
ATOM 4309 C CA . ILE B 1 197 ? 7.148 3.596 15.969 1 77.62 197 ILE B CA 1
ATOM 4310 C C . ILE B 1 197 ? 7.336 3.1 14.539 1 77.62 197 ILE B C 1
ATOM 4312 O O . ILE B 1 197 ? 7.949 2.055 14.312 1 77.62 197 ILE B O 1
ATOM 4316 N N . GLN B 1 198 ? 6.848 3.84 13.625 1 76.12 198 GLN B N 1
ATOM 4317 C CA . GLN B 1 198 ? 6.938 3.459 12.219 1 76.12 198 GLN B CA 1
ATOM 4318 C C . GLN B 1 198 ? 8.391 3.42 11.75 1 76.12 198 GLN B C 1
ATOM 4320 O O . GLN B 1 198 ? 8.797 2.49 11.055 1 76.12 198 GLN B O 1
ATOM 4325 N N . ILE B 1 199 ? 9.156 4.387 12.141 1 74.94 199 ILE B N 1
ATOM 4326 C CA . ILE B 1 199 ? 10.555 4.438 11.75 1 74.94 199 ILE B CA 1
ATOM 4327 C C . ILE B 1 199 ? 11.312 3.268 12.375 1 74.94 199 ILE B C 1
ATOM 4329 O O . ILE B 1 199 ? 12.133 2.623 11.711 1 74.94 199 ILE B O 1
ATOM 4333 N N . GLY B 1 200 ? 11.047 3.039 13.586 1 74.56 200 GLY B N 1
ATOM 4334 C CA . GLY B 1 200 ? 11.672 1.912 14.266 1 74.56 200 GLY B CA 1
ATOM 4335 C C . GLY B 1 200 ? 11.305 0.572 13.656 1 74.56 200 GLY B C 1
ATOM 4336 O O . GLY B 1 200 ? 12.164 -0.293 13.484 1 74.56 200 GLY B O 1
ATOM 4337 N N . THR B 1 201 ? 10.086 0.457 13.289 1 72.56 201 THR B N 1
ATOM 4338 C CA . THR B 1 201 ? 9.609 -0.796 12.711 1 72.56 201 THR B CA 1
ATOM 4339 C C . THR B 1 201 ? 10.195 -1.002 11.32 1 72.56 201 THR B C 1
ATOM 4341 O O . THR B 1 201 ? 10.547 -2.123 10.945 1 72.56 201 THR B O 1
ATOM 4344 N N . MET B 1 202 ? 10.273 0.034 10.602 1 73.5 202 MET B N 1
ATOM 4345 C CA . MET B 1 202 ? 10.812 -0.053 9.25 1 73.5 202 MET B CA 1
ATOM 4346 C C . MET B 1 202 ? 12.297 -0.398 9.273 1 73.5 202 MET B C 1
ATOM 4348 O O . MET B 1 202 ? 12.797 -1.075 8.375 1 73.5 202 MET B O 1
ATOM 4352 N N . LYS B 1 203 ? 12.945 0.124 10.273 1 73.19 203 LYS B N 1
ATOM 4353 C CA . LYS B 1 203 ? 14.375 -0.166 10.398 1 73.19 203 LYS B CA 1
ATOM 4354 C C . LYS B 1 203 ? 14.602 -1.606 10.844 1 73.19 203 LYS B C 1
ATOM 4356 O O . LYS B 1 203 ? 15.5 -2.285 10.336 1 73.19 203 LYS B O 1
ATOM 4361 N N . LEU B 1 204 ? 13.75 -2.033 11.672 1 72.25 204 LEU B N 1
ATOM 4362 C CA . LEU B 1 204 ? 13.914 -3.373 12.227 1 72.25 204 LEU B CA 1
ATOM 4363 C C . LEU B 1 204 ? 13.32 -4.422 11.297 1 72.25 204 LEU B C 1
ATOM 4365 O O . LEU B 1 204 ? 13.867 -5.52 11.164 1 72.25 204 LEU B O 1
ATOM 4369 N N . TYR B 1 205 ? 12.203 -3.984 10.672 1 72.88 205 TYR B N 1
ATOM 4370 C CA . TYR B 1 205 ? 11.484 -4.918 9.812 1 72.88 205 TYR B CA 1
ATOM 4371 C C . TYR B 1 205 ? 11.148 -4.273 8.477 1 72.88 205 TYR B C 1
ATOM 4373 O O . TYR B 1 205 ? 9.992 -3.947 8.211 1 72.88 205 TYR B O 1
ATOM 4381 N N . PRO B 1 206 ? 12.07 -4.234 7.656 1 70.88 206 PRO B N 1
ATOM 4382 C CA . PRO B 1 206 ? 11.844 -3.592 6.359 1 70.88 206 PRO B CA 1
ATOM 4383 C C . PRO B 1 206 ? 10.75 -4.281 5.543 1 70.88 206 PRO B C 1
ATOM 4385 O O . PRO B 1 206 ? 10.148 -3.662 4.668 1 70.88 206 PRO B O 1
ATOM 4388 N N . GLU B 1 207 ? 10.477 -5.477 5.941 1 71.38 207 GLU B N 1
ATOM 4389 C CA . GLU B 1 207 ? 9.477 -6.27 5.23 1 71.38 207 GLU B CA 1
ATOM 4390 C C . GLU B 1 207 ? 8.07 -5.715 5.445 1 71.38 207 GLU B C 1
ATOM 4392 O O . GLU B 1 207 ? 7.172 -5.957 4.637 1 71.38 207 GLU B O 1
ATOM 4397 N N . VAL B 1 208 ? 7.934 -4.906 6.43 1 71.88 208 VAL B N 1
ATOM 4398 C CA . VAL B 1 208 ? 6.609 -4.398 6.773 1 71.88 208 VAL B CA 1
ATOM 4399 C C . VAL B 1 208 ? 6.113 -3.461 5.676 1 71.88 208 VAL B C 1
ATOM 4401 O O . VAL B 1 208 ? 4.934 -3.479 5.32 1 71.88 208 VAL B O 1
ATOM 4404 N N . GLU B 1 209 ? 6.977 -2.717 5.145 1 72 209 GLU B N 1
ATOM 4405 C CA . GLU B 1 209 ? 6.6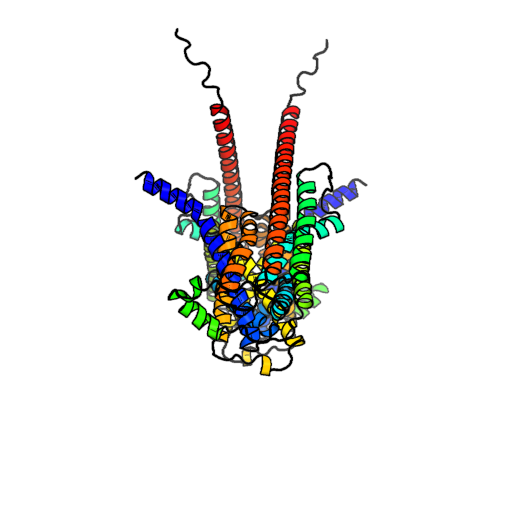05 -1.787 4.082 1 72 209 GLU B CA 1
ATOM 4406 C C . GLU B 1 209 ? 6.148 -2.531 2.832 1 72 209 GLU B C 1
ATOM 4408 O O . GLU B 1 209 ? 5.145 -2.164 2.215 1 72 209 GLU B O 1
ATOM 4413 N N . VAL B 1 210 ? 6.848 -3.598 2.605 1 76.88 210 VAL B N 1
ATOM 4414 C CA . VAL B 1 210 ? 6.52 -4.387 1.421 1 76.88 210 VAL B CA 1
ATOM 4415 C C . VAL B 1 210 ? 5.176 -5.082 1.619 1 76.88 210 VAL B C 1
ATOM 4417 O O . VAL B 1 210 ? 4.367 -5.16 0.69 1 76.88 210 VAL B O 1
ATOM 4420 N N . MET B 1 211 ? 4.949 -5.438 2.85 1 80.19 211 MET B N 1
ATOM 4421 C CA . MET B 1 211 ? 3.703 -6.137 3.148 1 80.19 211 MET B CA 1
ATOM 4422 C C . MET B 1 211 ? 2.508 -5.203 3.012 1 80.19 211 MET B C 1
ATOM 4424 O O . MET B 1 211 ? 1.411 -5.637 2.652 1 80.19 211 MET B O 1
ATOM 4428 N N . GLU B 1 212 ? 2.748 -3.949 3.248 1 79.5 212 GLU B N 1
ATOM 4429 C CA . GLU B 1 212 ? 1.667 -2.98 3.094 1 79.5 212 GLU B CA 1
ATOM 4430 C C . GLU B 1 212 ? 1.295 -2.801 1.624 1 79.5 212 GLU B C 1
ATOM 4432 O O . GLU B 1 212 ? 0.114 -2.699 1.285 1 79.5 212 GLU B O 1
ATOM 4437 N N . VAL B 1 213 ? 2.27 -2.83 0.863 1 77.25 213 VAL B N 1
ATOM 4438 C CA . VAL B 1 213 ? 2.031 -2.709 -0.571 1 77.25 213 VAL B CA 1
ATOM 4439 C C . VAL B 1 213 ? 1.3 -3.951 -1.079 1 77.25 213 VAL B C 1
ATOM 4441 O O . VAL B 1 213 ? 0.368 -3.846 -1.881 1 77.25 213 VAL B O 1
ATOM 4444 N N . VAL B 1 214 ? 1.704 -5.027 -0.546 1 80.88 214 VAL B N 1
ATOM 4445 C CA . VAL B 1 214 ? 1.074 -6.285 -0.935 1 80.88 214 VAL B CA 1
ATOM 4446 C C . VAL B 1 214 ? -0.384 -6.297 -0.483 1 80.88 214 VAL B C 1
ATOM 4448 O O . VAL B 1 214 ? -1.268 -6.734 -1.224 1 80.88 214 VAL B O 1
ATOM 4451 N N . SER B 1 215 ? -0.561 -5.84 0.681 1 83.5 215 SER B N 1
ATOM 4452 C CA . SER B 1 215 ? -1.917 -5.77 1.215 1 83.5 215 SER B CA 1
ATOM 4453 C C . SER B 1 215 ? -2.797 -4.855 0.37 1 83.5 215 SER B C 1
ATOM 4455 O O . SER B 1 215 ? -3.961 -5.172 0.113 1 83.5 215 SER B O 1
ATOM 4457 N N . TYR B 1 216 ? -2.273 -3.824 -0.043 1 82.31 216 TYR B N 1
ATOM 4458 C CA . TYR B 1 216 ? -3.023 -2.879 -0.863 1 82.31 216 TYR B CA 1
ATOM 4459 C C . TYR B 1 216 ? -3.381 -3.49 -2.211 1 82.31 216 TYR B C 1
ATOM 4461 O O . TYR B 1 216 ? -4.52 -3.371 -2.672 1 82.31 216 TYR B O 1
ATOM 4469 N N . TYR B 1 217 ? -2.445 -4.172 -2.795 1 78.94 217 TYR B N 1
ATOM 4470 C CA . TYR B 1 217 ? -2.678 -4.801 -4.09 1 78.94 217 TYR B CA 1
ATOM 4471 C C . TYR B 1 217 ? -3.707 -5.918 -3.975 1 78.94 217 TYR B C 1
ATOM 4473 O O . TYR B 1 217 ? -4.527 -6.109 -4.875 1 78.94 217 TYR B O 1
ATOM 4481 N N . SER B 1 218 ? -3.578 -6.57 -2.92 1 83.25 218 SER B N 1
ATOM 4482 C CA . SER B 1 218 ? -4.539 -7.645 -2.689 1 83.25 218 SER B CA 1
ATOM 4483 C C . SER B 1 218 ? -5.957 -7.094 -2.551 1 83.25 218 SER B C 1
ATOM 4485 O O . SER B 1 218 ? -6.91 -7.688 -3.061 1 83.25 218 SER B O 1
ATOM 4487 N N . LEU B 1 219 ? -6.086 -6.012 -1.917 1 84.62 219 LEU B N 1
ATOM 4488 C CA . LEU B 1 219 ? -7.391 -5.383 -1.738 1 84.62 219 LEU B CA 1
ATOM 4489 C C . LEU B 1 219 ? -7.941 -4.891 -3.07 1 84.62 219 LEU B C 1
ATOM 4491 O O . LEU B 1 219 ? -9.117 -5.102 -3.375 1 84.62 219 LEU B O 1
ATOM 4495 N N . LEU B 1 220 ? -7.121 -4.258 -3.82 1 84.06 220 LEU B N 1
ATOM 4496 C CA . LEU B 1 220 ? -7.547 -3.775 -5.129 1 84.06 220 LEU B CA 1
ATOM 4497 C C . LEU B 1 220 ? -7.961 -4.938 -6.027 1 84.06 220 LEU B C 1
ATOM 4499 O O . LEU B 1 220 ? -8.977 -4.859 -6.719 1 84.06 220 LEU B O 1
ATOM 4503 N N . GLY B 1 221 ? -7.105 -5.926 -5.996 1 84.06 221 GLY B N 1
ATOM 4504 C CA . GLY B 1 221 ? -7.445 -7.113 -6.762 1 84.06 221 GLY B CA 1
ATOM 4505 C C . GLY B 1 221 ? -8.758 -7.746 -6.34 1 84.06 221 GLY B C 1
ATOM 4506 O O . GLY B 1 221 ? -9.523 -8.227 -7.18 1 84.06 221 GLY B O 1
ATOM 4507 N N . THR B 1 222 ? -9 -7.727 -5.062 1 86.94 222 THR B N 1
ATOM 4508 C CA . THR B 1 222 ? -10.234 -8.281 -4.523 1 86.94 222 THR B CA 1
ATOM 4509 C C . THR B 1 222 ? -11.445 -7.496 -5.035 1 86.94 222 THR B C 1
ATOM 4511 O O . THR B 1 222 ? -12.43 -8.086 -5.477 1 86.94 222 THR B O 1
ATOM 4514 N N . ILE B 1 223 ? -11.352 -6.203 -4.977 1 85.19 223 ILE B N 1
ATOM 4515 C CA . ILE B 1 223 ? -12.453 -5.363 -5.438 1 85.19 223 ILE B CA 1
ATOM 4516 C C . ILE B 1 223 ? -12.719 -5.629 -6.918 1 85.19 223 ILE B C 1
ATOM 4518 O O . ILE B 1 223 ? -13.875 -5.766 -7.332 1 85.19 223 ILE B O 1
ATOM 4522 N N . GLN B 1 224 ? -11.75 -5.73 -7.66 1 85.69 224 GLN B N 1
ATOM 4523 C CA . GLN B 1 224 ? -11.891 -5.988 -9.094 1 85.69 224 GLN B CA 1
ATOM 4524 C C . GLN B 1 224 ? -12.492 -7.363 -9.344 1 85.69 224 GLN B C 1
ATOM 4526 O O . GLN B 1 224 ? -13.359 -7.52 -10.219 1 85.69 224 GLN B O 1
ATOM 4531 N N . CYS B 1 225 ? -11.977 -8.352 -8.617 1 86.81 225 CYS B N 1
ATOM 4532 C CA . CYS B 1 225 ? -12.516 -9.695 -8.773 1 86.81 225 CYS B CA 1
ATOM 4533 C C . CYS B 1 225 ? -13.992 -9.742 -8.422 1 86.81 225 CYS B C 1
ATOM 4535 O O . CYS B 1 225 ? -14.773 -10.438 -9.07 1 86.81 225 CYS B O 1
ATOM 4537 N N . VAL B 1 226 ? -14.391 -9.008 -7.406 1 87.31 226 VAL B N 1
ATOM 4538 C CA . VAL B 1 226 ? -15.789 -8.969 -6.984 1 87.31 226 VAL B CA 1
ATOM 4539 C C . VAL B 1 226 ? -16.641 -8.344 -8.078 1 87.31 226 VAL B C 1
ATOM 4541 O O . VAL B 1 226 ? -17.703 -8.883 -8.438 1 87.31 226 VAL B O 1
ATOM 4544 N N . ILE B 1 227 ? -16.156 -7.242 -8.617 1 83.69 227 ILE B N 1
ATOM 4545 C CA . ILE B 1 227 ? -16.891 -6.555 -9.68 1 83.69 227 ILE B CA 1
ATOM 4546 C C . ILE B 1 227 ? -17.031 -7.469 -10.891 1 83.69 227 ILE B C 1
ATOM 4548 O O . ILE B 1 227 ? -18.125 -7.613 -11.445 1 83.69 227 ILE B O 1
ATOM 4552 N N . PHE B 1 228 ? -15.961 -8.148 -11.242 1 84.19 228 PHE B N 1
ATOM 4553 C CA . PHE B 1 228 ? -15.945 -9.039 -12.391 1 84.19 228 PHE B CA 1
ATOM 4554 C C . PHE B 1 228 ? -16.875 -10.227 -12.18 1 84.19 228 PHE B C 1
ATOM 4556 O O . PHE B 1 228 ? -17.656 -10.586 -13.062 1 84.19 228 PHE B O 1
ATOM 4563 N N . SER B 1 229 ? -16.797 -10.812 -11.016 1 87.69 229 SER B N 1
ATOM 4564 C CA . SER B 1 229 ? -17.578 -12.016 -10.727 1 87.69 229 SER B CA 1
ATOM 4565 C C . SER B 1 229 ? -19.062 -11.695 -10.609 1 87.69 229 SER B C 1
ATOM 4567 O O . SER B 1 229 ? -19.906 -12.516 -10.977 1 87.69 229 SER B O 1
ATOM 4569 N N . LEU B 1 230 ? -19.422 -10.516 -10.102 1 87.62 230 LEU B N 1
ATOM 4570 C CA . LEU B 1 230 ? -20.812 -10.117 -9.984 1 87.62 230 LEU B CA 1
ATOM 4571 C C . LEU B 1 230 ? -21.422 -9.875 -11.367 1 87.62 230 LEU B C 1
ATOM 4573 O O . LEU B 1 230 ? -22.625 -10.062 -11.555 1 87.62 230 LEU B O 1
ATOM 4577 N N . PHE B 1 231 ? -20.562 -9.508 -12.305 1 85 231 PHE B N 1
ATOM 4578 C CA . PHE B 1 231 ? -21.031 -9.273 -13.672 1 85 231 PHE B CA 1
ATOM 4579 C C . PHE B 1 231 ? -21.25 -10.594 -14.398 1 85 231 PHE B C 1
ATOM 4581 O O . PHE B 1 231 ? -22.125 -10.695 -15.258 1 85 231 PHE B O 1
ATOM 4588 N N . ILE B 1 232 ? -20.5 -11.625 -14.07 1 84.5 232 ILE B N 1
ATOM 4589 C CA . ILE B 1 232 ? -20.578 -12.906 -14.766 1 84.5 232 ILE B CA 1
ATOM 4590 C C . ILE B 1 232 ? -21.609 -13.805 -14.078 1 84.5 232 ILE B C 1
ATOM 4592 O O . ILE B 1 232 ? -22.469 -14.406 -14.734 1 84.5 232 ILE B O 1
ATOM 4596 N N . GLU B 1 233 ? -21.453 -13.867 -12.758 1 86.12 233 GLU B N 1
ATOM 4597 C CA . GLU B 1 233 ? -22.359 -14.695 -11.977 1 86.12 233 GLU B CA 1
ATOM 4598 C C . GLU B 1 233 ? -23.469 -13.852 -11.328 1 86.12 233 GLU B C 1
ATOM 4600 O O . GLU B 1 233 ? -23.312 -13.367 -10.211 1 86.12 233 GLU B O 1
ATOM 4605 N N . ARG B 1 234 ? -24.609 -13.828 -11.891 1 80.75 234 ARG B N 1
ATOM 4606 C CA . ARG B 1 234 ? -25.688 -12.938 -11.445 1 80.75 234 ARG B CA 1
ATOM 4607 C C . ARG B 1 234 ? -26.656 -13.672 -10.531 1 80.75 234 ARG B C 1
ATOM 4609 O O . ARG B 1 234 ? -27.391 -13.047 -9.766 1 80.75 234 ARG B O 1
ATOM 4616 N N . SER B 1 235 ? -26.469 -14.953 -10.586 1 82.81 235 SER B N 1
ATOM 4617 C CA . SER B 1 235 ? -27.391 -15.734 -9.766 1 82.81 235 SER B CA 1
ATOM 4618 C C . SER B 1 235 ? -26.922 -15.789 -8.312 1 82.81 235 SER B C 1
ATOM 4620 O O . SER B 1 235 ? -25.781 -16.172 -8.039 1 82.81 235 SER B O 1
ATOM 4622 N N . LEU B 1 236 ? -27.688 -15.406 -7.434 1 81.94 236 LEU B N 1
ATOM 4623 C CA . LEU B 1 236 ? -27.375 -15.359 -6.012 1 81.94 236 LEU B CA 1
ATOM 4624 C C . LEU B 1 236 ? -27.188 -16.766 -5.449 1 81.94 236 LEU B C 1
ATOM 4626 O O . LEU B 1 236 ? -26.5 -16.953 -4.438 1 81.94 236 LEU B O 1
ATOM 4630 N N . SER B 1 237 ? -27.703 -17.75 -6.129 1 79.94 237 SER B N 1
ATOM 4631 C CA . SER B 1 237 ? -27.609 -19.125 -5.645 1 79.94 237 SER B CA 1
ATOM 4632 C C . SER B 1 237 ? -26.188 -19.641 -5.719 1 79.94 237 SER B C 1
ATOM 4634 O O . SER B 1 237 ? -25.781 -20.484 -4.906 1 79.94 237 SER B O 1
ATOM 4636 N N . VAL B 1 238 ? -25.422 -19.047 -6.645 1 82.69 238 VAL B N 1
ATOM 4637 C CA . VAL B 1 238 ? -24.062 -19.516 -6.867 1 82.69 238 VAL B CA 1
ATOM 4638 C C . VAL B 1 238 ? -23.156 -19 -5.758 1 82.69 238 VAL B C 1
ATOM 4640 O O . VAL B 1 238 ? -22.094 -19.578 -5.5 1 82.69 238 VAL B O 1
ATOM 4643 N N . TRP B 1 239 ? -23.641 -18 -5.059 1 84.38 239 TRP B N 1
ATOM 4644 C CA . TRP B 1 239 ? -22.828 -17.359 -4.039 1 84.38 239 TRP B CA 1
ATOM 4645 C C . TRP B 1 239 ? -23.078 -17.969 -2.668 1 84.38 239 TRP B C 1
ATOM 4647 O O . TRP B 1 239 ? -22.438 -17.594 -1.684 1 84.38 239 TRP B O 1
ATOM 4657 N N . LYS B 1 240 ? -23.969 -18.906 -2.578 1 79.88 240 LYS B N 1
ATOM 4658 C CA . LYS B 1 240 ? -24.297 -19.516 -1.291 1 79.88 240 LYS B CA 1
ATOM 4659 C C . LYS B 1 240 ? -23.141 -20.375 -0.788 1 79.88 240 LYS B C 1
ATOM 4661 O O . LYS B 1 240 ? -22.672 -21.266 -1.503 1 79.88 240 LYS B O 1
ATOM 4666 N N . LEU B 1 241 ? -22.609 -19.922 0.286 1 76.12 241 LEU B N 1
ATOM 4667 C CA . LEU B 1 241 ? -21.5 -20.641 0.905 1 76.12 241 LEU B CA 1
ATOM 4668 C C . LEU B 1 241 ? -22 -21.859 1.666 1 76.12 241 LEU B C 1
ATOM 4670 O O . LEU B 1 241 ? -22.906 -21.75 2.498 1 76.12 241 LEU B O 1
ATOM 4674 N N . LYS B 1 242 ? -21.641 -22.953 1.149 1 70.69 242 LYS B N 1
ATOM 4675 C CA . LYS B 1 242 ? -21.953 -24.156 1.904 1 70.69 242 LYS B CA 1
ATOM 4676 C C . LYS B 1 242 ? -20.953 -24.375 3.037 1 70.69 242 LYS B C 1
ATOM 4678 O O . LYS B 1 242 ? -19.75 -24.203 2.846 1 70.69 242 LYS B O 1
ATOM 4683 N N . LEU B 1 243 ? -21.359 -24.172 4.305 1 67.88 243 LEU B N 1
ATOM 4684 C CA . LEU B 1 243 ? -20.547 -24.312 5.504 1 67.88 243 LEU B CA 1
ATOM 4685 C C . LEU B 1 243 ? -19.859 -25.672 5.551 1 67.88 243 LEU B C 1
ATOM 4687 O O . LEU B 1 243 ? -19.531 -26.172 6.629 1 67.88 243 LEU B O 1
ATOM 4691 N N . ASN B 1 244 ? -19.5 -26.203 4.496 1 69.38 244 ASN B N 1
ATOM 4692 C CA . ASN B 1 244 ? -18.844 -27.5 4.543 1 69.38 244 ASN B CA 1
ATOM 4693 C C . ASN B 1 244 ? -17.375 -27.406 4.156 1 69.38 244 ASN B C 1
ATOM 4695 O O . ASN B 1 244 ? -16.688 -26.453 4.535 1 69.38 244 ASN B O 1
ATOM 4699 N N . MET B 1 245 ? -16.844 -28.375 3.496 1 71.56 245 MET B N 1
ATOM 4700 C CA . MET B 1 245 ? -15.461 -28.547 3.055 1 71.56 245 MET B CA 1
ATOM 4701 C C . MET B 1 245 ? -15.047 -27.391 2.145 1 71.56 245 MET B C 1
ATOM 4703 O O . MET B 1 245 ? -13.867 -27.031 2.094 1 71.56 245 MET B O 1
ATOM 4707 N N . ASP B 1 246 ? -16.016 -26.656 1.724 1 77 246 ASP B N 1
ATOM 4708 C CA . ASP B 1 246 ? -15.711 -25.531 0.836 1 77 246 ASP B CA 1
ATOM 4709 C C . ASP B 1 246 ? -15.094 -24.375 1.609 1 77 246 ASP B C 1
ATOM 4711 O O . ASP B 1 246 ? -14.141 -23.75 1.144 1 77 246 ASP B O 1
ATOM 4715 N N . LEU B 1 247 ? -15.633 -24.234 2.781 1 80.56 247 LEU B N 1
ATOM 4716 C CA . LEU B 1 247 ? -15.141 -23.141 3.598 1 80.56 247 LEU B CA 1
ATOM 4717 C C . LEU B 1 247 ? -13.703 -23.375 4.039 1 80.56 247 LEU B C 1
ATOM 4719 O O . LEU B 1 247 ? -12.891 -22.453 4.055 1 80.56 247 LEU B O 1
ATOM 4723 N N . LEU B 1 248 ? -13.477 -24.625 4.336 1 80.69 248 LEU B N 1
ATOM 4724 C CA . LEU B 1 248 ? -12.125 -24.969 4.766 1 80.69 248 LEU B CA 1
ATOM 4725 C C . LEU B 1 248 ? -11.117 -24.75 3.641 1 80.69 248 LEU B C 1
ATOM 4727 O O . LEU B 1 248 ? -10.023 -24.219 3.873 1 80.69 248 LEU B O 1
ATOM 4731 N N . LEU B 1 249 ? -11.516 -25.094 2.473 1 82.12 249 LEU B N 1
ATOM 4732 C CA . LEU B 1 249 ? -10.617 -24.953 1.333 1 82.12 249 LEU B CA 1
ATOM 4733 C C . LEU B 1 249 ? -10.375 -23.484 1.012 1 82.12 249 LEU B C 1
ATOM 4735 O O . LEU B 1 249 ? -9.25 -23.094 0.685 1 82.12 249 LEU B O 1
ATOM 4739 N N . ILE B 1 250 ? -11.398 -22.75 1.214 1 85.5 250 ILE B N 1
ATOM 4740 C CA . ILE B 1 250 ? -11.281 -21.328 0.971 1 85.5 250 ILE B CA 1
ATOM 4741 C C . ILE B 1 250 ? -10.359 -20.688 2.008 1 85.5 250 ILE B C 1
ATOM 4743 O O . ILE B 1 250 ? -9.477 -19.906 1.663 1 85.5 250 ILE B O 1
ATOM 4747 N N . VAL B 1 251 ? -10.5 -21.078 3.256 1 86.19 251 VAL B N 1
ATOM 4748 C CA . VAL B 1 251 ? -9.719 -20.516 4.348 1 86.19 251 VAL B CA 1
ATOM 4749 C C . VAL B 1 251 ? -8.25 -20.906 4.188 1 86.19 251 VAL B C 1
ATOM 4751 O O . VAL B 1 251 ? -7.359 -20.062 4.34 1 86.19 251 VAL B O 1
ATOM 4754 N N . LEU B 1 252 ? -8.055 -22.109 3.836 1 84.94 252 LEU B N 1
ATOM 4755 C CA . LEU B 1 252 ? -6.684 -22.594 3.66 1 84.94 252 LEU B CA 1
ATOM 4756 C C . LEU B 1 252 ? -6.02 -21.906 2.473 1 84.94 252 LEU B C 1
ATOM 4758 O O . LEU B 1 252 ? -4.852 -21.516 2.549 1 84.94 252 LEU B O 1
ATOM 4762 N N . THR B 1 253 ? -6.781 -21.734 1.472 1 84.56 253 THR B N 1
ATOM 4763 C CA . THR B 1 253 ? -6.254 -21.062 0.29 1 84.56 253 THR B CA 1
ATOM 4764 C C . THR B 1 253 ? -5.953 -19.594 0.588 1 84.56 253 THR B C 1
ATOM 4766 O O . THR B 1 253 ? -4.934 -19.062 0.147 1 84.56 253 THR B O 1
ATOM 4769 N N . ALA B 1 254 ? -6.793 -19 1.315 1 86.81 254 ALA B N 1
ATOM 4770 C CA . ALA B 1 254 ? -6.621 -17.578 1.647 1 86.81 254 ALA B CA 1
ATOM 4771 C C . ALA B 1 254 ? -5.418 -17.375 2.566 1 86.81 254 ALA B C 1
ATOM 4773 O O . ALA B 1 254 ? -4.625 -16.453 2.363 1 86.81 254 ALA B O 1
ATOM 4774 N N . CYS B 1 255 ? -5.246 -18.172 3.52 1 86.25 255 CYS B N 1
ATOM 4775 C CA . CYS B 1 255 ? -4.176 -18.031 4.5 1 86.25 255 CYS B CA 1
ATOM 4776 C C . CYS B 1 255 ? -2.824 -18.359 3.881 1 86.25 255 CYS B C 1
ATOM 4778 O O . CYS B 1 255 ? -1.883 -17.578 3.986 1 86.25 255 CYS B O 1
ATOM 4780 N N . PHE B 1 256 ? -2.752 -19.422 3.164 1 86.31 256 PHE B N 1
ATOM 4781 C CA . PHE B 1 256 ? -1.475 -19.859 2.607 1 86.31 256 PHE B CA 1
ATOM 4782 C C . PHE B 1 256 ? -1.184 -19.141 1.297 1 86.31 256 PHE B C 1
ATOM 4784 O O . PHE B 1 256 ? -0.039 -18.766 1.024 1 86.31 256 PHE B O 1
ATOM 4791 N N . GLY B 1 257 ? -2.207 -18.906 0.561 1 82.69 257 GLY B N 1
ATOM 4792 C CA . GLY B 1 257 ? -2.029 -18.25 -0.728 1 82.69 257 GLY B CA 1
ATOM 4793 C C . GLY B 1 257 ? -1.919 -16.75 -0.624 1 82.69 257 GLY B C 1
ATOM 4794 O O . GLY B 1 257 ? -1.42 -16.094 -1.54 1 82.69 257 GLY B O 1
ATOM 4795 N N . GLY B 1 258 ? -2.281 -16.25 0.509 1 83.19 258 GLY B N 1
ATOM 4796 C CA . GLY B 1 258 ? -2.256 -14.805 0.701 1 83.19 258 GLY B CA 1
ATOM 4797 C C . GLY B 1 258 ? -1.145 -14.344 1.627 1 83.19 258 GLY B C 1
ATOM 4798 O O . GLY B 1 258 ? -0.01 -14.133 1.189 1 83.19 258 GLY B O 1
ATOM 4799 N N . LEU B 1 259 ? -1.346 -14.484 2.85 1 81.75 259 LEU B N 1
ATOM 4800 C CA . LEU B 1 259 ? -0.466 -13.93 3.869 1 81.75 259 LEU B CA 1
ATOM 4801 C C . LEU B 1 259 ? 0.846 -14.703 3.939 1 81.75 259 LEU B C 1
ATOM 4803 O O . LEU B 1 259 ? 1.925 -14.117 3.834 1 81.75 259 LEU B O 1
ATOM 4807 N N . VAL B 1 260 ? 0.776 -16.016 3.998 1 87.31 260 VAL B N 1
ATOM 4808 C CA . VAL B 1 260 ? 1.968 -16.828 4.223 1 87.31 260 VAL B CA 1
ATOM 4809 C C . VAL B 1 260 ? 2.875 -16.766 2.996 1 87.31 260 VAL B C 1
ATOM 4811 O O . VAL B 1 260 ? 4.082 -16.547 3.121 1 87.31 260 VAL B O 1
ATOM 4814 N N . ARG B 1 261 ? 2.33 -16.922 1.893 1 88.62 261 ARG B N 1
ATOM 4815 C CA . ARG B 1 261 ? 3.111 -16.875 0.662 1 88.62 261 ARG B CA 1
ATOM 4816 C C . ARG B 1 261 ? 3.795 -15.516 0.494 1 88.62 261 ARG B C 1
ATOM 4818 O O . ARG B 1 261 ? 4.988 -15.453 0.181 1 88.62 261 ARG B O 1
ATOM 4825 N N . SER B 1 262 ? 3.09 -14.508 0.725 1 87.12 262 SER B N 1
ATOM 4826 C CA . SER B 1 262 ? 3.656 -13.172 0.559 1 87.12 262 SER B CA 1
ATOM 4827 C C . SER B 1 262 ? 4.777 -12.922 1.56 1 87.12 262 SER B C 1
ATOM 4829 O O . SER B 1 262 ? 5.805 -12.328 1.215 1 87.12 262 SER B O 1
ATOM 4831 N N . ARG B 1 263 ? 4.562 -13.336 2.727 1 84.44 263 ARG B N 1
ATOM 4832 C CA . ARG B 1 263 ? 5.578 -13.141 3.754 1 84.44 263 ARG B CA 1
ATOM 4833 C C . ARG B 1 263 ? 6.832 -13.953 3.445 1 84.44 263 ARG B C 1
ATOM 4835 O O . ARG B 1 263 ? 7.949 -13.453 3.578 1 84.44 263 ARG B O 1
ATOM 4842 N N . VAL B 1 264 ? 6.684 -15.125 3.021 1 88.06 264 VAL B N 1
ATOM 4843 C CA . VAL B 1 264 ? 7.809 -16 2.715 1 88.06 264 VAL B CA 1
ATOM 4844 C C . VAL B 1 264 ? 8.555 -15.484 1.49 1 88.06 264 VAL B C 1
ATOM 4846 O O . VAL B 1 264 ? 9.789 -15.422 1.487 1 88.06 264 VAL B O 1
ATOM 4849 N N . HIS B 1 265 ? 7.801 -15.125 0.468 1 89.75 265 HIS B N 1
ATOM 4850 C CA . HIS B 1 265 ? 8.414 -14.594 -0.745 1 89.75 265 HIS B CA 1
ATOM 4851 C C . HIS B 1 265 ? 9.242 -13.344 -0.447 1 89.75 265 HIS B C 1
ATOM 4853 O O . HIS B 1 265 ? 10.391 -13.242 -0.874 1 89.75 265 HIS B O 1
ATOM 4859 N N . ASN B 1 266 ? 8.672 -12.484 0.335 1 84.56 266 ASN B N 1
ATOM 4860 C CA . ASN B 1 266 ? 9.383 -11.25 0.65 1 84.56 266 ASN B CA 1
ATOM 4861 C C . ASN B 1 266 ? 10.594 -11.508 1.541 1 84.56 266 ASN B C 1
ATOM 4863 O O . ASN B 1 266 ? 11.633 -10.859 1.393 1 84.56 266 ASN B O 1
ATOM 4867 N N . TRP B 1 267 ? 10.398 -12.391 2.422 1 84.44 267 TRP B N 1
ATOM 4868 C CA . TRP B 1 267 ? 11.508 -12.773 3.295 1 84.44 267 TRP B CA 1
ATOM 4869 C C . TRP B 1 267 ? 12.656 -13.359 2.486 1 84.44 267 TRP B C 1
ATOM 4871 O O . TRP B 1 267 ? 13.82 -13.008 2.707 1 84.44 267 TRP B O 1
ATOM 4881 N N . CYS B 1 268 ? 12.406 -14.141 1.498 1 87.06 268 CYS B N 1
ATOM 4882 C CA . CYS B 1 268 ? 13.422 -14.789 0.672 1 87.06 268 CYS B CA 1
ATOM 4883 C C . CYS B 1 268 ? 14.062 -13.781 -0.282 1 87.06 268 CYS B C 1
ATOM 4885 O O . CYS B 1 268 ? 15.273 -13.82 -0.505 1 87.06 268 CYS B O 1
ATOM 4887 N N . ILE B 1 269 ? 13.289 -12.906 -0.788 1 86.56 269 ILE B N 1
ATOM 4888 C CA . ILE B 1 269 ? 13.797 -11.891 -1.703 1 86.56 269 ILE B CA 1
ATOM 4889 C C . ILE B 1 269 ? 14.766 -10.969 -0.964 1 86.56 269 ILE B C 1
ATOM 4891 O O . ILE B 1 269 ? 15.812 -10.594 -1.504 1 86.56 269 ILE B O 1
ATOM 4895 N N . ASN B 1 270 ? 14.406 -10.68 0.256 1 80.44 270 ASN B N 1
ATOM 4896 C CA . ASN B 1 270 ? 15.25 -9.789 1.047 1 80.44 270 ASN B CA 1
ATOM 4897 C C . ASN B 1 270 ? 16.562 -10.469 1.443 1 80.44 270 ASN B C 1
ATOM 4899 O O . ASN B 1 270 ? 17.594 -9.812 1.56 1 80.44 270 ASN B O 1
ATOM 4903 N N . MET B 1 271 ? 16.516 -11.789 1.538 1 82.62 271 MET B N 1
ATOM 4904 C CA . MET B 1 271 ? 17.688 -12.516 2.014 1 82.62 271 MET B CA 1
ATOM 4905 C C . MET B 1 271 ? 18.578 -12.922 0.848 1 82.62 271 MET B C 1
ATOM 4907 O O . MET B 1 271 ? 19.812 -12.859 0.952 1 82.62 271 MET B O 1
ATOM 4911 N N . LYS B 1 272 ? 17.938 -13.359 -0.295 1 86.75 272 LYS B N 1
ATOM 4912 C CA . LYS B 1 272 ? 18.734 -14 -1.337 1 86.75 272 LYS B CA 1
ATOM 4913 C C . LYS B 1 272 ? 18.656 -13.227 -2.648 1 86.75 272 LYS B C 1
ATOM 4915 O O . LYS B 1 272 ? 19.406 -13.508 -3.588 1 86.75 272 LYS B O 1
ATOM 4920 N N . GLY B 1 273 ? 17.766 -12.336 -2.711 1 81.62 273 GLY B N 1
ATOM 4921 C CA . GLY B 1 273 ? 17.656 -11.547 -3.926 1 81.62 273 GLY B CA 1
ATOM 4922 C C . GLY B 1 273 ? 16.344 -11.75 -4.656 1 81.62 273 GLY B C 1
ATOM 4923 O O . GLY B 1 273 ? 15.57 -12.648 -4.312 1 81.62 273 GLY B O 1
ATOM 4924 N N . THR B 1 274 ? 16.172 -11.031 -5.676 1 82.25 274 THR B N 1
ATOM 4925 C CA . THR B 1 274 ? 14.891 -10.977 -6.379 1 82.25 274 THR B CA 1
ATOM 4926 C C . THR B 1 274 ? 14.719 -12.195 -7.281 1 82.25 274 THR B C 1
ATOM 4928 O O . THR B 1 274 ? 13.594 -12.617 -7.547 1 82.25 274 THR B O 1
ATOM 4931 N N . HIS B 1 275 ? 15.797 -12.836 -7.73 1 87.12 275 HIS B N 1
ATOM 4932 C CA . HIS B 1 275 ? 15.703 -13.945 -8.672 1 87.12 275 HIS B CA 1
ATOM 4933 C C . HIS B 1 275 ? 15.578 -15.273 -7.941 1 87.12 275 HIS B C 1
ATOM 4935 O O . HIS B 1 275 ? 15.336 -16.312 -8.57 1 87.12 275 HIS B O 1
ATOM 4941 N N . TYR B 1 276 ? 15.633 -15.273 -6.66 1 88.88 276 TYR B N 1
ATOM 4942 C CA . TYR B 1 276 ? 15.672 -16.5 -5.879 1 88.88 276 TYR B CA 1
ATOM 4943 C C . TYR B 1 276 ? 14.32 -17.203 -5.898 1 88.88 276 TYR B C 1
ATOM 4945 O O . TYR B 1 276 ? 14.25 -18.406 -6.152 1 88.88 276 TYR B O 1
ATOM 4953 N N . VAL B 1 277 ? 13.305 -16.5 -5.727 1 90.06 277 VAL B N 1
ATOM 4954 C CA . VAL B 1 277 ? 11.969 -17.062 -5.574 1 90.06 277 VAL B CA 1
ATOM 4955 C C . VAL B 1 277 ? 11.516 -17.688 -6.887 1 90.06 277 VAL B C 1
ATOM 4957 O O . VAL B 1 277 ? 11.078 -18.844 -6.91 1 90.06 277 VAL B O 1
ATOM 4960 N N . PRO B 1 278 ? 11.695 -17 -7.992 1 89.56 278 PRO B N 1
ATOM 4961 C CA . PRO B 1 278 ? 11.242 -17.594 -9.25 1 89.56 278 PRO B CA 1
ATOM 4962 C C . PRO B 1 278 ? 12.016 -18.859 -9.617 1 89.56 278 PRO B C 1
ATOM 4964 O O . PRO B 1 278 ? 11.492 -19.719 -10.328 1 89.56 278 PRO B O 1
ATOM 4967 N N . MET B 1 279 ? 13.125 -19.094 -9.102 1 90.25 279 MET B N 1
ATOM 4968 C CA . MET B 1 279 ? 13.945 -20.25 -9.438 1 90.25 279 MET B CA 1
ATOM 4969 C C . MET B 1 279 ? 13.312 -21.531 -8.906 1 90.25 279 MET B C 1
ATOM 4971 O O . MET B 1 279 ? 13.648 -22.641 -9.359 1 90.25 279 MET B O 1
ATOM 4975 N N . PHE B 1 280 ? 12.414 -21.422 -8.07 1 92.12 280 PHE B N 1
ATOM 4976 C CA . PHE B 1 280 ? 11.844 -22.609 -7.445 1 92.12 280 PHE B CA 1
ATOM 4977 C C . PHE B 1 280 ? 10.523 -22.969 -8.109 1 92.12 280 PHE B C 1
ATOM 4979 O O . PHE B 1 280 ? 9.945 -24.031 -7.816 1 92.12 280 PHE B O 1
ATOM 4986 N N . LYS B 1 281 ? 10.07 -22.219 -9.047 1 90.56 281 LYS B N 1
ATOM 4987 C CA . LYS B 1 281 ? 8.758 -22.422 -9.664 1 90.56 281 LYS B CA 1
ATOM 4988 C C . LYS B 1 281 ? 8.688 -23.766 -10.383 1 90.56 281 LYS B C 1
ATOM 4990 O O . LYS B 1 281 ? 7.684 -24.469 -10.281 1 90.56 281 LYS B O 1
ATOM 4995 N N . PRO B 1 282 ? 9.734 -24.219 -11.039 1 91.12 282 PRO B N 1
ATOM 4996 C CA . PRO B 1 282 ? 9.656 -25.5 -11.75 1 91.12 282 PRO B CA 1
ATOM 4997 C C . PRO B 1 282 ? 9.539 -26.703 -10.805 1 91.12 282 PRO B C 1
ATOM 4999 O O . PRO B 1 282 ? 9.141 -27.781 -11.219 1 91.12 282 PRO B O 1
ATOM 5002 N N . PHE B 1 283 ? 9.844 -26.484 -9.531 1 90.25 283 PHE B N 1
ATOM 5003 C CA . PHE B 1 283 ? 9.664 -27.562 -8.555 1 90.25 283 PHE B CA 1
ATOM 5004 C C . PHE B 1 283 ? 8.188 -27.906 -8.398 1 90.25 283 PHE B C 1
ATOM 5006 O O . PHE B 1 283 ? 7.852 -29 -7.93 1 90.25 283 PHE B O 1
ATOM 5013 N N . GLY B 1 284 ? 7.391 -27.016 -8.812 1 90.81 284 GLY B N 1
ATOM 5014 C CA . GLY B 1 284 ? 5.961 -27.281 -8.766 1 90.81 284 GLY B CA 1
ATOM 5015 C C . GLY B 1 284 ? 5.543 -28.484 -9.586 1 90.81 284 GLY B C 1
ATOM 5016 O O . GLY B 1 284 ? 4.59 -29.188 -9.234 1 90.81 284 GLY B O 1
ATOM 5017 N N . ILE B 1 285 ? 6.312 -28.781 -10.641 1 88.81 285 ILE B N 1
ATOM 5018 C CA . ILE B 1 285 ? 6.004 -29.906 -11.508 1 88.81 285 ILE B CA 1
ATOM 5019 C C . ILE B 1 285 ? 6.121 -31.219 -10.727 1 88.81 285 ILE B C 1
ATOM 5021 O O . ILE B 1 285 ? 5.281 -32.094 -10.867 1 88.81 285 ILE B O 1
ATOM 5025 N N . VAL B 1 286 ? 7.133 -31.219 -9.906 1 88.12 286 VAL B N 1
ATOM 5026 C CA . VAL B 1 286 ? 7.375 -32.406 -9.117 1 88.12 286 VAL B CA 1
ATOM 5027 C C . VAL B 1 286 ? 6.207 -32.656 -8.156 1 88.12 286 VAL B C 1
ATOM 5029 O O . VAL B 1 286 ? 5.66 -33.75 -8.094 1 88.12 286 VAL B O 1
ATOM 5032 N N . PHE B 1 287 ? 5.777 -31.656 -7.547 1 89.38 287 PHE B N 1
ATOM 5033 C CA . PHE B 1 287 ? 4.684 -31.781 -6.59 1 89.38 287 PHE B CA 1
ATOM 5034 C C . PHE B 1 287 ? 3.367 -32.062 -7.305 1 89.38 287 PHE B C 1
ATOM 5036 O O . PHE B 1 287 ? 2.541 -32.812 -6.816 1 89.38 287 PHE B O 1
ATOM 5043 N N . ALA B 1 288 ? 3.162 -31.375 -8.43 1 87.44 288 ALA B N 1
ATOM 5044 C CA . ALA B 1 288 ? 1.948 -31.625 -9.203 1 87.44 288 ALA B CA 1
ATOM 5045 C C . ALA B 1 288 ? 1.858 -33.094 -9.641 1 87.44 288 ALA B C 1
ATOM 5047 O O . ALA B 1 288 ? 0.771 -33.656 -9.656 1 87.44 288 ALA B O 1
ATOM 5048 N N . THR B 1 289 ? 2.994 -33.625 -9.953 1 83.69 289 THR B N 1
ATOM 5049 C CA . THR B 1 289 ? 3.035 -35.031 -10.367 1 83.69 289 THR B CA 1
ATOM 5050 C C . THR B 1 289 ? 2.779 -35.969 -9.18 1 83.69 289 THR B C 1
ATOM 5052 O O . THR B 1 289 ? 1.972 -36.875 -9.273 1 83.69 289 THR B O 1
ATOM 5055 N N . ILE B 1 290 ? 3.416 -35.656 -8.094 1 83.12 290 ILE B N 1
ATOM 5056 C CA . ILE B 1 290 ? 3.275 -36.5 -6.898 1 83.12 290 ILE B CA 1
ATOM 5057 C C . ILE B 1 290 ? 1.829 -36.438 -6.41 1 83.12 290 ILE B C 1
ATOM 5059 O O . ILE B 1 290 ? 1.223 -37.5 -6.164 1 83.12 290 ILE B O 1
ATOM 5063 N N . PHE B 1 291 ? 1.291 -35.281 -6.352 1 81.5 291 PHE B N 1
ATOM 5064 C CA . PHE B 1 291 ? -0.07 -35.125 -5.852 1 81.5 291 PHE B CA 1
ATOM 5065 C C . PHE B 1 291 ? -1.083 -35.594 -6.879 1 81.5 291 PHE B C 1
ATOM 5067 O O . PHE B 1 291 ? -2.143 -36.125 -6.52 1 81.5 291 PHE B O 1
ATOM 5074 N N . GLY B 1 292 ? -0.784 -35.406 -8.125 1 75 292 GLY B N 1
ATOM 5075 C CA . GLY B 1 292 ? -1.659 -35.875 -9.18 1 75 292 GLY B CA 1
ATOM 5076 C C . GLY B 1 292 ? -1.825 -37.375 -9.172 1 75 292 GLY B C 1
ATOM 5077 O O . GLY B 1 292 ? -2.926 -37.906 -9.383 1 75 292 GLY B O 1
ATOM 5078 N N . VAL B 1 293 ? -0.74 -38 -8.875 1 71.88 293 VAL B N 1
ATOM 5079 C CA . VAL B 1 293 ? -0.774 -39.469 -8.836 1 71.88 293 VAL B CA 1
ATOM 5080 C C . VAL B 1 293 ? -1.438 -39.938 -7.539 1 71.88 293 VAL B C 1
ATOM 5082 O O . VAL B 1 293 ? -2.197 -40.906 -7.539 1 71.88 293 VAL B O 1
ATOM 5085 N N . SER B 1 294 ? -1.16 -39.188 -6.508 1 70.75 294 SER B N 1
ATOM 5086 C CA . SER B 1 294 ? -1.611 -39.625 -5.191 1 70.75 294 SER B CA 1
ATOM 5087 C C . SER B 1 294 ? -3.072 -39.25 -4.957 1 70.75 294 SER B C 1
ATOM 5089 O O . SER B 1 294 ? -3.822 -40 -4.348 1 70.75 294 SER B O 1
ATOM 5091 N N . LEU B 1 295 ? -3.32 -38.062 -5.297 1 60.75 295 LEU B N 1
ATOM 5092 C CA . LEU B 1 295 ? -4.641 -37.562 -4.934 1 60.75 295 LEU B CA 1
ATOM 5093 C C . LEU B 1 295 ? -5.645 -37.812 -6.059 1 60.75 295 LEU B C 1
ATOM 5095 O O . LEU B 1 295 ? -6.84 -37.969 -5.805 1 60.75 295 LEU B O 1
ATOM 5099 N N . SER B 1 296 ? -5.156 -37.625 -7.359 1 55.62 296 SER B N 1
ATOM 5100 C CA . SER B 1 296 ? -6.129 -37.688 -8.445 1 55.62 296 SER B CA 1
ATOM 5101 C C . SER B 1 296 ? -5.906 -38.906 -9.312 1 55.62 296 SER B C 1
ATOM 5103 O O . SER B 1 296 ? -5.086 -38.906 -10.234 1 55.62 296 SER B O 1
ATOM 5105 N N . ALA B 1 297 ? -6.082 -40.188 -8.75 1 48.53 297 ALA B N 1
ATOM 5106 C CA . ALA B 1 297 ? -5.816 -41.5 -9.328 1 48.53 297 ALA B CA 1
ATOM 5107 C C . ALA B 1 297 ? -5.781 -41.438 -10.852 1 48.53 297 ALA B C 1
ATOM 5109 O O . ALA B 1 297 ? -5.027 -42.156 -11.5 1 48.53 297 ALA B O 1
ATOM 5110 N N . ASN B 1 298 ? -6.758 -40.688 -11.594 1 49.06 298 ASN B N 1
ATOM 5111 C CA . ASN B 1 298 ? -7.031 -41.125 -12.953 1 49.06 298 ASN B CA 1
ATOM 5112 C C . ASN B 1 298 ? -6.715 -40.031 -13.977 1 49.06 298 ASN B C 1
ATOM 5114 O O . ASN B 1 298 ? -7.066 -40.156 -15.156 1 49.06 298 ASN B O 1
ATOM 5118 N N . ASN B 1 299 ? -5.879 -38.969 -13.531 1 60.03 299 ASN B N 1
ATOM 5119 C CA . ASN B 1 299 ? -5.938 -38.031 -14.641 1 60.03 299 ASN B CA 1
ATOM 5120 C C . ASN B 1 299 ? -4.555 -37.5 -14.984 1 60.03 299 ASN B C 1
ATOM 5122 O O . ASN B 1 299 ? -4.438 -36.469 -15.68 1 60.03 299 ASN B O 1
ATOM 5126 N N . LEU B 1 300 ? -3.562 -38.312 -14.539 1 74.81 300 LEU B N 1
ATOM 5127 C CA . LEU B 1 300 ? -2.262 -37.781 -14.938 1 74.81 300 LEU B CA 1
ATOM 5128 C C . LEU B 1 300 ? -1.705 -38.562 -16.125 1 74.81 300 LEU B C 1
ATOM 5130 O O . LEU B 1 300 ? -1.596 -39.781 -16.078 1 74.81 300 LEU B O 1
ATOM 5134 N N . HIS B 1 301 ? -1.496 -37.875 -17.25 1 77.31 301 HIS B N 1
ATOM 5135 C CA . HIS B 1 301 ? -0.988 -38.438 -18.484 1 77.31 301 HIS B CA 1
ATOM 5136 C C . HIS B 1 301 ? 0.517 -38.219 -18.625 1 77.31 301 HIS B C 1
ATOM 5138 O O . HIS B 1 301 ? 1.056 -37.219 -18.109 1 77.31 301 HIS B O 1
ATOM 5144 N N . TYR B 1 302 ? 1.196 -39.188 -19.266 1 81.44 302 TYR B N 1
ATOM 5145 C CA . TYR B 1 302 ? 2.633 -39.094 -19.5 1 81.44 302 TYR B CA 1
ATOM 5146 C C . TYR B 1 302 ? 2.969 -37.844 -20.297 1 81.44 302 TYR B C 1
ATOM 5148 O O . TYR B 1 302 ? 3.992 -37.188 -20.047 1 81.44 302 TYR B O 1
ATOM 5156 N N . GLY B 1 303 ? 2.172 -37.5 -21.188 1 83 303 GLY B N 1
ATOM 5157 C CA . GLY B 1 303 ? 2.402 -36.344 -22.016 1 83 303 GLY B CA 1
ATOM 5158 C C . GLY B 1 303 ? 2.422 -35.031 -21.219 1 83 303 GLY B C 1
ATOM 5159 O O . GLY B 1 303 ? 3.23 -34.156 -21.484 1 83 303 GLY B O 1
ATOM 5160 N N . SER B 1 304 ? 1.549 -35.031 -20.234 1 85.88 304 SER B N 1
ATOM 5161 C CA . SER B 1 304 ? 1.475 -33.844 -19.406 1 85.88 304 SER B CA 1
ATOM 5162 C C . SER B 1 304 ? 2.74 -33.656 -18.562 1 85.88 304 SER B C 1
ATOM 5164 O O . SER B 1 304 ? 3.242 -32.531 -18.422 1 85.88 304 SER B O 1
ATOM 5166 N N . VAL B 1 305 ? 3.246 -34.719 -18.109 1 88.06 305 VAL B N 1
ATOM 5167 C CA . VAL B 1 305 ? 4.445 -34.656 -17.281 1 88.06 305 VAL B CA 1
ATOM 5168 C C . VAL B 1 305 ? 5.656 -34.312 -18.156 1 88.06 305 VAL B C 1
ATOM 5170 O O . VAL B 1 305 ? 6.477 -33.469 -17.781 1 88.06 305 VAL B O 1
ATOM 5173 N N . LEU B 1 306 ? 5.742 -34.969 -19.281 1 90.31 306 LEU B N 1
ATOM 5174 C CA . LEU B 1 306 ? 6.844 -34.719 -20.203 1 90.31 306 LEU B CA 1
ATOM 5175 C C . LEU B 1 306 ? 6.844 -33.25 -20.656 1 90.31 306 LEU B C 1
ATOM 5177 O O . LEU B 1 306 ? 7.883 -32.594 -20.625 1 90.31 306 LEU B O 1
ATOM 5181 N N . GLY B 1 307 ? 5.742 -32.844 -21.062 1 90.56 307 GLY B N 1
ATOM 5182 C CA . GLY B 1 307 ? 5.633 -31.453 -21.484 1 90.56 307 GLY B CA 1
ATOM 5183 C C . GLY B 1 307 ? 5.992 -30.469 -20.391 1 90.56 307 GLY B C 1
ATOM 5184 O O . GLY B 1 307 ? 6.652 -29.453 -20.641 1 90.56 307 GLY B O 1
ATOM 5185 N N . ALA B 1 308 ? 5.551 -30.75 -19.203 1 92.25 308 ALA B N 1
ATOM 5186 C CA . ALA B 1 308 ? 5.844 -29.891 -18.062 1 92.25 308 ALA B CA 1
ATOM 5187 C C . ALA B 1 308 ? 7.344 -29.828 -17.797 1 92.25 308 ALA B C 1
ATOM 5189 O O . ALA B 1 308 ? 7.887 -28.75 -17.516 1 92.25 308 ALA B O 1
ATOM 5190 N N . VAL B 1 309 ? 8.016 -30.906 -17.906 1 93.44 309 VAL B N 1
ATOM 5191 C CA . VAL B 1 309 ? 9.453 -30.953 -17.672 1 93.44 309 VAL B CA 1
ATOM 5192 C C . VAL B 1 309 ? 10.18 -30.156 -18.75 1 93.44 309 VAL B C 1
ATOM 5194 O O . VAL B 1 309 ? 11.109 -29.406 -18.453 1 93.44 309 VAL B O 1
ATOM 5197 N N . VAL B 1 310 ? 9.75 -30.281 -19.953 1 93.81 310 VAL B N 1
ATOM 5198 C CA . VAL B 1 310 ? 10.359 -29.547 -21.047 1 93.81 310 VAL B CA 1
ATOM 5199 C C . VAL B 1 310 ? 10.156 -28.047 -20.844 1 93.81 310 VAL B C 1
ATOM 5201 O O . VAL B 1 310 ? 11.086 -27.25 -21.031 1 93.81 310 VAL B O 1
ATOM 5204 N N . THR B 1 311 ? 8.969 -27.688 -20.484 1 94 311 THR B N 1
ATOM 5205 C CA . THR B 1 311 ? 8.703 -26.281 -20.188 1 94 311 THR B CA 1
ATOM 5206 C C . THR B 1 311 ? 9.594 -25.797 -19.047 1 94 311 THR B C 1
ATOM 5208 O O . THR B 1 311 ? 10.086 -24.656 -19.078 1 94 311 THR B O 1
ATOM 5211 N N . GLY B 1 312 ? 9.766 -26.656 -18.047 1 94.94 312 GLY B N 1
ATOM 5212 C CA . GLY B 1 312 ? 10.633 -26.312 -16.938 1 94.94 312 GLY B CA 1
ATOM 5213 C C . GLY B 1 312 ? 12.07 -26.062 -17.359 1 94.94 312 GLY B C 1
ATOM 5214 O O . GLY B 1 312 ? 12.703 -25.125 -16.875 1 94.94 312 GLY B O 1
ATOM 5215 N N . VAL B 1 313 ? 12.562 -26.844 -18.25 1 94.12 313 VAL B N 1
ATOM 5216 C CA . VAL B 1 313 ? 13.914 -26.656 -18.766 1 94.12 313 VAL B CA 1
ATOM 5217 C C . VAL B 1 313 ? 14.008 -25.328 -19.5 1 94.12 313 VAL B C 1
ATOM 5219 O O . VAL B 1 313 ? 14.992 -24.594 -19.344 1 94.12 313 VAL B O 1
ATOM 5222 N N . GLY B 1 314 ? 13.031 -25.094 -20.281 1 94.81 314 GLY B N 1
ATOM 5223 C CA . GLY B 1 314 ? 12.992 -23.797 -20.938 1 94.81 314 GLY B CA 1
ATOM 5224 C C . GLY B 1 314 ? 12.969 -22.625 -19.969 1 94.81 314 GLY B C 1
ATOM 5225 O O . GLY B 1 314 ? 13.68 -21.641 -20.172 1 94.81 314 GLY B O 1
ATOM 5226 N N . TYR B 1 315 ? 12.164 -22.766 -18.938 1 94.94 315 TYR B N 1
ATOM 5227 C CA . TYR B 1 315 ? 12.055 -21.75 -17.891 1 94.94 315 TYR B CA 1
ATOM 5228 C C . TYR B 1 315 ? 13.422 -21.469 -17.281 1 94.94 315 TYR B C 1
ATOM 5230 O O . TYR B 1 315 ? 13.82 -20.297 -17.156 1 94.94 315 TYR B O 1
ATOM 5238 N N . PHE B 1 316 ? 14.203 -22.484 -17.016 1 93.81 316 PHE B N 1
ATOM 5239 C CA . PHE B 1 316 ? 15.508 -22.328 -16.375 1 93.81 316 PHE B CA 1
ATOM 5240 C C . PHE B 1 316 ? 16.5 -21.656 -17.328 1 93.81 316 PHE B C 1
ATOM 5242 O O . PHE B 1 316 ? 17.328 -20.859 -16.891 1 93.81 316 PHE B O 1
ATOM 5249 N N . THR B 1 317 ? 16.359 -21.969 -18.5 1 93.62 317 THR B N 1
ATOM 5250 C CA . THR B 1 317 ? 17.266 -21.391 -19.5 1 93.62 317 THR B CA 1
ATOM 5251 C C . THR B 1 317 ? 17.016 -19.891 -19.656 1 93.62 317 THR B C 1
ATOM 5253 O O . THR B 1 317 ? 17.953 -19.109 -19.734 1 93.62 317 THR B O 1
ATOM 5256 N N . ILE B 1 318 ? 15.789 -19.562 -19.656 1 93.31 318 ILE B N 1
ATOM 5257 C CA . ILE B 1 318 ? 15.438 -18.141 -19.75 1 93.31 318 ILE B CA 1
ATOM 5258 C C . ILE B 1 318 ? 15.898 -17.406 -18.5 1 93.31 318 ILE B C 1
ATOM 5260 O O . ILE B 1 318 ? 16.469 -16.312 -18.594 1 93.31 318 ILE B O 1
ATOM 5264 N N . MET B 1 319 ? 15.617 -18.016 -17.375 1 92.06 319 MET B N 1
ATOM 5265 C CA . MET B 1 319 ? 16 -17.406 -16.109 1 92.06 319 MET B CA 1
ATOM 5266 C C . MET B 1 319 ? 17.516 -17.219 -16.031 1 92.06 319 MET B C 1
ATOM 5268 O O . MET B 1 319 ? 17.984 -16.203 -15.516 1 92.06 319 MET B O 1
ATOM 5272 N N . TRP B 1 320 ? 18.203 -18.188 -16.547 1 90.12 320 TRP B N 1
ATOM 5273 C CA . TRP B 1 320 ? 19.656 -18.078 -16.578 1 90.12 320 TRP B CA 1
ATOM 5274 C C . TRP B 1 320 ? 20.094 -16.922 -17.453 1 90.12 320 TRP B C 1
ATOM 5276 O O . TRP B 1 320 ? 21.031 -16.188 -17.109 1 90.12 320 TRP B O 1
ATOM 5286 N N . GLY B 1 321 ? 19.469 -16.766 -18.5 1 89.31 321 GLY B N 1
ATOM 5287 C CA . GLY B 1 321 ? 19.766 -15.633 -19.344 1 89.31 321 GLY B CA 1
ATOM 5288 C C . GLY B 1 321 ? 19.484 -14.297 -18.688 1 89.31 321 GLY B C 1
ATOM 5289 O O . GLY B 1 321 ? 20.25 -13.344 -18.844 1 89.31 321 GLY B O 1
ATOM 5290 N N . GLN B 1 322 ? 18.438 -14.234 -17.984 1 88.19 322 GLN B N 1
ATOM 5291 C CA . GLN B 1 322 ? 18.062 -13 -17.312 1 88.19 322 GLN B CA 1
ATOM 5292 C C . GLN B 1 322 ? 19.062 -12.641 -16.219 1 88.19 322 GLN B C 1
ATOM 5294 O O . GLN B 1 322 ? 19.406 -11.469 -16.047 1 88.19 322 GLN B O 1
ATOM 5299 N N . ILE B 1 323 ? 19.453 -13.641 -15.461 1 87.56 323 ILE B N 1
ATOM 5300 C CA . ILE B 1 323 ? 20.406 -13.422 -14.383 1 87.56 323 ILE B CA 1
ATOM 5301 C C . ILE B 1 323 ? 21.734 -12.922 -14.969 1 87.56 323 ILE B C 1
ATOM 5303 O O . ILE B 1 323 ? 22.328 -11.984 -14.43 1 87.56 323 ILE B O 1
ATOM 5307 N N . LYS B 1 324 ? 22.125 -13.477 -16.047 1 86.44 324 LYS B N 1
ATOM 5308 C CA . LYS B 1 324 ? 23.359 -13.07 -16.703 1 86.44 324 LYS B CA 1
ATOM 5309 C C . LYS B 1 324 ? 23.266 -11.641 -17.234 1 86.44 324 LYS B C 1
ATOM 5311 O O . LYS B 1 324 ? 24.219 -10.875 -17.141 1 86.44 324 LYS B O 1
ATOM 5316 N N . GLU B 1 325 ? 22.156 -11.344 -17.719 1 84.94 325 GLU B N 1
ATOM 5317 C CA . GLU B 1 325 ? 21.938 -9.992 -18.219 1 84.94 325 GLU B CA 1
ATOM 5318 C C . GLU B 1 325 ? 22.016 -8.961 -17.094 1 84.94 325 GLU B C 1
ATOM 5320 O O . GLU B 1 325 ? 22.609 -7.898 -17.266 1 84.94 325 GLU B O 1
ATOM 5325 N N . ASP B 1 326 ? 21.391 -9.25 -16.016 1 82.38 326 ASP B N 1
ATOM 5326 C CA . ASP B 1 326 ? 21.391 -8.344 -14.875 1 82.38 326 ASP B CA 1
ATOM 5327 C C . ASP B 1 326 ? 22.797 -8.18 -14.305 1 82.38 326 ASP B C 1
ATOM 5329 O O . ASP B 1 326 ? 23.172 -7.094 -13.859 1 82.38 326 ASP B O 1
ATOM 5333 N N . GLU B 1 327 ? 23.531 -9.234 -14.312 1 81.69 327 GLU B N 1
ATOM 5334 C CA . GLU B 1 327 ? 24.922 -9.18 -13.852 1 81.69 327 GLU B CA 1
ATOM 5335 C C . GLU B 1 327 ? 25.766 -8.312 -14.781 1 81.69 327 GLU B C 1
ATOM 5337 O O . GLU B 1 327 ? 26.609 -7.547 -14.32 1 81.69 327 GLU B O 1
ATOM 5342 N N . ASP B 1 328 ? 25.484 -8.445 -16.031 1 79.12 328 ASP B N 1
ATOM 5343 C CA . ASP B 1 328 ? 26.219 -7.652 -17.016 1 79.12 328 ASP B CA 1
ATOM 5344 C C . ASP B 1 328 ? 25.875 -6.168 -16.875 1 79.12 328 ASP B C 1
ATOM 5346 O O . ASP B 1 328 ? 26.75 -5.309 -17.031 1 79.12 328 ASP B O 1
ATOM 5350 N N . GLU B 1 329 ? 24.703 -5.875 -16.625 1 77.69 329 GLU B N 1
ATOM 5351 C CA . GLU B 1 329 ? 24.266 -4.492 -16.469 1 77.69 329 GLU B CA 1
ATOM 5352 C C . GLU B 1 329 ? 24.859 -3.861 -15.211 1 77.69 329 GLU B C 1
ATOM 5354 O O . GLU B 1 329 ? 25.219 -2.682 -15.211 1 77.69 329 GLU B O 1
ATOM 5359 N N . GLN B 1 330 ? 24.891 -4.555 -14.195 1 73 330 GLN B N 1
ATOM 5360 C CA . GLN B 1 330 ? 25.484 -4.051 -12.961 1 73 330 GLN B CA 1
ATOM 5361 C C . GLN B 1 330 ? 26.969 -3.803 -13.133 1 73 330 GLN B C 1
ATOM 5363 O O . GLN B 1 330 ? 27.516 -2.838 -12.586 1 73 330 GLN B O 1
ATOM 5368 N N . CYS B 1 331 ? 27.578 -4.625 -13.867 1 67.62 331 CYS B N 1
ATOM 5369 C CA . CYS B 1 331 ? 29 -4.473 -14.117 1 67.62 331 CYS B CA 1
ATOM 5370 C C . CYS B 1 331 ? 29.281 -3.236 -14.969 1 67.62 331 CYS B C 1
ATOM 5372 O O . CYS B 1 331 ? 30.25 -2.512 -14.727 1 67.62 331 CYS B O 1
ATOM 5374 N N . VAL B 1 332 ? 28.438 -2.943 -15.891 1 68.38 332 VAL B N 1
ATOM 5375 C CA . VAL B 1 332 ? 28.609 -1.773 -16.75 1 68.38 332 VAL B CA 1
ATOM 5376 C C . VAL B 1 332 ? 28.359 -0.501 -15.938 1 68.38 332 VAL B C 1
ATOM 5378 O O . VAL B 1 332 ? 29.094 0.483 -16.078 1 68.38 332 VAL B O 1
ATOM 5381 N N . ASN B 1 333 ? 27.312 -0.585 -15.141 1 63.59 333 ASN B N 1
ATOM 5382 C CA . ASN B 1 333 ? 27.031 0.581 -14.305 1 63.59 333 ASN B CA 1
ATOM 5383 C C . ASN B 1 333 ? 28.156 0.845 -13.312 1 63.59 333 ASN B C 1
ATOM 5385 O O . ASN B 1 333 ? 28.484 1.999 -13.039 1 63.59 333 ASN B O 1
ATOM 5389 N N . HIS B 1 334 ? 28.688 -0.17 -12.797 1 60.19 334 HIS B N 1
ATOM 5390 C CA . HIS B 1 334 ? 29.844 -0.026 -11.906 1 60.19 334 HIS B CA 1
ATOM 5391 C C . HIS B 1 334 ? 31.062 0.475 -12.656 1 60.19 334 HIS B C 1
ATOM 5393 O O . HIS B 1 334 ? 31.828 1.297 -12.133 1 60.19 334 HIS B O 1
ATOM 5399 N N . ASN B 1 335 ? 31.25 0.023 -13.797 1 59 335 ASN B N 1
ATOM 5400 C CA . ASN B 1 335 ? 32.375 0.471 -14.617 1 59 335 ASN B CA 1
ATOM 5401 C C . ASN B 1 335 ? 32.188 1.916 -15.07 1 59 335 ASN B C 1
ATOM 5403 O O . ASN B 1 335 ? 33.156 2.682 -15.125 1 59 335 ASN B O 1
ATOM 5407 N N . ASP B 1 336 ? 31.016 2.254 -15.352 1 57.75 336 ASP B N 1
ATOM 5408 C CA . ASP B 1 336 ? 30.75 3.639 -15.727 1 57.75 336 ASP B CA 1
ATOM 5409 C C . ASP B 1 336 ? 30.953 4.578 -14.539 1 57.75 336 ASP B C 1
ATOM 5411 O O . ASP B 1 336 ? 31.484 5.68 -14.688 1 57.75 336 ASP B O 1
ATOM 5415 N N . GLN B 1 337 ? 30.516 4.164 -13.5 1 55.81 337 GLN B N 1
ATOM 5416 C CA . GLN B 1 337 ? 30.766 4.961 -12.305 1 55.81 337 GLN B CA 1
ATOM 5417 C C . GLN B 1 337 ? 32.25 5.035 -11.984 1 55.81 337 GLN B C 1
ATOM 5419 O O . GLN B 1 337 ? 32.75 6.082 -11.578 1 55.81 337 GLN B O 1
ATOM 5424 N N . SER B 1 338 ? 32.969 3.965 -12.141 1 56.19 338 SER B N 1
ATOM 5425 C CA . SER B 1 338 ? 34.406 3.951 -11.945 1 56.19 338 SER B CA 1
ATOM 5426 C C . SER B 1 338 ? 35.094 4.809 -12.992 1 56.19 338 SER B C 1
ATOM 5428 O O . SER B 1 338 ? 36.094 5.496 -12.688 1 56.19 338 SER B O 1
ATOM 5430 N N . HIS B 1 339 ? 34.688 4.793 -14.156 1 52.84 339 HIS B N 1
ATOM 5431 C CA . HIS B 1 339 ? 35.25 5.641 -15.195 1 52.84 339 HIS B CA 1
ATOM 5432 C C . HIS B 1 339 ? 34.938 7.113 -14.938 1 52.84 339 HIS B C 1
ATOM 5434 O O . HIS B 1 339 ? 35.781 7.977 -15.188 1 52.84 339 HIS B O 1
ATOM 5440 N N . LEU B 1 340 ? 33.812 7.297 -14.477 1 53.12 340 LEU B N 1
ATOM 5441 C CA . LEU B 1 340 ? 33.438 8.664 -14.117 1 53.12 340 LEU B CA 1
ATOM 5442 C C . LEU B 1 340 ? 34.281 9.141 -12.93 1 53.12 340 LEU B C 1
ATOM 5444 O O . LEU B 1 340 ? 34.719 10.289 -12.898 1 53.12 340 LEU B O 1
ATOM 5448 N N . GLU B 1 341 ? 34.531 8.375 -12.047 1 53.22 341 GLU B N 1
ATOM 5449 C CA . GLU B 1 341 ? 35.438 8.688 -10.945 1 53.22 341 GLU B CA 1
ATOM 5450 C C . GLU B 1 341 ? 36.875 8.797 -11.422 1 53.22 341 GLU B C 1
ATOM 5452 O O . GLU B 1 341 ? 37.625 9.656 -10.961 1 53.22 341 GLU B O 1
ATOM 5457 N N . SER B 1 342 ? 37.281 7.984 -12.258 1 50.97 342 SER B N 1
ATOM 5458 C CA . SER B 1 342 ? 38.625 8.086 -12.789 1 50.97 342 SER B CA 1
ATOM 5459 C C . SER B 1 342 ? 38.781 9.32 -13.672 1 50.97 342 SER B C 1
ATOM 5461 O O . SER B 1 342 ? 39.812 9.992 -13.625 1 50.97 342 SER B O 1
ATOM 5463 N N . ALA B 1 343 ? 37.781 9.633 -14.344 1 53.88 343 ALA B N 1
ATOM 5464 C CA . ALA B 1 343 ? 37.844 10.828 -15.188 1 53.88 343 ALA B CA 1
ATOM 5465 C C . ALA B 1 343 ? 37.844 12.094 -14.336 1 53.88 343 ALA B C 1
ATOM 5467 O O . ALA B 1 343 ? 38.562 13.055 -14.648 1 53.88 343 ALA B O 1
ATOM 5468 N N . ASN B 1 344 ? 37.125 12.18 -13.312 1 45.84 344 ASN B N 1
ATOM 5469 C CA . ASN B 1 344 ? 37.156 13.305 -12.383 1 45.84 344 ASN B CA 1
ATOM 5470 C C . ASN B 1 344 ? 38.469 13.383 -11.633 1 45.84 344 ASN B C 1
ATOM 5472 O O . ASN B 1 344 ? 38.938 14.469 -11.258 1 45.84 344 ASN B O 1
ATOM 5476 N N . SER B 1 345 ? 39.062 12.375 -11.43 1 45.12 345 SER B N 1
ATOM 5477 C CA . SER B 1 345 ? 40.375 12.375 -10.797 1 45.12 345 SER B CA 1
ATOM 5478 C C . SER B 1 345 ? 41.469 12.891 -11.75 1 45.12 345 SER B C 1
ATOM 5480 O O . SER B 1 345 ? 42.406 13.539 -11.32 1 45.12 345 SER B O 1
ATOM 5482 N N . GLU B 1 346 ? 41.375 12.688 -12.977 1 39.62 346 GLU B N 1
ATOM 5483 C CA . GLU B 1 346 ? 42.375 13.18 -13.93 1 39.62 346 GLU B CA 1
ATOM 5484 C C . GLU B 1 346 ? 42.219 14.68 -14.164 1 39.62 346 GLU B C 1
ATOM 5486 O O . GLU B 1 346 ? 43.188 15.391 -14.398 1 39.62 346 GLU B O 1
ATOM 5491 N N . ALA B 1 347 ? 41.031 15.203 -14.055 1 36.5 347 ALA B N 1
ATOM 5492 C CA . ALA B 1 347 ? 40.812 16.625 -14.297 1 36.5 347 ALA B CA 1
ATOM 5493 C C . ALA B 1 347 ? 41.406 17.469 -13.156 1 36.5 347 ALA B C 1
ATOM 5495 O O . ALA B 1 347 ? 41.438 18.688 -13.242 1 36.5 347 ALA B O 1
ATOM 5496 N N . LYS B 1 348 ? 41.719 16.828 -12.008 1 36.41 348 LYS B N 1
ATOM 5497 C CA . LYS B 1 348 ? 42.312 17.625 -10.945 1 36.41 348 LYS B CA 1
ATOM 5498 C C . LYS B 1 348 ? 43.812 17.781 -11.172 1 36.41 348 LYS B C 1
ATOM 5500 O O . LYS B 1 348 ? 44.562 18.188 -10.258 1 36.41 348 LYS B O 1
ATOM 5505 N N . VAL B 1 349 ? 44.281 17.391 -12.344 1 33.62 349 VAL B N 1
ATOM 5506 C CA . VAL B 1 349 ? 45.688 17.734 -12.523 1 33.62 349 VAL B CA 1
ATOM 5507 C C . VAL B 1 349 ? 45.812 19.25 -12.656 1 33.62 349 VAL B C 1
ATOM 5509 O O . VAL B 1 349 ? 45.094 19.875 -13.438 1 33.62 349 VAL B O 1
ATOM 5512 N N . PRO B 1 350 ? 46.406 19.984 -11.641 1 30.22 350 PRO B N 1
ATOM 5513 C CA . PRO B 1 350 ? 46.625 21.422 -11.562 1 30.22 350 PRO B CA 1
ATOM 5514 C C . PRO B 1 350 ? 47.281 21.984 -12.828 1 30.22 350 PRO B C 1
ATOM 5516 O O . PRO B 1 350 ? 48.219 21.375 -13.367 1 30.22 350 PRO B O 1
ATOM 5519 N N . LEU B 1 351 ? 46.594 22.688 -13.703 1 28.28 351 LEU B N 1
ATOM 5520 C CA . LEU B 1 351 ? 47.031 23.594 -14.758 1 28.28 351 LEU B CA 1
ATOM 5521 C C . LEU B 1 351 ? 48.125 24.531 -14.258 1 28.28 351 LEU B C 1
ATOM 5523 O O . LEU B 1 351 ? 48.5 25.484 -14.945 1 28.28 351 LEU B O 1
ATOM 5527 N N . LEU B 1 352 ? 48.719 24.406 -13.031 1 27.03 352 LEU B N 1
ATOM 5528 C CA . LEU B 1 352 ? 49.688 25.422 -12.617 1 27.03 352 LEU B CA 1
ATOM 5529 C C . LEU B 1 352 ? 50.906 25.406 -13.523 1 27.03 352 LEU B C 1
ATOM 5531 O O . LEU B 1 352 ? 51.75 26.312 -13.461 1 27.03 352 LEU B O 1
ATOM 5535 N N . GLU B 1 353 ? 51.312 24.328 -14.156 1 26.03 353 GLU B N 1
ATOM 5536 C CA . GLU B 1 353 ? 52.719 24.422 -14.555 1 26.03 353 GLU B CA 1
ATOM 5537 C C . GLU B 1 353 ? 52.875 25.281 -15.805 1 26.03 353 GLU B C 1
ATOM 5539 O O . GLU B 1 353 ? 53.938 25.297 -16.422 1 26.03 353 GLU B O 1
ATOM 5544 N N . GLU B 1 354 ? 51.75 26.047 -16.234 1 25.78 354 GLU B N 1
ATOM 5545 C CA . GLU B 1 354 ? 52.125 26.75 -17.453 1 25.78 354 GLU B CA 1
ATOM 5546 C C . GLU B 1 354 ? 53.344 27.656 -17.219 1 25.78 354 GLU B C 1
ATOM 5548 O O . GLU B 1 354 ? 53.5 28.188 -16.125 1 25.78 354 GLU B O 1
ATOM 5553 N N . GLU B 1 355 ? 54.281 27.875 -18.266 1 23.86 355 GLU B N 1
ATOM 5554 C CA . GLU B 1 355 ? 55.625 28.328 -18.641 1 23.86 355 GLU B CA 1
ATOM 5555 C C . GLU B 1 355 ? 55.781 29.812 -18.375 1 23.86 355 GLU B C 1
ATOM 5557 O O . GLU B 1 355 ? 54.938 30.625 -18.766 1 23.86 355 GLU B O 1
ATOM 5562 N N . ILE B 1 356 ? 56.375 30.266 -17.188 1 26.94 356 ILE B N 1
ATOM 5563 C CA . ILE B 1 356 ? 57.156 31.484 -16.969 1 26.94 356 ILE B CA 1
ATOM 5564 C C . ILE B 1 356 ? 58.094 31.703 -18.141 1 26.94 356 ILE B C 1
ATOM 5566 O O . ILE B 1 356 ? 59.094 30.984 -18.281 1 26.94 356 ILE B O 1
ATOM 5570 N N . GLY B 1 357 ? 57.656 31.562 -19.469 1 20.73 357 GLY B N 1
ATOM 5571 C CA . GLY B 1 357 ? 58.562 31.969 -20.516 1 20.73 357 GLY B CA 1
ATOM 5572 C C . GLY B 1 357 ? 59.031 33.406 -20.391 1 20.73 357 GLY B C 1
ATOM 5573 O O . GLY B 1 357 ? 58.188 34.312 -20.203 1 20.73 357 GLY B O 1
ATOM 5574 N N . VAL B 1 358 ? 60.375 33.5 -20.094 1 20.22 358 VAL B N 1
ATOM 5575 C CA . VAL B 1 358 ? 61.375 34.469 -20.484 1 20.22 358 VAL B CA 1
ATOM 5576 C C . VAL B 1 358 ? 61.469 34.531 -22.016 1 20.22 358 VAL B C 1
ATOM 5578 O O . VAL B 1 358 ? 61.375 33.5 -22.688 1 20.22 358 VAL B O 1
#

Foldseek 3Di:
DVVVVVVVVVCVVCVLVVLLLVLLLLVLVLVVLLVCCCVVVVADNLLLVLLLLVLLLVVLVVVLVVLDCLCVLLVVLLVVLCVLAPPVLLVLLLVCLVLLLVVVCVVVVVDDPDVPDPVNVVSVVVSVVSVVVLCCVQPPPDDDDDDPPVLVPDPVVCVVVVVCVVVPPPDPPPRCSNSSNVSSNVSSNSNSVSVVSVVVCCVVPVVSVVSVVLSVVSVVVSVVSVVVSCVVPVDVVSNDDDPPPSVVSSNSCSCSVRDVSSSSLSVSCVVPNDLVSVLCNLSSLVSNVVCCVVPVVPDDDPVVSVVSVVVNVVSVVVSVVVVVVVVVVVVVVVVVVVVVVVVVVVVPPDPPPDDPVD/DVVVVVVVVVCVVCVLVVLLLVLLLLVLVLVVLLVCCCPVVVADNLLLVLLLLVLLLVVLVVVLVVQDCLCVLLVVLLVVLCVLAPPVLLVLLLVCLVLLLVVVCVVVVVDDPDVPDPVNVVSVVVSVVSVVVLCCVQPPPDDDDDDPPVLVPDPVVCVVVVVCVVVPPPDPPPSPSNSSNVSSNVSSNSNSVSVVSVVVCCVVPVVSVVSVVLSVVSVVVSVVSVVVSCVVDVDVVSNDDDPPVSVVSSNSCSCSVRDVVSSSLSVSCVVPNNLVSQLCNLSSLVSNVVCCVVPVVPDDDPVVSVVSVVVNVVSVVVSVVVVVVVVVVVVVVVVVVVVVVVVVVVVPPDPPPPDPDD

InterPro domains:
  IPR030184 WAT1-related protein [PTHR31218] (17-330)

Nearest PDB structures (foldseek):
  8glv-assembly1_Lm  TM=1.938E-01  e=4.145E+00  Chlamydomonas reinhardtii
  8i21-assembly1_B  TM=1.659E-01  e=5.923E+00  Saccharomyces cerevisiae S288C
  8glv-assembly1_Lm  TM=1.938E-01  e=3.063E+00  Chlamydomonas reinhardtii

pLDDT: mean 76.15, std 18.09, range [19.11, 96.19]